Protein AF-A0A1W4X0L1-F1 (afdb_monomer_lite)

Sequence (593 aa):
MSNNKKQNICELITELTCLLKEYNRCLEVTPSEFIKSEIYEQEPNETKSYYYESFLQMMRFYSVYEGTVALYKSFHKLRQINKEHVTVLVYVIMNFFHKSSYTTIKIAFKMFSSEEVNRLLQFFTKEDNLIDIAQMACRKYENDFVLEQIMVPLTSCTSSFEWMLKERESERFEREQARVKPPTKPNPPKCATVVKRTPAPPGNTPTLSLSTFKRSHIPRSMYNKTSKIEEKLEACKTENRENARQLYLEAQKNSFKCARELTKFVSKTTAADSETQSVVPTSSVTFKHKSVPPFKPVFVKSNNTTLLREAALISKDQQKEIEKIENIVSGGFDINIAQAIEEEIRKDEEARQLQEIEKKHLKGLLTYEQSLLAKKKLLKTNKLKMEKFQEERLELLKEIERWREEEEKKIRELVEQAKSIEKGAKDAERKMIAEKRQNAALLDAENKSLLQQAYMERERELQERAQLIQELRSLQQVRILHVKEFDPTETPNLGLLCEMSIAELKERLSIMRMELKEELENKRKRISEEKHRQQQMIESVKLYIKDARFVKLKKKKKKRIVHLELTPELIALRTKLQEARKANRLGQSIVVG

Secondary structure (DSSP, 8-state):
-TTHHHHHHHHHHHHHHHHHHHHTT-TTS-HHHHHHHHHHSS---HHHHHHHHHHHHHHHTHHHHHHHHHHHHHHTT-S---HHHHHHHHHIIIIIGGGS-HHHHHHHTTSS-HHHHHHHHHHHT-HHHHHHHHHHHTTTS-HHHHIIIIIHHHHHHHHHHHHHHHHHHHHHHHHHHTTSPPP-PPPPP-TT----PPPPPP--S---------PPPPPGGGTS--HHHHHHHHHHHHHHHHHHHHHHHHHHHHS-HHHHHHHHHHTTS--S----------------PPPPP----------HHHHHHHHHHHHHHHHHHHHHHHHHHTT---HHHHHHHHHHHHHHHHHHHHHHHHHHHHHHHHHHHHHHHHHHHHHHHHHHHHHHHHHHHHHHHHHHHHHHHHHHHHHHHHHHHHHHHHHHHHHHHHHHHHHHHHHHHHHHHHHHHHHHHHHTTTTTGGG----------------------------------------TTSSHHHHHHHHHHHHHHHHHHHHHHHHHHHHHHHHHHHHHHHHHHHHHHHHHHHT----GGG-HHHHHHHHHHHHHHHHHHHHHHTTT-

Organism: Agrilus planipennis (NCBI:txid224129)

Foldseek 3Di:
DPVVVLVLLLVLLVLQLVLLVVVVVVVPDDLVVSVVVVPVVDDDDPSVVVSSVLNVVLVVCVQLLLQLLVVLCVVVVDPDDPSSSSSSVVSCLQPVPLPHDPVSVVSNVVVDDPVSLLSVLVLLLDPVSLVSSLVSVVVPDPNVCCCPRGNVSSVVCNVVSVVVNVVSVVVVVVVVVVPPDPPPDDDDDPPPDPPPDDDDPPPPDPDDDPDDPDPPPPPCVVVPDDVVNVVVVVVVVVVVVVVVVVVVVVCVVVPDVVVVVVVVVVVVPPPDDDDDDDDDDDDPPDPPDDDDPPDDDDDDDDDLVNLVVLLVVLVVVVVVVVVVVVCVVVPNDDPVVVVVVVVVVVVLVVLVVVLVVLLVVLVVLLVVLVVLLVVLVVVVVVVVVVVVVVVVVVVVVVVVVVVVVVVVVVVVVVVVVVVVVVVVVVVVVVVVVVVVVVVVVVVVVVCVVVVVVCVVPCVPPVDDDDDDDDDDYDYDYYDYDDEEYDDEDEDDYDEYYDEDDDDDPVPPVVVVVCVVVVVVVVVVVVVVVVVVVVVVVSVVSVVSSVVSVVVVVVVVVVPPPPPSCDDVSSVVSVVSSVVSVVSVVVSVVVVVD

InterPro domains:
  IPR039341 Cilia- and flagella-associated protein 99 [PTHR34649] (11-559)
  IPR060436 CFAP99, V-shaped coiled-coil domain [PF27956] (305-436)

pLDDT: mean 76.55, std 18.03, range [10.61, 97.44]

Radius of gyration: 56.39 Å; chains: 1; bounding box: 138×102×174 Å

Structure (mmCIF, N/CA/C/O backbone):
data_AF-A0A1W4X0L1-F1
#
_entry.id   AF-A0A1W4X0L1-F1
#
loop_
_atom_site.group_PDB
_atom_site.id
_atom_site.type_symbol
_atom_site.label_atom_id
_atom_site.label_alt_id
_atom_site.label_comp_id
_atom_site.label_asym_id
_atom_site.label_entity_id
_atom_site.label_seq_id
_atom_site.pdbx_PDB_ins_code
_atom_site.Cartn_x
_atom_site.Cartn_y
_atom_site.Cartn_z
_atom_site.occupancy
_atom_site.B_iso_or_equiv
_atom_site.auth_seq_id
_atom_site.auth_comp_id
_atom_site.auth_asym_id
_atom_site.auth_atom_id
_atom_site.pdbx_PDB_model_num
ATOM 1 N N . MET A 1 1 ? 25.137 -41.366 17.245 1.00 31.33 1 MET A N 1
ATOM 2 C CA . MET A 1 1 ? 25.344 -40.955 15.832 1.00 31.33 1 MET A CA 1
ATOM 3 C C . MET A 1 1 ? 24.172 -40.206 15.164 1.00 31.33 1 MET A C 1
ATOM 5 O O . MET A 1 1 ? 24.350 -39.749 14.046 1.00 31.33 1 MET A O 1
ATOM 9 N N . SER A 1 2 ? 22.998 -39.998 15.788 1.00 36.72 2 SER A N 1
ATOM 10 C CA . SER A 1 2 ? 21.865 -39.314 15.110 1.00 36.72 2 SER A CA 1
ATOM 11 C C . SER A 1 2 ? 22.052 -37.798 14.878 1.00 36.72 2 SER A C 1
ATOM 13 O O . SER A 1 2 ? 21.391 -37.242 14.006 1.00 36.72 2 SER A O 1
ATOM 15 N N . ASN A 1 3 ? 22.913 -37.108 15.639 1.00 36.41 3 ASN A N 1
ATOM 16 C CA . ASN A 1 3 ? 22.943 -35.638 15.632 1.00 36.41 3 ASN A CA 1
ATOM 17 C C . ASN A 1 3 ? 23.800 -35.011 14.522 1.00 36.41 3 ASN A C 1
ATOM 19 O O . ASN A 1 3 ? 23.341 -34.036 13.939 1.00 36.41 3 ASN A O 1
ATOM 23 N N . ASN A 1 4 ? 24.955 -35.579 14.153 1.00 42.59 4 ASN A N 1
ATOM 24 C CA . ASN A 1 4 ? 25.821 -34.991 13.118 1.00 42.59 4 ASN A CA 1
ATOM 25 C C . ASN A 1 4 ? 25.057 -34.800 11.790 1.00 42.59 4 ASN A C 1
ATOM 27 O O . ASN A 1 4 ? 25.001 -33.696 11.264 1.00 42.59 4 ASN A O 1
ATOM 31 N N . LYS A 1 5 ? 24.301 -35.814 11.331 1.00 48.72 5 LYS A N 1
ATOM 32 C CA . LYS A 1 5 ? 23.449 -35.710 10.124 1.00 48.72 5 LYS A CA 1
ATOM 33 C C . LYS A 1 5 ? 22.327 -34.649 10.196 1.00 48.72 5 LYS A C 1
ATOM 35 O O . LYS A 1 5 ? 21.687 -34.402 9.179 1.00 48.72 5 LYS A O 1
ATOM 40 N N . LYS A 1 6 ? 22.051 -34.040 11.357 1.00 49.62 6 LYS A N 1
ATOM 41 C CA . LYS A 1 6 ? 21.053 -32.959 11.512 1.00 49.62 6 LYS A CA 1
ATOM 42 C C . LYS A 1 6 ? 21.661 -31.563 11.372 1.00 49.62 6 LYS A C 1
ATOM 44 O O . LYS A 1 6 ? 20.934 -30.649 11.003 1.00 49.62 6 LYS A O 1
ATOM 49 N N . GLN A 1 7 ? 22.954 -31.403 11.658 1.00 52.09 7 GLN A N 1
ATOM 50 C CA . GLN A 1 7 ? 23.669 -30.131 11.501 1.00 52.09 7 GLN A CA 1
ATOM 51 C C . GLN A 1 7 ? 24.047 -29.914 10.029 1.00 52.09 7 GLN A C 1
ATOM 53 O O . GLN A 1 7 ? 23.614 -28.925 9.435 1.00 52.09 7 GLN A O 1
ATOM 58 N N . ASN A 1 8 ? 24.656 -30.932 9.402 1.00 69.88 8 ASN A N 1
ATOM 59 C CA . ASN A 1 8 ? 25.088 -30.918 7.999 1.00 69.88 8 ASN A CA 1
ATOM 60 C C . ASN A 1 8 ? 24.027 -30.445 6.986 1.00 69.88 8 ASN A C 1
ATOM 62 O O . ASN A 1 8 ? 24.401 -29.963 5.928 1.00 69.88 8 ASN A O 1
ATOM 66 N N . ILE A 1 9 ? 22.720 -30.609 7.240 1.00 76.31 9 ILE A N 1
ATOM 67 C CA . ILE A 1 9 ? 21.671 -30.246 6.263 1.00 76.31 9 ILE A CA 1
ATOM 68 C C . ILE A 1 9 ? 21.237 -28.778 6.368 1.00 76.31 9 ILE A C 1
ATOM 70 O O . ILE A 1 9 ? 20.905 -28.182 5.347 1.00 76.31 9 ILE A O 1
ATOM 74 N N . CYS A 1 10 ? 21.291 -28.158 7.551 1.00 78.94 10 CYS A N 1
ATOM 75 C CA . CYS A 1 10 ? 21.150 -26.700 7.637 1.00 78.94 10 CYS A CA 1
ATOM 76 C C . CYS A 1 10 ? 22.361 -26.015 6.993 1.00 78.94 10 CYS A C 1
ATOM 78 O O . CYS A 1 10 ? 22.187 -25.091 6.204 1.00 78.94 10 CYS A O 1
ATOM 80 N N . GLU A 1 11 ? 23.559 -26.529 7.285 1.00 81.62 11 GLU A N 1
ATOM 81 C CA . GLU A 1 11 ? 24.833 -26.048 6.743 1.00 81.62 11 GLU A CA 1
ATOM 82 C C . GLU A 1 11 ? 24.883 -26.209 5.212 1.00 81.62 11 GLU A C 1
ATOM 84 O O . GLU A 1 11 ? 25.084 -25.223 4.509 1.00 81.62 11 GLU A O 1
ATOM 89 N N . LEU A 1 12 ? 24.547 -27.392 4.678 1.00 82.38 12 LEU A N 1
ATOM 90 C CA . LEU A 1 12 ? 24.375 -27.636 3.237 1.00 82.38 12 LEU A CA 1
ATOM 91 C C . LEU A 1 12 ? 23.437 -26.615 2.578 1.00 82.38 12 LEU A C 1
ATOM 93 O O . LEU A 1 12 ? 23.749 -26.096 1.511 1.00 82.38 12 LEU A O 1
ATOM 97 N N . ILE A 1 13 ? 22.284 -26.319 3.188 1.00 84.06 13 ILE A N 1
ATOM 98 C CA . ILE A 1 13 ? 21.316 -25.365 2.624 1.00 84.06 13 ILE A CA 1
ATOM 99 C C . ILE A 1 13 ? 21.891 -23.945 2.602 1.00 84.06 13 ILE A C 1
ATOM 101 O O . ILE A 1 13 ? 21.686 -23.234 1.616 1.00 84.06 13 ILE A O 1
ATOM 105 N N . THR A 1 14 ? 22.618 -23.523 3.641 1.00 86.06 14 THR A N 1
ATOM 106 C CA . THR A 1 14 ? 23.290 -22.217 3.637 1.00 86.06 14 THR A CA 1
ATOM 107 C C . THR A 1 14 ? 24.411 -22.153 2.604 1.00 86.06 14 THR A C 1
ATOM 109 O O . THR A 1 14 ? 24.403 -21.225 1.799 1.00 86.06 14 THR A O 1
ATOM 112 N N . GLU A 1 15 ? 25.293 -23.154 2.542 1.00 85.62 15 GLU A N 1
ATOM 113 C CA . GLU A 1 15 ? 26.440 -23.166 1.624 1.00 85.62 15 GLU A CA 1
ATOM 114 C C . GLU A 1 15 ? 26.000 -23.265 0.156 1.00 85.62 15 GLU A C 1
ATOM 116 O O . GLU A 1 15 ? 26.421 -22.451 -0.663 1.00 85.62 15 GLU A O 1
ATOM 121 N N . LEU A 1 16 ? 25.053 -24.151 -0.189 1.00 85.81 16 LEU A N 1
ATOM 122 C CA . LEU A 1 16 ? 24.468 -24.194 -1.541 1.00 85.81 16 LEU A CA 1
ATOM 123 C C . LEU A 1 16 ? 23.812 -22.862 -1.935 1.00 85.81 16 LEU A C 1
ATOM 125 O O . LEU A 1 16 ? 23.817 -22.495 -3.110 1.00 85.81 16 LEU A O 1
ATOM 129 N N . THR A 1 17 ? 23.253 -22.125 -0.970 1.00 87.38 17 THR A N 1
ATOM 130 C CA . THR A 1 17 ? 22.642 -20.812 -1.221 1.00 87.38 17 THR A CA 1
ATOM 131 C C . THR A 1 17 ? 23.680 -19.688 -1.347 1.00 87.38 17 THR A C 1
ATOM 133 O O . THR A 1 17 ? 23.378 -18.679 -1.987 1.00 87.38 17 THR A O 1
ATOM 136 N N . CYS A 1 18 ? 24.880 -19.832 -0.773 1.00 87.38 18 CYS A N 1
ATOM 137 C CA . CYS A 1 18 ? 26.021 -18.943 -1.022 1.00 87.38 18 CYS A CA 1
ATOM 138 C C . CYS A 1 18 ? 26.624 -19.234 -2.399 1.00 87.38 18 CYS A C 1
ATOM 140 O O . CYS A 1 18 ? 26.527 -18.380 -3.280 1.00 87.38 18 CYS A O 1
ATOM 142 N N . LEU A 1 19 ? 27.048 -20.480 -2.644 1.00 86.44 19 LEU A N 1
ATOM 143 C CA . LEU A 1 19 ? 27.646 -20.920 -3.909 1.00 86.44 19 LEU A CA 1
ATOM 144 C C . LEU A 1 19 ? 26.769 -20.586 -5.124 1.00 86.44 19 LEU A C 1
ATOM 146 O O . LEU A 1 19 ? 27.281 -20.178 -6.161 1.00 86.44 19 LEU A O 1
ATOM 150 N N . LEU A 1 20 ? 25.437 -20.689 -5.009 1.00 87.19 20 LEU A N 1
ATOM 151 C CA . LEU A 1 20 ? 24.528 -20.308 -6.097 1.00 87.19 20 LEU A CA 1
ATOM 152 C C . LEU A 1 20 ? 24.470 -18.786 -6.333 1.00 87.19 20 LEU A C 1
ATOM 154 O O . LEU A 1 20 ? 24.275 -18.349 -7.465 1.00 87.19 20 LEU A O 1
ATOM 158 N N . LYS A 1 21 ? 24.653 -17.962 -5.293 1.00 87.75 21 LYS A N 1
ATOM 159 C CA . LYS A 1 21 ? 24.750 -16.495 -5.408 1.00 87.75 21 LYS A CA 1
ATOM 160 C C . LYS A 1 21 ? 26.112 -16.046 -5.930 1.00 87.75 21 LYS A C 1
ATOM 162 O O . LYS A 1 21 ? 26.156 -15.047 -6.642 1.00 87.75 21 LYS A O 1
ATOM 167 N N . GLU A 1 22 ? 27.193 -16.744 -5.586 1.00 86.06 22 GLU A N 1
ATOM 168 C CA . GLU A 1 22 ? 28.513 -16.523 -6.181 1.00 86.06 22 GLU A CA 1
ATOM 169 C C . GLU A 1 22 ? 28.520 -16.933 -7.662 1.00 86.06 22 GLU A C 1
ATOM 171 O O . GLU A 1 22 ? 28.804 -16.094 -8.516 1.00 86.06 22 GLU A O 1
ATOM 176 N N . TYR A 1 23 ? 28.076 -18.149 -7.994 1.00 85.19 23 TYR A N 1
ATOM 177 C CA . TYR A 1 23 ? 27.964 -18.619 -9.379 1.00 85.19 23 TYR A CA 1
ATOM 178 C C . TYR A 1 23 ? 27.109 -17.684 -10.252 1.00 85.19 23 TYR A C 1
ATOM 180 O O . TYR A 1 23 ? 27.522 -17.306 -11.344 1.00 85.19 23 TYR A O 1
ATOM 188 N N . ASN A 1 24 ? 25.960 -17.211 -9.750 1.00 83.56 24 ASN A N 1
ATOM 189 C CA . ASN A 1 24 ? 25.099 -16.269 -10.480 1.00 83.56 24 ASN A CA 1
ATOM 190 C C . ASN A 1 24 ? 25.714 -14.863 -10.684 1.00 83.56 24 ASN A C 1
ATOM 192 O O . ASN A 1 24 ? 25.131 -14.056 -11.410 1.00 83.56 24 ASN A O 1
ATOM 196 N N . ARG A 1 25 ? 26.860 -14.543 -10.062 1.00 84.31 25 ARG A N 1
ATOM 197 C CA . ARG A 1 25 ? 27.673 -13.350 -10.382 1.00 84.31 25 ARG A CA 1
ATOM 198 C C . ARG A 1 25 ? 28.720 -13.653 -11.460 1.00 84.31 25 ARG A C 1
ATOM 200 O O . ARG A 1 25 ? 29.020 -12.778 -12.268 1.00 84.31 25 ARG A O 1
ATOM 207 N N . CYS A 1 26 ? 29.242 -14.877 -11.496 1.00 76.50 26 CYS A N 1
ATOM 208 C CA . CYS A 1 26 ? 30.264 -15.350 -12.433 1.00 76.50 26 CYS A CA 1
ATOM 209 C C . CYS A 1 26 ? 29.643 -15.847 -13.754 1.00 76.50 26 CYS A C 1
ATOM 211 O O . CYS A 1 26 ? 29.735 -17.022 -14.100 1.00 76.50 26 CYS A O 1
ATOM 213 N N . LEU A 1 27 ? 29.010 -14.935 -14.501 1.00 62.03 27 LEU A N 1
ATOM 214 C CA . LEU A 1 27 ? 28.151 -15.222 -15.667 1.00 62.03 27 LEU A CA 1
ATOM 215 C C . LEU A 1 27 ? 28.814 -15.938 -16.868 1.00 62.03 27 LEU A C 1
ATOM 217 O O . LEU A 1 27 ? 28.104 -16.298 -17.805 1.00 62.03 27 LEU A O 1
ATOM 221 N N . GLU A 1 28 ? 30.134 -16.140 -16.864 1.00 68.31 28 GLU A N 1
ATOM 222 C CA . GLU A 1 28 ? 30.917 -16.626 -18.017 1.00 68.31 28 GLU A CA 1
ATOM 223 C C . GLU A 1 28 ? 31.644 -17.967 -17.770 1.00 68.31 28 GLU A C 1
ATOM 225 O O . GLU A 1 28 ? 32.383 -18.433 -18.633 1.00 68.31 28 GLU A O 1
ATOM 230 N N . VAL A 1 29 ? 31.442 -18.609 -16.611 1.00 78.69 29 VAL A N 1
ATOM 231 C CA . VAL A 1 29 ? 32.210 -19.793 -16.168 1.00 78.69 29 VAL A CA 1
ATOM 232 C C . VAL A 1 29 ? 31.306 -21.029 -16.065 1.00 78.69 29 VAL A C 1
ATOM 234 O O . VAL A 1 29 ? 30.193 -20.929 -15.549 1.00 78.69 29 VAL A O 1
ATOM 237 N N . THR A 1 30 ? 31.746 -22.219 -16.505 1.00 80.50 30 THR A N 1
ATOM 238 C CA . THR A 1 30 ? 30.927 -23.437 -16.314 1.00 80.50 30 THR A CA 1
ATOM 239 C C . THR A 1 30 ? 30.892 -23.871 -14.838 1.00 80.50 30 THR A C 1
ATOM 241 O O . THR A 1 30 ? 31.859 -23.638 -14.109 1.00 80.50 30 THR A O 1
ATOM 244 N N . PRO A 1 31 ? 29.848 -24.582 -14.358 1.00 79.50 31 PRO A N 1
ATOM 245 C CA . PRO A 1 31 ? 29.783 -25.038 -12.961 1.00 79.50 31 PRO A CA 1
ATOM 246 C C . PRO A 1 31 ? 30.985 -25.895 -12.529 1.00 79.50 31 PRO A C 1
ATOM 248 O O . PRO A 1 31 ? 31.403 -25.861 -11.374 1.00 79.50 31 PRO A O 1
ATOM 251 N N . SER A 1 32 ? 31.558 -26.645 -13.475 1.00 76.31 32 SER A N 1
ATOM 252 C CA . SER A 1 32 ? 32.757 -27.472 -13.307 1.00 76.31 32 SER A CA 1
ATOM 253 C C . SER A 1 32 ? 34.073 -26.694 -13.271 1.00 76.31 32 SER A C 1
ATOM 255 O O . SER A 1 32 ? 35.068 -27.229 -12.790 1.00 76.31 32 SER A O 1
ATOM 257 N N . GLU A 1 33 ? 34.113 -25.472 -13.799 1.00 79.62 33 GLU A N 1
ATOM 258 C CA . GLU A 1 33 ? 35.276 -24.579 -13.724 1.00 79.62 33 GLU A CA 1
ATOM 259 C C . GLU A 1 33 ? 35.180 -23.677 -12.494 1.00 79.62 33 GLU A C 1
ATOM 261 O O . GLU A 1 33 ? 36.164 -23.544 -11.776 1.00 79.62 33 GLU A O 1
ATOM 266 N N . PHE A 1 34 ? 33.980 -23.180 -12.178 1.00 82.31 34 PHE A N 1
ATOM 267 C CA . PHE A 1 34 ? 33.695 -22.398 -10.973 1.00 82.31 34 PHE A CA 1
ATOM 268 C C . PHE A 1 34 ? 34.094 -23.151 -9.693 1.00 82.31 34 PHE A C 1
ATOM 270 O O . PHE A 1 34 ? 34.817 -22.617 -8.855 1.00 82.31 34 PHE A O 1
ATOM 277 N N . ILE A 1 35 ? 33.719 -24.431 -9.578 1.00 78.94 35 ILE A N 1
ATOM 278 C CA . ILE A 1 35 ? 34.155 -25.272 -8.451 1.00 78.94 35 ILE A CA 1
ATOM 279 C C . ILE A 1 35 ? 35.664 -25.548 -8.477 1.00 78.94 35 ILE A C 1
ATOM 281 O O . ILE A 1 35 ? 36.263 -25.684 -7.416 1.00 78.94 35 ILE A O 1
ATOM 285 N N . LYS A 1 36 ? 36.314 -25.601 -9.649 1.00 76.81 36 LYS A N 1
ATOM 286 C CA . LYS A 1 36 ? 37.777 -25.747 -9.701 1.00 76.81 36 LYS A CA 1
ATOM 287 C C . LYS A 1 36 ? 38.472 -24.500 -9.162 1.00 76.81 36 LYS A C 1
ATOM 289 O O . LYS A 1 36 ? 39.370 -24.664 -8.348 1.00 76.81 36 LYS A O 1
ATOM 294 N N . SER A 1 37 ? 38.054 -23.289 -9.543 1.00 74.12 37 SER A N 1
ATOM 295 C CA . SER A 1 37 ? 38.589 -22.056 -8.941 1.00 74.12 37 SER A CA 1
ATOM 296 C C . SER A 1 37 ? 38.371 -22.026 -7.424 1.00 74.12 37 SER A C 1
ATOM 298 O O . SER A 1 37 ? 39.329 -21.823 -6.686 1.00 74.12 37 SER A O 1
ATOM 300 N N . GLU A 1 38 ? 37.168 -22.358 -6.948 1.00 72.81 38 GLU A N 1
ATOM 301 C CA . GLU A 1 38 ? 36.847 -22.354 -5.512 1.00 72.81 38 GLU A CA 1
ATOM 302 C C . GLU A 1 38 ? 37.648 -23.402 -4.707 1.00 72.81 38 GLU A C 1
ATOM 304 O O . GLU A 1 38 ? 37.968 -23.192 -3.538 1.00 72.81 38 GLU A O 1
ATOM 309 N N . ILE A 1 39 ? 38.009 -24.531 -5.332 1.00 66.06 39 ILE A N 1
ATOM 310 C CA . ILE A 1 39 ? 38.896 -25.556 -4.754 1.00 66.06 39 ILE A CA 1
ATOM 311 C C . ILE A 1 39 ? 40.378 -25.149 -4.835 1.00 66.06 39 ILE A C 1
ATOM 313 O O . ILE A 1 39 ? 41.150 -25.531 -3.962 1.00 66.06 39 ILE A O 1
ATOM 317 N N . TYR A 1 40 ? 40.801 -24.382 -5.844 1.00 59.56 40 TYR A N 1
ATOM 318 C CA . TYR A 1 40 ? 42.184 -23.893 -5.935 1.00 59.56 40 TYR A CA 1
ATOM 319 C C . TYR A 1 40 ? 42.478 -22.722 -4.984 1.00 59.56 40 TYR A C 1
ATOM 321 O O . TYR A 1 40 ? 43.629 -22.553 -4.588 1.00 59.56 40 TYR A O 1
ATOM 329 N N . GLU A 1 41 ? 41.469 -21.941 -4.587 1.00 63.47 41 GLU A N 1
ATOM 330 C CA . GLU A 1 41 ? 41.627 -20.828 -3.636 1.00 63.47 41 GLU A CA 1
ATOM 331 C C . GLU A 1 41 ? 41.514 -21.242 -2.152 1.00 63.47 41 GLU A C 1
ATOM 333 O O . GLU A 1 41 ? 41.821 -20.437 -1.271 1.00 63.47 41 GLU A O 1
ATOM 338 N N . GLN A 1 42 ? 41.099 -22.479 -1.839 1.00 60.38 42 GLN A N 1
ATOM 339 C CA . GLN A 1 42 ? 40.805 -22.909 -0.464 1.00 60.38 42 GLN A CA 1
ATOM 340 C C . GLN A 1 42 ? 41.390 -24.289 -0.118 1.00 60.38 42 GLN A C 1
ATOM 342 O O . GLN A 1 42 ? 41.296 -25.231 -0.898 1.00 60.38 42 GLN A O 1
ATOM 347 N N . GLU A 1 43 ? 41.935 -24.451 1.096 1.00 56.12 43 GLU A N 1
ATOM 348 C CA . GLU A 1 43 ? 42.503 -25.736 1.539 1.00 56.12 43 GLU A CA 1
ATOM 349 C C . GLU A 1 43 ? 41.468 -26.887 1.526 1.00 56.12 43 GLU A C 1
ATOM 351 O O . GLU A 1 43 ? 40.309 -26.692 1.929 1.00 56.12 43 GLU A O 1
ATOM 356 N N . PRO A 1 44 ? 41.865 -28.109 1.112 1.00 57.19 44 PRO A N 1
ATOM 357 C CA . PRO A 1 44 ? 40.948 -29.227 0.904 1.00 57.19 44 PRO A CA 1
ATOM 358 C C . PRO A 1 44 ? 40.362 -29.741 2.225 1.00 57.19 44 PRO A C 1
ATOM 360 O O . PRO A 1 44 ? 40.995 -30.474 2.980 1.00 57.19 44 PRO A O 1
ATOM 363 N N . ASN A 1 45 ? 39.104 -29.381 2.479 1.00 66.06 45 ASN A N 1
ATOM 364 C CA . ASN A 1 45 ? 38.319 -29.855 3.614 1.00 66.06 45 ASN A CA 1
ATOM 365 C C . ASN A 1 45 ? 37.288 -30.889 3.132 1.00 66.06 45 ASN A C 1
ATOM 367 O O . ASN A 1 45 ? 36.440 -30.566 2.297 1.00 66.06 45 ASN A O 1
ATOM 371 N N . GLU A 1 46 ? 37.306 -32.105 3.690 1.00 64.75 46 GLU A N 1
ATOM 372 C CA . GLU A 1 46 ? 36.398 -33.208 3.306 1.00 64.75 46 GLU A CA 1
ATOM 373 C C . GLU A 1 46 ? 34.913 -32.798 3.342 1.00 64.75 46 GLU A C 1
ATOM 375 O O . GLU A 1 46 ? 34.127 -33.155 2.463 1.00 64.75 46 GLU A O 1
ATOM 380 N N . THR A 1 47 ? 34.535 -31.977 4.326 1.00 65.44 47 THR A N 1
ATOM 381 C CA . THR A 1 47 ? 33.177 -31.437 4.488 1.00 65.44 47 THR A CA 1
ATOM 382 C C . THR A 1 47 ? 32.750 -30.516 3.345 1.00 65.44 47 THR A C 1
ATOM 384 O O . THR A 1 47 ? 31.587 -30.557 2.948 1.00 65.44 47 THR A O 1
ATOM 387 N N . LYS A 1 48 ? 33.672 -29.728 2.771 1.00 71.69 48 LYS A N 1
ATOM 388 C CA . LYS A 1 48 ? 33.389 -28.860 1.616 1.00 71.69 48 LYS A CA 1
ATOM 389 C C . LYS A 1 48 ? 33.240 -29.660 0.324 1.00 71.69 48 LYS A C 1
ATOM 391 O O . LYS A 1 48 ? 32.382 -29.323 -0.486 1.00 71.69 48 LYS A O 1
ATOM 396 N N . SER A 1 49 ? 33.986 -30.759 0.162 1.00 73.69 49 SER A N 1
ATOM 397 C CA . SER A 1 49 ? 33.853 -31.648 -1.006 1.00 73.69 49 SER A CA 1
ATOM 398 C C . SER A 1 49 ? 32.414 -32.150 -1.179 1.00 73.69 49 SER A C 1
ATOM 400 O O . SER A 1 49 ? 31.859 -32.077 -2.272 1.00 73.69 49 SER A O 1
ATOM 402 N N . TYR A 1 50 ? 31.759 -32.548 -0.082 1.00 80.31 50 TYR A N 1
ATOM 403 C CA . TYR A 1 50 ? 30.348 -32.953 -0.089 1.00 80.31 50 TYR A CA 1
ATOM 404 C C . TYR A 1 50 ? 29.389 -31.828 -0.532 1.00 80.31 50 TYR A C 1
ATOM 406 O O . TYR A 1 50 ? 28.387 -32.086 -1.209 1.00 80.31 50 TYR A O 1
ATOM 414 N N . TYR A 1 51 ? 29.686 -30.571 -0.188 1.00 82.19 51 TYR A N 1
ATOM 415 C CA . TYR A 1 51 ? 28.899 -29.413 -0.622 1.00 82.19 51 TYR A CA 1
ATOM 416 C C . TYR A 1 51 ? 29.111 -29.106 -2.112 1.00 82.19 51 TYR A C 1
ATOM 418 O O . TYR A 1 51 ? 28.132 -28.852 -2.815 1.00 82.19 51 TYR A O 1
ATOM 426 N N . TYR A 1 52 ? 30.339 -29.230 -2.627 1.00 82.19 52 TYR A N 1
ATOM 427 C CA . TYR A 1 52 ? 30.633 -29.082 -4.057 1.00 82.19 52 TYR A CA 1
ATOM 428 C C . TYR A 1 52 ? 30.008 -30.202 -4.911 1.00 82.19 52 TYR A C 1
ATOM 430 O O . TYR A 1 52 ? 29.412 -29.915 -5.948 1.00 82.19 52 TYR A O 1
ATOM 438 N N . GLU A 1 53 ? 30.041 -31.461 -4.463 1.00 81.06 53 GLU A N 1
ATOM 439 C CA . GLU A 1 53 ? 29.327 -32.569 -5.122 1.00 81.06 53 GLU A CA 1
ATOM 440 C C . GLU A 1 53 ? 27.809 -32.339 -5.146 1.00 81.06 53 GLU A C 1
ATOM 442 O O . GLU A 1 53 ? 27.160 -32.490 -6.186 1.00 81.06 53 GLU A O 1
ATOM 447 N N . SER A 1 54 ? 27.241 -31.904 -4.016 1.00 83.44 54 SER A N 1
ATOM 448 C CA . SER A 1 54 ? 25.818 -31.557 -3.915 1.00 83.44 54 SER A CA 1
ATOM 449 C C . SER A 1 54 ? 25.449 -30.395 -4.846 1.00 83.44 54 SER A C 1
ATOM 451 O O . SER A 1 54 ? 24.392 -30.428 -5.482 1.00 83.44 54 SER A O 1
ATOM 453 N N . PHE A 1 55 ? 26.335 -29.402 -4.993 1.00 86.00 55 PHE A N 1
ATOM 454 C CA . PHE A 1 55 ? 26.174 -28.294 -5.932 1.00 86.00 55 PHE A CA 1
ATOM 455 C C . PHE A 1 55 ? 26.236 -28.767 -7.388 1.00 86.00 55 PHE A C 1
ATOM 457 O O . PHE A 1 55 ? 25.359 -28.409 -8.167 1.00 86.00 55 PHE A O 1
ATOM 464 N N . LEU A 1 56 ? 27.188 -29.627 -7.768 1.00 85.38 56 LEU A N 1
ATOM 465 C CA . LEU A 1 56 ? 27.232 -30.214 -9.116 1.00 85.38 56 LEU A CA 1
ATOM 466 C C . LEU A 1 56 ? 25.960 -31.019 -9.426 1.00 85.38 56 LEU A C 1
ATOM 468 O O . LEU A 1 56 ? 25.412 -30.905 -10.525 1.00 85.38 56 LEU A O 1
ATOM 472 N N . GLN A 1 57 ? 25.432 -31.771 -8.454 1.00 83.50 57 GLN A N 1
ATOM 473 C CA . GLN A 1 57 ? 24.154 -32.472 -8.603 1.00 83.50 57 GLN A CA 1
ATOM 474 C C . GLN A 1 57 ? 22.966 -31.505 -8.746 1.00 83.50 57 GLN A C 1
ATOM 476 O O . GLN A 1 57 ? 22.060 -31.776 -9.534 1.00 83.50 57 GLN A O 1
ATOM 481 N N . MET A 1 58 ? 22.969 -30.373 -8.035 1.00 86.06 58 MET A N 1
ATOM 482 C CA . MET A 1 58 ? 21.977 -29.309 -8.225 1.00 86.06 58 MET A CA 1
ATOM 483 C C . MET A 1 58 ? 22.092 -28.688 -9.625 1.00 86.06 58 MET A C 1
ATOM 485 O O . MET A 1 58 ? 21.088 -28.537 -10.321 1.00 86.06 58 MET A O 1
ATOM 489 N N . MET A 1 59 ? 23.312 -28.384 -10.072 1.00 86.25 59 MET A N 1
ATOM 490 C CA . MET A 1 59 ? 23.558 -27.731 -11.356 1.00 86.25 59 MET A CA 1
ATOM 491 C C . MET A 1 59 ? 23.234 -28.628 -12.556 1.00 86.25 59 MET A C 1
ATOM 493 O O . MET A 1 59 ? 22.703 -28.128 -13.549 1.00 86.25 59 MET A O 1
ATOM 497 N N . ARG A 1 60 ? 23.413 -29.955 -12.442 1.00 85.44 60 ARG A N 1
ATOM 498 C CA . ARG A 1 60 ? 22.977 -30.941 -13.454 1.00 85.44 60 ARG A CA 1
ATOM 499 C C . ARG A 1 60 ? 21.494 -30.806 -13.830 1.00 85.44 60 ARG A C 1
ATOM 501 O O . ARG A 1 60 ? 21.137 -31.090 -14.974 1.00 85.44 60 ARG A O 1
ATOM 508 N N . PHE A 1 61 ? 20.647 -30.364 -12.898 1.00 84.12 61 PHE A N 1
ATOM 509 C CA . PHE A 1 61 ? 19.200 -30.203 -13.083 1.00 84.12 61 PHE A CA 1
ATOM 510 C C . PHE A 1 61 ? 18.719 -28.749 -12.949 1.00 84.12 61 PHE A C 1
ATOM 512 O O . PHE A 1 61 ? 17.514 -28.504 -12.888 1.00 84.12 61 PHE A O 1
ATOM 519 N N . TYR A 1 62 ? 19.633 -27.768 -12.960 1.00 87.62 62 TYR A N 1
ATOM 520 C CA . TYR A 1 62 ? 19.309 -26.352 -12.743 1.00 87.62 62 TYR A CA 1
ATOM 521 C C . TYR A 1 62 ? 18.222 -25.824 -13.687 1.00 87.62 62 TYR A C 1
ATOM 523 O O . TYR A 1 62 ? 17.341 -25.084 -13.258 1.00 87.62 62 TYR A O 1
ATOM 531 N N . SER A 1 63 ? 18.234 -26.258 -14.954 1.00 85.62 63 SER A N 1
ATOM 532 C CA . SER A 1 63 ? 17.215 -25.868 -15.940 1.00 85.62 63 SER A CA 1
ATOM 533 C C . SER A 1 63 ? 15.799 -26.323 -15.557 1.00 85.62 63 SER A C 1
ATOM 535 O O . SER A 1 63 ? 14.842 -25.579 -15.773 1.00 85.62 63 SER A O 1
ATOM 537 N N . VAL A 1 64 ? 15.670 -27.496 -14.923 1.00 88.50 64 VAL A N 1
ATOM 538 C CA . VAL A 1 64 ? 14.400 -27.985 -14.371 1.00 88.50 64 VAL A CA 1
ATOM 539 C C . VAL A 1 64 ? 14.014 -27.134 -13.169 1.00 88.50 64 VAL A C 1
ATOM 541 O O . VAL A 1 64 ? 12.896 -26.630 -13.112 1.00 88.50 64 VAL A O 1
ATOM 544 N N . TYR A 1 65 ? 14.937 -26.906 -12.229 1.00 89.69 65 TYR A N 1
ATOM 545 C CA . TYR A 1 65 ? 14.635 -26.132 -11.025 1.00 89.69 65 TYR A CA 1
ATOM 546 C C . TYR A 1 65 ? 14.226 -24.687 -11.346 1.00 89.69 65 TYR A C 1
ATOM 548 O O . TYR A 1 65 ? 13.175 -24.260 -10.871 1.00 89.69 65 TYR A O 1
ATOM 556 N N . GLU A 1 66 ? 14.937 -23.961 -12.218 1.00 89.25 66 GLU A N 1
ATOM 557 C CA . GLU A 1 66 ? 14.507 -22.621 -12.654 1.00 89.25 66 GLU A CA 1
ATOM 558 C C . GLU A 1 66 ? 13.133 -22.658 -13.351 1.00 89.25 66 GLU A C 1
ATOM 560 O O . GLU A 1 66 ? 12.281 -21.808 -13.073 1.00 89.25 66 GLU A O 1
ATOM 565 N N . GLY A 1 67 ? 12.870 -23.677 -14.178 1.00 88.12 67 GLY A N 1
ATOM 566 C CA . GLY A 1 67 ? 11.555 -23.910 -14.779 1.00 88.12 67 GLY A CA 1
ATOM 567 C C . GLY A 1 67 ? 10.446 -24.097 -13.736 1.00 88.12 67 GLY A C 1
ATOM 568 O O . GLY A 1 67 ? 9.413 -23.430 -13.806 1.00 88.12 67 GLY A O 1
ATOM 569 N N . THR A 1 68 ? 10.668 -24.929 -12.712 1.00 89.38 68 THR A N 1
ATOM 570 C CA . THR A 1 68 ? 9.700 -25.112 -11.615 1.00 89.38 68 THR A CA 1
ATOM 571 C C . THR A 1 68 ? 9.498 -23.836 -10.792 1.00 89.38 68 THR A C 1
ATOM 573 O O . THR A 1 68 ? 8.373 -23.546 -10.398 1.00 89.38 68 THR A O 1
ATOM 576 N N . VAL A 1 69 ? 10.541 -23.021 -10.582 1.00 91.50 69 VAL A N 1
ATOM 577 C CA . VAL A 1 69 ? 10.443 -21.731 -9.875 1.00 91.50 69 VAL A CA 1
ATOM 578 C C . VAL A 1 69 ? 9.635 -20.720 -10.698 1.00 91.50 69 VAL A C 1
ATOM 580 O O . VAL A 1 69 ? 8.865 -19.939 -10.131 1.00 91.50 69 VAL A O 1
ATOM 583 N N . ALA A 1 70 ? 9.739 -20.754 -12.031 1.00 90.00 70 ALA A N 1
ATOM 584 C CA . ALA A 1 70 ? 8.901 -19.957 -12.925 1.00 90.00 70 ALA A CA 1
ATOM 585 C C . ALA A 1 70 ? 7.421 -20.396 -12.892 1.00 90.00 70 ALA A C 1
ATOM 587 O O . ALA A 1 70 ? 6.544 -19.532 -12.798 1.00 90.00 70 ALA A O 1
ATOM 588 N N . LEU A 1 71 ? 7.144 -21.707 -12.890 1.00 90.06 71 LEU A N 1
ATOM 589 C CA . LEU A 1 71 ? 5.791 -22.270 -12.734 1.00 90.06 71 LEU A CA 1
ATOM 590 C C . LEU A 1 71 ? 5.190 -21.944 -11.353 1.00 90.06 71 LEU A C 1
ATOM 592 O O . LEU A 1 71 ? 4.082 -21.424 -11.257 1.00 90.06 71 LEU A O 1
ATOM 596 N N . TYR A 1 72 ? 5.948 -22.137 -10.272 1.00 91.12 72 TYR A N 1
ATOM 597 C CA . TYR A 1 72 ? 5.554 -21.754 -8.912 1.00 91.12 72 TYR A CA 1
ATOM 598 C C . TYR A 1 72 ? 5.216 -20.254 -8.813 1.00 91.12 72 TYR A C 1
ATOM 600 O O . TYR A 1 72 ? 4.214 -19.867 -8.198 1.00 91.12 72 TYR A O 1
ATOM 608 N N . LYS A 1 73 ? 6.011 -19.394 -9.470 1.00 90.38 73 LYS A N 1
ATOM 609 C CA . LYS A 1 73 ? 5.772 -17.945 -9.529 1.00 90.38 73 LYS A CA 1
ATOM 610 C C . LYS A 1 73 ? 4.487 -17.587 -10.278 1.00 90.38 73 LYS A C 1
ATOM 612 O O . LYS A 1 73 ? 3.780 -16.682 -9.826 1.00 90.38 73 LYS A O 1
ATOM 617 N N . SER A 1 74 ? 4.194 -18.239 -11.406 1.00 88.25 74 SER A N 1
ATOM 618 C CA . SER A 1 74 ? 2.979 -17.969 -12.187 1.00 88.25 74 SER A CA 1
ATOM 619 C C . SER A 1 74 ? 1.727 -18.465 -11.455 1.00 88.25 74 SER A C 1
ATOM 621 O O . SER A 1 74 ? 0.766 -17.705 -11.326 1.00 88.25 74 SER A O 1
ATOM 623 N N . PHE A 1 75 ? 1.784 -19.670 -10.879 1.00 88.81 75 PHE A N 1
ATOM 624 C CA . PHE A 1 75 ? 0.715 -20.298 -10.102 1.00 88.81 75 PHE A CA 1
ATOM 625 C C . PHE A 1 75 ? 0.282 -19.437 -8.900 1.00 88.81 75 PHE A C 1
ATOM 627 O O . PHE A 1 75 ? -0.890 -19.076 -8.784 1.00 88.81 75 PHE A O 1
ATOM 634 N N . HIS A 1 76 ? 1.229 -19.015 -8.048 1.00 87.00 76 HIS A N 1
ATOM 635 C CA . HIS A 1 76 ? 0.947 -18.153 -6.882 1.00 87.00 76 HIS A CA 1
ATOM 636 C C . HIS A 1 76 ? 0.905 -16.646 -7.201 1.00 87.00 76 HIS A C 1
ATOM 638 O O . HIS A 1 76 ? 0.695 -15.830 -6.302 1.00 87.00 76 HIS A O 1
ATOM 644 N N . LYS A 1 77 ? 1.098 -16.249 -8.469 1.00 88.00 77 LYS A N 1
ATOM 645 C CA . LYS A 1 77 ? 1.061 -14.851 -8.961 1.00 88.00 77 LYS A CA 1
ATOM 646 C C . LYS A 1 77 ? 1.971 -13.890 -8.170 1.00 88.00 77 LYS A C 1
ATOM 648 O O . LYS A 1 77 ? 1.642 -12.720 -7.950 1.00 88.00 77 LYS A O 1
ATOM 653 N N . LEU A 1 78 ? 3.133 -14.383 -7.735 1.00 85.06 78 LEU A N 1
ATOM 654 C CA . LEU A 1 78 ? 4.041 -13.677 -6.825 1.00 85.06 78 LEU A CA 1
ATOM 655 C C . LEU A 1 78 ? 4.836 -12.578 -7.550 1.00 85.06 78 LEU A C 1
ATOM 657 O O . LEU A 1 78 ? 5.507 -12.822 -8.554 1.00 85.06 78 LEU A O 1
ATOM 661 N N . ARG A 1 79 ? 4.799 -11.349 -7.015 1.00 78.56 79 ARG A N 1
ATOM 662 C CA . ARG A 1 79 ? 5.471 -10.178 -7.618 1.00 78.56 79 ARG A CA 1
ATOM 663 C C . ARG A 1 79 ? 6.997 -10.260 -7.527 1.00 78.56 79 ARG A C 1
ATOM 665 O O . ARG A 1 79 ? 7.686 -10.004 -8.513 1.00 78.56 79 ARG A O 1
ATOM 672 N N . GLN A 1 80 ? 7.509 -10.629 -6.357 1.00 79.19 80 GLN A N 1
ATOM 673 C CA . GLN A 1 80 ? 8.931 -10.784 -6.049 1.00 79.19 80 GLN A CA 1
ATOM 674 C C . GLN A 1 80 ? 9.138 -12.119 -5.326 1.00 79.19 80 GLN A C 1
ATOM 676 O O . GLN A 1 80 ? 8.277 -12.540 -4.556 1.00 79.19 80 GLN A O 1
ATOM 681 N N . ILE A 1 81 ? 10.257 -12.778 -5.621 1.00 81.56 81 ILE A N 1
ATOM 682 C CA . ILE A 1 81 ? 10.726 -14.030 -5.016 1.00 81.56 81 ILE A CA 1
ATOM 683 C C . ILE A 1 81 ? 12.257 -13.956 -5.014 1.00 81.56 81 ILE A C 1
ATOM 685 O O . ILE A 1 81 ? 12.830 -13.543 -6.024 1.00 81.56 81 ILE A O 1
ATOM 689 N N . ASN A 1 82 ? 12.910 -14.387 -3.934 1.00 85.81 82 ASN A N 1
ATOM 690 C CA . ASN A 1 82 ? 14.351 -14.649 -3.934 1.00 85.81 82 ASN A CA 1
ATOM 691 C C . ASN A 1 82 ? 14.600 -15.940 -4.730 1.00 85.81 82 ASN A C 1
ATOM 693 O O . ASN A 1 82 ? 14.390 -17.030 -4.190 1.00 85.81 82 ASN A O 1
ATOM 697 N N . LYS A 1 83 ? 14.967 -15.824 -6.016 1.00 84.88 83 LYS A N 1
ATOM 698 C CA . LYS A 1 83 ? 15.103 -16.971 -6.936 1.00 84.88 83 LYS A CA 1
ATOM 699 C C . LYS A 1 83 ? 15.957 -18.078 -6.319 1.00 84.88 83 LYS A C 1
ATOM 701 O O . LYS A 1 83 ? 15.537 -19.224 -6.281 1.00 84.88 83 LYS A O 1
ATOM 706 N N . GLU A 1 84 ? 17.117 -17.707 -5.793 1.00 85.56 84 GLU A N 1
ATOM 707 C CA . GLU A 1 84 ? 18.185 -18.596 -5.335 1.00 85.56 84 GLU A CA 1
ATOM 708 C C . GLU A 1 84 ? 17.710 -19.452 -4.155 1.00 85.56 84 GLU A C 1
ATOM 710 O O . GLU A 1 84 ? 17.834 -20.674 -4.173 1.00 85.56 84 GLU A O 1
ATOM 715 N N . HIS A 1 85 ? 17.074 -18.815 -3.164 1.00 84.94 85 HIS A N 1
ATOM 716 C CA . HIS A 1 85 ? 16.509 -19.504 -2.002 1.00 84.94 85 HIS A CA 1
ATOM 717 C C . HIS A 1 85 ? 15.390 -20.480 -2.394 1.00 84.94 85 HIS A C 1
ATOM 719 O O . HIS A 1 85 ? 15.301 -21.561 -1.814 1.00 84.94 85 HIS A O 1
ATOM 725 N N . VAL A 1 86 ? 14.543 -20.134 -3.372 1.00 87.50 86 VAL A N 1
ATOM 726 C CA . VAL A 1 86 ? 13.464 -21.033 -3.811 1.00 87.50 86 VAL A CA 1
ATOM 727 C C . VAL A 1 86 ? 13.991 -22.149 -4.720 1.00 87.50 86 VAL A C 1
ATOM 729 O O . VAL A 1 86 ? 13.526 -23.276 -4.588 1.00 87.50 86 VAL A O 1
ATOM 732 N N . THR A 1 87 ? 15.015 -21.907 -5.543 1.00 89.31 87 THR A N 1
ATOM 733 C CA . THR A 1 87 ? 15.731 -22.961 -6.287 1.00 89.31 87 THR A CA 1
ATOM 734 C C . THR A 1 87 ? 16.341 -23.996 -5.335 1.00 89.31 87 THR A C 1
ATOM 736 O O . THR A 1 87 ? 16.140 -25.193 -5.534 1.00 89.31 87 THR A O 1
ATOM 739 N N . VAL A 1 88 ? 17.009 -23.563 -4.257 1.00 88.62 88 VAL A N 1
ATOM 740 C CA . VAL A 1 88 ? 17.557 -24.482 -3.240 1.00 88.62 88 VAL A CA 1
ATOM 741 C C . VAL A 1 88 ? 16.439 -25.212 -2.479 1.00 88.62 88 VAL A C 1
ATOM 743 O O . VAL A 1 88 ? 16.547 -26.414 -2.245 1.00 88.62 88 VAL A O 1
ATOM 746 N N . LEU A 1 89 ? 15.325 -24.542 -2.152 1.00 87.06 89 LEU A N 1
ATOM 747 C CA . LEU A 1 89 ? 14.154 -25.183 -1.532 1.00 87.06 89 LEU A CA 1
ATOM 748 C C . LEU A 1 89 ? 13.525 -26.261 -2.436 1.00 87.06 89 LEU A C 1
ATOM 750 O O . LEU A 1 89 ? 13.195 -27.345 -1.953 1.00 87.06 89 LEU A O 1
ATOM 754 N N . VAL A 1 90 ? 13.404 -26.000 -3.741 1.00 88.81 90 VAL A N 1
ATOM 755 C CA . VAL A 1 90 ? 12.964 -26.988 -4.741 1.00 88.81 90 VAL A CA 1
ATOM 756 C C . VAL A 1 90 ? 13.943 -28.160 -4.814 1.00 88.81 90 VAL A C 1
ATOM 758 O O . VAL A 1 90 ? 13.508 -29.306 -4.759 1.00 88.81 90 VAL A O 1
ATOM 761 N N . TYR A 1 91 ? 15.252 -27.903 -4.888 1.00 87.94 91 TYR A N 1
ATOM 762 C CA . TYR A 1 91 ? 16.281 -28.948 -4.913 1.00 87.94 91 TYR A CA 1
ATOM 763 C C . TYR A 1 91 ? 16.206 -29.861 -3.674 1.00 87.94 91 TYR A C 1
ATOM 765 O O . TYR A 1 91 ? 16.247 -31.087 -3.806 1.00 87.94 91 TYR A O 1
ATOM 773 N N . VAL A 1 92 ? 16.009 -29.289 -2.479 1.00 84.75 92 VAL A N 1
ATOM 774 C CA . VAL A 1 92 ? 15.765 -30.047 -1.238 1.00 84.75 92 VAL A CA 1
ATOM 775 C C . VAL A 1 92 ? 14.487 -30.886 -1.343 1.00 84.75 92 VAL A C 1
ATOM 777 O O . VAL A 1 92 ? 14.483 -32.055 -0.957 1.00 84.75 92 VAL A O 1
ATOM 780 N N . ILE A 1 93 ? 13.406 -30.336 -1.895 1.00 83.00 93 ILE A N 1
ATOM 781 C CA . ILE A 1 93 ? 12.127 -31.050 -2.015 1.00 83.00 93 ILE A CA 1
ATOM 782 C C . ILE A 1 93 ? 12.173 -32.174 -3.054 1.00 83.00 93 ILE A C 1
ATOM 784 O O . ILE A 1 93 ? 11.633 -33.245 -2.799 1.00 83.00 93 ILE A O 1
ATOM 788 N N . MET A 1 94 ? 12.869 -31.990 -4.175 1.00 83.38 94 MET A N 1
ATOM 789 C CA . MET A 1 94 ? 12.975 -33.012 -5.220 1.00 83.38 94 MET A CA 1
ATOM 790 C C . MET A 1 94 ? 13.985 -34.117 -4.867 1.00 83.38 94 MET A C 1
ATOM 792 O O . MET A 1 94 ? 13.694 -35.290 -5.079 1.00 83.38 94 MET A O 1
ATOM 796 N N . ASN A 1 95 ? 15.148 -33.781 -4.289 1.00 79.31 95 ASN A N 1
ATOM 797 C CA . ASN A 1 95 ? 16.215 -34.765 -4.046 1.00 79.31 95 ASN A CA 1
ATOM 798 C C . ASN A 1 95 ? 16.270 -35.322 -2.618 1.00 79.31 95 ASN A C 1
ATOM 800 O O . ASN A 1 95 ? 16.644 -36.484 -2.440 1.00 79.31 95 ASN A O 1
ATOM 804 N N . PHE A 1 96 ? 15.955 -34.519 -1.593 1.00 75.94 96 PHE A N 1
ATOM 805 C CA . PHE A 1 96 ? 16.156 -34.926 -0.198 1.00 75.94 96 PHE A CA 1
ATOM 806 C C . PHE A 1 96 ? 14.920 -35.554 0.444 1.00 75.94 96 PHE A C 1
ATOM 808 O O . PHE A 1 96 ? 15.106 -36.354 1.357 1.00 75.94 96 PHE A O 1
ATOM 815 N N . PHE A 1 97 ? 13.694 -35.284 -0.021 1.00 73.38 97 PHE A N 1
ATOM 816 C CA . PHE A 1 97 ? 12.483 -35.860 0.590 1.00 73.38 97 PHE A CA 1
ATOM 817 C C . PHE A 1 97 ? 12.462 -37.388 0.557 1.00 73.38 97 PHE A C 1
ATOM 819 O O . PHE A 1 97 ? 12.378 -38.018 1.606 1.00 73.38 97 PHE A O 1
ATOM 826 N N . HIS A 1 98 ? 12.653 -37.984 -0.621 1.00 71.31 98 HIS A N 1
ATOM 827 C CA . HIS A 1 98 ? 12.709 -39.441 -0.790 1.00 71.31 98 HIS A CA 1
ATOM 828 C C . HIS A 1 98 ? 13.890 -40.096 -0.030 1.00 71.31 98 HIS A C 1
ATOM 830 O O . HIS A 1 98 ? 13.916 -41.307 0.178 1.00 71.31 98 HIS A O 1
ATOM 836 N N . LYS A 1 99 ? 14.904 -39.317 0.375 1.00 72.94 99 LYS A N 1
ATOM 837 C CA . LYS A 1 99 ? 16.166 -39.820 0.953 1.00 72.94 99 LYS A CA 1
ATOM 838 C C . LYS A 1 99 ? 16.353 -39.499 2.443 1.00 72.94 99 LYS A C 1
ATOM 840 O O . LYS A 1 99 ? 17.329 -39.958 3.035 1.00 72.94 99 LYS A O 1
ATOM 845 N N . SER A 1 100 ? 15.463 -38.716 3.058 1.00 74.25 100 SER A N 1
ATOM 846 C CA . SER A 1 100 ? 15.660 -38.145 4.402 1.00 74.25 100 SER A CA 1
ATOM 847 C C . SER A 1 100 ? 14.526 -38.481 5.364 1.00 74.25 100 SER A C 1
ATOM 849 O O . SER A 1 100 ? 13.375 -38.627 4.972 1.00 74.25 100 SER A O 1
ATOM 851 N N . SER A 1 101 ? 14.830 -38.527 6.666 1.00 76.06 101 SER A N 1
ATOM 852 C CA . SER A 1 101 ? 13.783 -38.682 7.682 1.00 76.06 101 SER A CA 1
ATOM 853 C C . SER A 1 101 ? 12.883 -37.444 7.748 1.00 76.06 101 SER A C 1
ATOM 855 O O . SER A 1 101 ? 13.364 -36.314 7.607 1.00 76.06 101 SER A O 1
ATOM 857 N N . TYR A 1 102 ? 11.606 -37.636 8.093 1.00 76.56 102 TYR A N 1
ATOM 858 C CA . TYR A 1 102 ? 10.677 -36.524 8.318 1.00 76.56 102 TYR A CA 1
ATOM 859 C C . TYR A 1 102 ? 11.219 -35.491 9.324 1.00 76.56 102 TYR A C 1
ATOM 861 O O . TYR A 1 102 ? 11.112 -34.285 9.107 1.00 76.56 102 TYR A O 1
ATOM 869 N N . THR A 1 103 ? 11.896 -35.938 10.389 1.00 77.81 103 THR A N 1
ATOM 870 C CA . THR A 1 103 ? 12.484 -35.025 11.388 1.00 77.81 103 THR A CA 1
ATOM 871 C C . THR A 1 103 ? 13.551 -34.101 10.792 1.00 77.81 103 THR A C 1
ATOM 873 O O . THR A 1 103 ? 13.633 -32.935 11.171 1.00 77.81 103 THR A O 1
ATOM 876 N N . THR A 1 104 ? 14.320 -34.592 9.818 1.00 76.56 104 THR A N 1
ATOM 877 C CA . THR A 1 104 ? 15.340 -33.836 9.077 1.00 76.56 104 THR A CA 1
ATOM 878 C C . THR A 1 104 ? 14.689 -32.775 8.190 1.00 76.56 104 THR A C 1
ATOM 880 O O . THR A 1 104 ? 15.084 -31.611 8.207 1.00 76.56 104 THR A O 1
ATOM 883 N N . ILE A 1 105 ? 13.628 -33.158 7.479 1.00 79.38 105 ILE A N 1
ATOM 884 C CA . ILE A 1 105 ? 12.832 -32.275 6.617 1.00 79.38 105 ILE A CA 1
ATOM 885 C C . ILE A 1 105 ? 12.168 -31.161 7.446 1.00 79.38 105 ILE A C 1
ATOM 887 O O . ILE A 1 105 ? 12.265 -29.981 7.104 1.00 79.38 105 ILE A O 1
ATOM 891 N N . LYS A 1 106 ? 11.566 -31.503 8.596 1.00 81.00 106 LYS A N 1
ATOM 892 C CA . LYS A 1 106 ? 10.952 -30.535 9.524 1.00 81.00 106 LYS A CA 1
ATOM 893 C C . LYS A 1 106 ? 11.978 -29.592 10.179 1.00 81.00 106 LYS A C 1
ATOM 895 O O . LYS A 1 106 ? 11.592 -28.535 10.677 1.00 81.00 106 LYS A O 1
ATOM 900 N N . ILE A 1 107 ? 13.271 -29.935 10.174 1.00 81.31 107 ILE A N 1
ATOM 901 C CA . ILE A 1 107 ? 14.371 -29.032 10.556 1.00 81.31 107 ILE A CA 1
ATOM 902 C C . ILE A 1 107 ? 14.734 -28.100 9.391 1.00 81.31 107 ILE A C 1
ATOM 904 O O . ILE A 1 107 ? 14.721 -26.887 9.587 1.00 81.31 107 ILE A O 1
ATOM 908 N N . ALA A 1 108 ? 14.964 -28.627 8.182 1.00 79.19 108 ALA A N 1
ATOM 909 C CA . ALA A 1 108 ? 15.262 -27.821 6.990 1.00 79.19 108 ALA A CA 1
ATOM 910 C C . ALA A 1 108 ? 14.184 -26.746 6.733 1.00 79.19 108 ALA A C 1
ATOM 912 O O . ALA A 1 108 ? 14.488 -25.576 6.507 1.00 79.19 108 ALA A O 1
ATOM 913 N N . PHE A 1 109 ? 12.908 -27.105 6.892 1.00 83.00 109 PHE A N 1
ATOM 914 C CA . PHE A 1 109 ? 11.759 -26.200 6.763 1.00 83.00 109 PHE A CA 1
ATOM 915 C C . PHE A 1 109 ? 11.617 -25.134 7.869 1.00 83.00 109 PHE A C 1
ATOM 917 O O . PHE A 1 109 ? 10.638 -24.386 7.856 1.00 83.00 109 PHE A O 1
ATOM 924 N N . LYS A 1 110 ? 12.567 -25.029 8.810 1.00 82.88 110 LYS A N 1
ATOM 925 C CA . LYS A 1 110 ? 12.696 -23.877 9.726 1.00 82.88 110 LYS A CA 1
ATOM 926 C C . LYS A 1 110 ? 13.619 -22.779 9.188 1.00 82.88 110 LYS A C 1
ATOM 928 O O . LYS A 1 110 ? 13.605 -21.684 9.739 1.00 82.88 110 LYS A O 1
ATOM 933 N N . MET A 1 111 ? 14.408 -23.056 8.146 1.00 79.75 111 MET A N 1
ATOM 934 C CA . MET A 1 111 ? 15.302 -22.076 7.503 1.00 79.75 111 MET A CA 1
ATOM 935 C C . MET A 1 111 ? 14.579 -21.193 6.468 1.00 79.75 111 MET A C 1
ATOM 937 O O . MET A 1 111 ? 15.093 -20.148 6.083 1.00 79.75 111 MET A O 1
ATOM 941 N N . PHE A 1 112 ? 13.382 -21.597 6.034 1.00 82.19 112 PHE A N 1
ATOM 942 C CA . PHE A 1 112 ? 12.560 -20.913 5.028 1.00 82.19 112 PHE A CA 1
ATOM 943 C C . PHE A 1 112 ? 11.293 -20.316 5.659 1.00 82.19 112 PHE A C 1
ATOM 945 O O . PHE A 1 112 ? 10.874 -20.742 6.739 1.00 82.19 112 PHE A O 1
ATOM 952 N N . SER A 1 113 ? 10.638 -19.357 4.990 1.00 84.94 113 SER A N 1
ATOM 953 C CA . SER A 1 113 ? 9.376 -18.812 5.505 1.00 84.94 113 SER A CA 1
ATOM 954 C C . SER A 1 113 ? 8.295 -19.890 5.550 1.00 84.94 113 SER A C 1
ATOM 956 O O . SER A 1 113 ? 8.083 -20.626 4.583 1.00 84.94 113 SER A O 1
ATOM 958 N N . SER A 1 114 ? 7.530 -19.943 6.646 1.00 82.69 114 SER A N 1
ATOM 959 C CA . SER A 1 114 ? 6.416 -20.889 6.757 1.00 82.69 114 SER A CA 1
ATOM 960 C C . SER A 1 114 ? 5.331 -20.657 5.702 1.00 82.69 114 SER A C 1
ATOM 962 O O . SER A 1 114 ? 4.596 -21.592 5.397 1.00 82.69 114 SER A O 1
ATOM 964 N N . GLU A 1 115 ? 5.217 -19.452 5.135 1.00 83.88 115 GLU A N 1
ATOM 965 C CA . GLU A 1 115 ? 4.306 -19.216 4.012 1.00 83.88 115 GLU A CA 1
ATOM 966 C C . GLU A 1 115 ? 4.844 -19.785 2.696 1.00 83.88 115 GLU A C 1
ATOM 968 O O . GLU A 1 115 ? 4.076 -20.331 1.912 1.00 83.88 115 GLU A O 1
ATOM 973 N N . GLU A 1 116 ? 6.150 -19.659 2.446 1.00 83.62 116 GLU A N 1
ATOM 974 C CA . GLU A 1 116 ? 6.800 -20.162 1.229 1.00 83.62 116 GLU A CA 1
ATOM 975 C C . GLU A 1 116 ? 6.760 -21.688 1.201 1.00 83.62 116 GLU A C 1
ATOM 977 O O . GLU A 1 116 ? 6.309 -22.267 0.219 1.00 83.62 116 GLU A O 1
ATOM 982 N N . VAL A 1 117 ? 7.118 -22.333 2.317 1.00 86.69 117 VAL A N 1
ATOM 983 C CA . VAL A 1 117 ? 7.025 -23.791 2.476 1.00 86.69 117 VAL A CA 1
ATOM 984 C C . VAL A 1 117 ? 5.593 -24.283 2.251 1.00 86.69 117 VAL A C 1
ATOM 986 O O . VAL A 1 117 ? 5.391 -25.214 1.478 1.00 86.69 117 VAL A O 1
ATOM 989 N N . ASN A 1 118 ? 4.583 -23.655 2.867 1.00 87.81 118 ASN A N 1
ATOM 990 C CA . ASN A 1 118 ? 3.192 -24.091 2.700 1.00 87.81 118 ASN A CA 1
ATOM 991 C C . ASN A 1 118 ? 2.696 -23.886 1.254 1.00 87.81 118 ASN A C 1
ATOM 993 O O . ASN A 1 118 ? 2.105 -24.800 0.683 1.00 87.81 118 ASN A O 1
ATOM 997 N N . ARG A 1 119 ? 2.974 -22.730 0.628 1.00 89.50 119 ARG A N 1
ATOM 998 C CA . ARG A 1 119 ? 2.627 -22.464 -0.784 1.00 89.50 119 ARG A CA 1
ATOM 999 C C . ARG A 1 119 ? 3.288 -23.457 -1.739 1.00 89.50 119 ARG A C 1
ATOM 1001 O O . ARG A 1 119 ? 2.680 -23.854 -2.730 1.00 89.50 119 ARG A O 1
ATOM 1008 N N . LEU A 1 120 ? 4.535 -23.827 -1.472 1.00 88.44 120 LEU A N 1
ATOM 1009 C CA . LEU A 1 120 ? 5.338 -24.650 -2.369 1.00 88.44 120 LEU A CA 1
ATOM 1010 C C . LEU A 1 120 ? 5.046 -26.151 -2.193 1.00 88.44 120 LEU A C 1
ATOM 1012 O O . LEU A 1 120 ? 4.974 -26.864 -3.188 1.00 88.44 120 LEU A O 1
ATOM 1016 N N . LEU A 1 121 ? 4.714 -26.611 -0.979 1.00 88.44 121 LEU A N 1
ATOM 1017 C CA . LEU A 1 121 ? 4.064 -27.915 -0.776 1.00 88.44 121 LEU A CA 1
ATOM 1018 C C . LEU A 1 121 ? 2.718 -27.987 -1.519 1.00 88.44 121 LEU A C 1
ATOM 1020 O O . LEU A 1 121 ? 2.492 -28.926 -2.274 1.00 88.44 121 LEU A O 1
ATOM 1024 N N . GLN A 1 122 ? 1.863 -26.963 -1.386 1.00 90.19 122 GLN A N 1
ATOM 1025 C CA . GLN A 1 122 ? 0.564 -26.879 -2.080 1.00 90.19 122 GLN A CA 1
ATOM 1026 C C . GLN A 1 122 ? 0.697 -26.841 -3.618 1.00 90.19 122 GLN A C 1
ATOM 1028 O O . GLN A 1 122 ? -0.234 -27.192 -4.343 1.00 90.19 122 GLN A O 1
ATOM 1033 N N . PHE A 1 123 ? 1.848 -26.399 -4.130 1.00 91.38 123 PHE A N 1
ATOM 1034 C CA . PHE A 1 123 ? 2.174 -26.459 -5.552 1.00 91.38 123 PHE A CA 1
ATOM 1035 C C . PHE A 1 123 ? 2.495 -27.901 -5.988 1.00 91.38 123 PHE A C 1
ATOM 1037 O O . PHE A 1 123 ? 1.953 -28.346 -6.996 1.00 91.38 123 PHE A O 1
ATOM 1044 N N . PHE A 1 124 ? 3.279 -28.655 -5.207 1.00 88.38 124 PHE A N 1
ATOM 1045 C CA . PHE A 1 124 ? 3.620 -30.055 -5.507 1.00 88.38 124 PHE A CA 1
ATOM 1046 C C . PHE A 1 124 ? 2.499 -31.077 -5.236 1.00 88.38 124 PHE A C 1
ATOM 1048 O O . PHE A 1 124 ? 2.548 -32.170 -5.791 1.00 88.38 124 PHE A O 1
ATOM 1055 N N . THR A 1 125 ? 1.468 -30.753 -4.446 1.00 88.94 125 THR A N 1
ATOM 1056 C CA . THR A 1 125 ? 0.287 -31.628 -4.260 1.00 88.94 125 THR A CA 1
ATOM 1057 C C . THR A 1 125 ? -0.721 -31.584 -5.414 1.00 88.94 125 THR A C 1
ATOM 1059 O O . THR A 1 125 ? -1.779 -32.194 -5.308 1.00 88.94 125 THR A O 1
ATOM 1062 N N . LYS A 1 126 ? -0.461 -30.838 -6.496 1.00 88.88 126 LYS A N 1
ATOM 1063 C CA . LYS A 1 126 ? -1.365 -30.762 -7.653 1.00 88.88 126 LYS A CA 1
ATOM 1064 C C . LYS A 1 126 ? -0.811 -31.495 -8.864 1.00 88.88 126 LYS A C 1
ATOM 1066 O O . LYS A 1 126 ? 0.257 -31.146 -9.362 1.00 88.88 126 LYS A O 1
ATOM 1071 N N . GLU A 1 127 ? -1.607 -32.418 -9.387 1.00 86.12 127 GLU A N 1
ATOM 1072 C CA . GLU A 1 127 ? -1.291 -33.221 -10.572 1.00 86.12 127 GLU A CA 1
ATOM 1073 C C . GLU A 1 127 ? -1.003 -32.349 -11.806 1.00 86.12 127 GLU A C 1
ATOM 1075 O O . GLU A 1 127 ? 0.013 -32.567 -12.461 1.00 86.12 127 GLU A O 1
ATOM 1080 N N . ASP A 1 128 ? -1.793 -31.291 -12.049 1.00 87.56 128 ASP A N 1
ATOM 1081 C CA . ASP A 1 128 ? -1.566 -30.321 -13.141 1.00 87.56 128 ASP A CA 1
ATOM 1082 C C . ASP A 1 128 ? -0.125 -29.772 -13.141 1.00 87.56 128 ASP A C 1
ATOM 1084 O O . ASP A 1 128 ? 0.568 -29.773 -14.158 1.00 87.56 128 ASP A O 1
ATOM 1088 N N . ASN A 1 129 ? 0.352 -29.342 -11.966 1.00 88.88 129 ASN A N 1
ATOM 1089 C CA . ASN A 1 129 ? 1.681 -28.757 -11.804 1.00 88.88 129 ASN A CA 1
ATOM 1090 C C . ASN A 1 129 ? 2.779 -29.813 -12.006 1.00 88.88 129 ASN A C 1
ATOM 1092 O O . ASN A 1 129 ? 3.840 -29.498 -12.538 1.00 88.88 129 ASN A O 1
ATOM 1096 N N . LEU A 1 130 ? 2.539 -31.065 -11.598 1.00 88.00 130 LEU A N 1
ATOM 1097 C CA . LEU A 1 130 ? 3.467 -32.174 -11.833 1.00 88.00 130 LEU A CA 1
ATOM 1098 C C . LEU A 1 130 ? 3.564 -32.507 -13.332 1.00 88.00 130 LEU A C 1
ATOM 1100 O O . LEU A 1 130 ? 4.663 -32.754 -13.827 1.00 88.00 130 LEU A O 1
ATOM 1104 N N . ILE A 1 131 ? 2.451 -32.440 -14.069 1.00 88.44 131 ILE A N 1
ATOM 1105 C CA . ILE A 1 131 ? 2.422 -32.607 -15.529 1.00 88.44 131 ILE A CA 1
ATOM 1106 C C . ILE A 1 131 ? 3.190 -31.471 -16.225 1.00 88.44 131 ILE A C 1
ATOM 1108 O O . ILE A 1 131 ? 4.011 -31.748 -17.101 1.00 88.44 131 ILE A O 1
ATOM 1112 N N . ASP A 1 132 ? 2.997 -30.214 -15.815 1.00 89.44 132 ASP A N 1
ATOM 1113 C CA . ASP A 1 132 ? 3.755 -29.070 -16.351 1.00 89.44 132 ASP A CA 1
ATOM 1114 C C . ASP A 1 132 ? 5.270 -29.210 -16.101 1.00 89.44 132 ASP A C 1
ATOM 1116 O O . ASP A 1 132 ? 6.083 -28.919 -16.985 1.00 89.44 132 ASP A O 1
ATOM 1120 N N . ILE A 1 133 ? 5.667 -29.703 -14.921 1.00 88.94 133 ILE A N 1
ATOM 1121 C CA . ILE A 1 133 ? 7.070 -29.994 -14.588 1.00 88.94 133 ILE A CA 1
ATOM 1122 C C . ILE A 1 133 ? 7.619 -31.117 -15.478 1.00 88.94 133 ILE A C 1
ATOM 1124 O O . ILE A 1 133 ? 8.714 -30.965 -16.023 1.00 88.94 133 ILE A O 1
ATOM 1128 N N . ALA A 1 134 ? 6.861 -32.201 -15.679 1.00 87.94 134 ALA A N 1
ATOM 1129 C CA . ALA A 1 134 ? 7.241 -33.303 -16.563 1.00 87.94 134 ALA A CA 1
ATOM 1130 C C . ALA A 1 134 ? 7.462 -32.814 -18.003 1.00 87.94 134 ALA A C 1
ATOM 1132 O O . ALA A 1 134 ? 8.541 -32.998 -18.563 1.00 87.94 134 ALA A O 1
ATOM 1133 N N . GLN A 1 135 ? 6.485 -32.103 -18.579 1.00 89.00 135 GLN A N 1
ATOM 1134 C CA . GLN A 1 135 ? 6.578 -31.540 -19.932 1.00 89.00 135 GLN A CA 1
ATOM 1135 C C . GLN A 1 135 ? 7.757 -30.574 -20.100 1.00 89.00 135 GLN A C 1
ATOM 1137 O O . GLN A 1 135 ? 8.313 -30.458 -21.191 1.00 89.00 135 GLN A O 1
ATOM 1142 N N . MET A 1 136 ? 8.118 -29.843 -19.046 1.00 86.75 136 MET A N 1
ATOM 1143 C CA . MET A 1 136 ? 9.240 -28.908 -19.048 1.00 86.75 136 MET A CA 1
ATOM 1144 C C . MET A 1 136 ? 10.591 -29.637 -18.930 1.00 86.75 136 MET A C 1
ATOM 1146 O O . MET A 1 136 ? 11.529 -29.274 -19.642 1.00 86.75 136 MET A O 1
ATOM 1150 N N . ALA A 1 137 ? 10.674 -30.716 -18.144 1.00 87.31 137 ALA A N 1
ATOM 1151 C CA . ALA A 1 137 ? 11.857 -31.574 -18.048 1.00 87.31 137 ALA A CA 1
ATOM 1152 C C . ALA A 1 137 ? 12.102 -32.399 -19.331 1.00 87.31 137 ALA A C 1
ATOM 1154 O O . ALA A 1 137 ? 13.230 -32.433 -19.826 1.00 87.31 137 ALA A O 1
ATOM 1155 N N . CYS A 1 138 ? 11.056 -32.966 -19.945 1.00 87.38 138 CYS A N 1
ATOM 1156 C CA . CYS A 1 138 ? 11.124 -33.706 -21.218 1.00 87.38 138 CYS A CA 1
ATOM 1157 C C . CYS A 1 138 ? 11.608 -32.860 -22.416 1.00 87.38 138 CYS A C 1
ATOM 1159 O O . CYS A 1 138 ? 11.983 -33.400 -23.451 1.00 87.38 138 CYS A O 1
ATOM 1161 N N . ARG A 1 139 ? 11.649 -31.522 -22.301 1.00 88.25 139 ARG A N 1
ATOM 1162 C CA . ARG A 1 139 ? 12.277 -30.629 -23.303 1.00 88.25 139 ARG A CA 1
ATOM 1163 C C . ARG A 1 139 ? 13.805 -30.542 -23.172 1.00 88.25 139 ARG A C 1
ATOM 1165 O O . ARG A 1 139 ? 14.431 -29.796 -23.928 1.00 88.25 139 ARG A O 1
ATOM 1172 N N . LYS A 1 140 ? 14.395 -31.203 -22.171 1.00 84.81 140 LYS A N 1
ATOM 1173 C CA . LYS A 1 140 ? 15.819 -31.100 -21.800 1.00 84.81 140 LYS A CA 1
ATOM 1174 C C . LYS A 1 140 ? 16.490 -32.438 -21.485 1.00 84.81 140 LYS A C 1
ATOM 1176 O O . LYS A 1 140 ? 17.706 -32.521 -21.628 1.00 84.81 140 LYS A O 1
ATOM 1181 N N . TYR A 1 141 ? 15.728 -33.451 -21.083 1.00 87.56 141 TYR A N 1
ATOM 1182 C CA . TYR A 1 141 ? 16.211 -34.787 -20.729 1.00 87.56 141 TYR A CA 1
ATOM 1183 C C . TYR A 1 141 ? 15.279 -35.847 -21.335 1.00 87.56 141 TYR A C 1
ATOM 1185 O O . TYR A 1 141 ? 14.127 -35.553 -21.650 1.00 87.56 141 TYR A O 1
ATOM 1193 N N . GLU A 1 142 ? 15.780 -37.070 -21.501 1.00 90.00 142 GLU A N 1
ATOM 1194 C CA . GLU A 1 142 ? 15.036 -38.198 -22.075 1.00 90.00 142 GLU A CA 1
ATOM 1195 C C . GLU A 1 142 ? 13.817 -38.579 -21.218 1.00 90.00 142 GLU A C 1
ATOM 1197 O O . GLU A 1 142 ? 13.859 -38.485 -19.991 1.00 90.00 142 GLU A O 1
ATOM 1202 N N . ASN A 1 143 ? 12.731 -39.023 -21.859 1.00 87.12 143 ASN A N 1
ATOM 1203 C CA . ASN A 1 143 ? 11.452 -39.273 -21.183 1.00 87.12 143 ASN A CA 1
ATOM 1204 C C . ASN A 1 143 ? 11.576 -40.294 -20.045 1.00 87.12 143 ASN A C 1
ATOM 1206 O O . ASN A 1 143 ? 11.128 -40.019 -18.935 1.00 87.12 143 ASN A O 1
ATOM 1210 N N . ASP A 1 144 ? 12.228 -41.428 -20.297 1.00 87.94 144 ASP A N 1
ATOM 1211 C CA . ASP A 1 144 ? 12.374 -42.511 -19.317 1.00 87.94 144 ASP A CA 1
ATOM 1212 C C . ASP A 1 144 ? 13.209 -42.047 -18.112 1.00 87.94 144 ASP A C 1
ATOM 1214 O O . ASP A 1 144 ? 12.831 -42.245 -16.958 1.00 87.94 144 ASP A O 1
ATOM 1218 N N . PHE A 1 145 ? 14.280 -41.291 -18.375 1.00 87.44 145 PHE A N 1
ATOM 1219 C CA . PHE A 1 145 ? 15.102 -40.657 -17.345 1.00 87.44 145 PHE A CA 1
ATOM 1220 C C . PHE A 1 145 ? 14.307 -39.644 -16.497 1.00 87.44 145 PHE A C 1
ATOM 1222 O O . PHE A 1 145 ? 14.459 -39.605 -15.274 1.00 87.44 145 PHE A O 1
ATOM 1229 N N . VAL A 1 146 ? 13.442 -38.827 -17.115 1.00 86.94 146 VAL A N 1
ATOM 1230 C CA . VAL A 1 146 ? 12.547 -37.899 -16.396 1.00 86.94 146 VAL A CA 1
ATOM 1231 C C . VAL A 1 146 ? 11.532 -38.669 -15.548 1.00 86.94 146 VAL A C 1
ATOM 1233 O O . VAL A 1 146 ? 11.283 -38.291 -14.400 1.00 86.94 146 VAL A O 1
ATOM 1236 N N . LEU A 1 147 ? 10.971 -39.761 -16.070 1.00 85.81 147 LEU A N 1
ATOM 1237 C CA . LEU A 1 147 ? 10.033 -40.602 -15.334 1.00 85.81 147 LEU A CA 1
ATOM 1238 C C . LEU A 1 147 ? 10.692 -41.207 -14.085 1.00 85.81 147 LEU A C 1
ATOM 1240 O O . LEU A 1 147 ? 10.181 -41.011 -12.982 1.00 85.81 147 LEU A O 1
ATOM 1244 N N . GLU A 1 148 ? 11.849 -41.855 -14.229 1.00 86.19 148 GLU A N 1
ATOM 1245 C CA . GLU A 1 148 ? 12.552 -42.508 -13.117 1.00 86.19 148 GLU A CA 1
ATOM 1246 C C . GLU A 1 148 ? 13.140 -41.531 -12.089 1.00 86.19 148 GLU A C 1
ATOM 1248 O O . GLU A 1 148 ? 12.987 -41.737 -10.885 1.00 86.19 148 GLU A O 1
ATOM 1253 N N . GLN A 1 149 ? 13.844 -40.484 -12.534 1.00 83.50 149 GLN A N 1
ATOM 1254 C CA . GLN A 1 149 ? 14.668 -39.652 -11.643 1.00 83.50 149 GLN A CA 1
ATOM 1255 C C . GLN A 1 149 ? 13.940 -38.417 -11.101 1.00 83.50 149 GLN A C 1
ATOM 1257 O O . GLN A 1 149 ? 14.369 -37.855 -10.093 1.00 83.50 149 GLN A O 1
ATOM 1262 N N . ILE A 1 150 ? 12.862 -37.973 -11.757 1.00 83.62 150 ILE A N 1
ATOM 1263 C CA . ILE A 1 150 ? 12.121 -36.757 -11.386 1.00 83.62 150 ILE A CA 1
ATOM 1264 C C . ILE A 1 150 ? 10.684 -37.096 -10.980 1.00 83.62 150 ILE A C 1
ATOM 1266 O O . ILE A 1 150 ? 10.252 -36.691 -9.899 1.00 83.62 150 ILE A O 1
ATOM 1270 N N . MET A 1 151 ? 9.947 -37.846 -11.804 1.00 87.19 151 MET A N 1
ATOM 1271 C CA . MET A 1 151 ? 8.510 -38.038 -11.583 1.00 87.19 151 MET A CA 1
ATOM 1272 C C . MET A 1 151 ? 8.195 -39.078 -10.513 1.00 87.19 151 MET A C 1
ATOM 1274 O O . MET A 1 151 ? 7.446 -38.758 -9.596 1.00 87.19 151 MET A O 1
ATOM 1278 N N . VAL A 1 152 ? 8.774 -40.282 -10.571 1.00 85.50 152 VAL A N 1
ATOM 1279 C CA . VAL A 1 152 ? 8.526 -41.347 -9.578 1.00 85.50 152 VAL A CA 1
ATOM 1280 C C . VAL A 1 152 ? 8.850 -40.905 -8.136 1.00 85.50 152 VAL A C 1
ATOM 1282 O O . VAL A 1 152 ? 8.028 -41.160 -7.249 1.00 85.50 152 VAL A O 1
ATOM 1285 N N . PRO A 1 153 ? 9.957 -40.183 -7.853 1.00 84.75 153 PRO A N 1
ATOM 1286 C CA . PRO A 1 153 ? 10.205 -39.635 -6.520 1.00 84.75 153 PRO A CA 1
ATOM 1287 C C . PRO A 1 153 ? 9.177 -38.577 -6.100 1.00 84.75 153 PRO A C 1
ATOM 1289 O O . PRO A 1 153 ? 8.732 -38.589 -4.950 1.00 84.75 153 PRO A O 1
ATOM 1292 N N . LEU A 1 154 ? 8.772 -37.683 -7.015 1.00 83.81 154 LEU A N 1
ATOM 1293 C CA . LEU A 1 154 ? 7.785 -36.636 -6.732 1.00 83.81 154 LEU A CA 1
ATOM 1294 C C . LEU A 1 154 ? 6.388 -37.210 -6.471 1.00 83.81 154 LEU A C 1
ATOM 1296 O O . LEU A 1 154 ? 5.780 -36.854 -5.461 1.00 83.81 154 LEU A O 1
ATOM 1300 N N . THR A 1 155 ? 5.889 -38.112 -7.324 1.00 85.00 155 THR A N 1
ATOM 1301 C CA . THR A 1 155 ? 4.563 -38.729 -7.159 1.00 85.00 155 THR A CA 1
ATOM 1302 C C . THR A 1 155 ? 4.496 -39.548 -5.872 1.00 85.00 155 THR A C 1
ATOM 1304 O O . THR A 1 155 ? 3.538 -39.396 -5.114 1.00 85.00 155 THR A O 1
ATOM 1307 N N . SER A 1 156 ? 5.552 -40.302 -5.545 1.00 85.25 156 SER A N 1
ATOM 1308 C CA . SER A 1 156 ? 5.671 -41.037 -4.274 1.00 85.25 156 SER A CA 1
ATOM 1309 C C . SER A 1 156 ? 5.616 -40.118 -3.044 1.00 85.25 156 SER A C 1
ATOM 1311 O O . SER A 1 156 ? 5.103 -40.513 -1.998 1.00 85.25 156 SER A O 1
ATOM 1313 N N . CYS A 1 157 ? 6.105 -38.876 -3.156 1.00 83.62 157 CYS A N 1
ATOM 1314 C CA . CYS A 1 157 ? 6.092 -37.903 -2.061 1.00 83.62 157 CYS A CA 1
ATOM 1315 C C . CYS A 1 157 ? 4.786 -37.091 -1.938 1.00 83.62 157 CYS A C 1
ATOM 1317 O O . CYS A 1 157 ? 4.602 -36.439 -0.909 1.00 83.62 157 CYS A O 1
ATOM 1319 N N . THR A 1 158 ? 3.860 -37.135 -2.907 1.00 85.56 158 THR A N 1
ATOM 1320 C CA . THR A 1 158 ? 2.603 -36.341 -2.887 1.00 85.56 158 THR A CA 1
ATOM 1321 C C . THR A 1 158 ? 1.785 -36.522 -1.604 1.00 85.56 158 THR A C 1
ATOM 1323 O O . THR A 1 158 ? 1.452 -35.544 -0.933 1.00 85.56 158 THR A O 1
ATOM 1326 N N . SER A 1 159 ? 1.539 -37.771 -1.207 1.00 84.38 159 SER A N 1
ATOM 1327 C CA . SER A 1 159 ? 0.835 -38.143 0.028 1.00 84.38 159 SER A CA 1
ATOM 1328 C C . SER A 1 159 ? 1.522 -37.608 1.292 1.00 84.38 159 SER A C 1
ATOM 1330 O O . SER A 1 159 ? 0.858 -37.199 2.247 1.00 84.38 159 SER A O 1
ATOM 1332 N N . SER A 1 160 ? 2.857 -37.540 1.280 1.00 84.88 160 SER A N 1
ATOM 1333 C CA . SER A 1 160 ? 3.657 -36.965 2.366 1.00 84.88 160 SER A CA 1
ATOM 1334 C C . SER A 1 160 ? 3.573 -35.437 2.390 1.00 84.88 160 SER A C 1
ATOM 1336 O O . SER A 1 160 ? 3.471 -34.858 3.472 1.00 84.88 160 SER A O 1
ATOM 1338 N N . PHE A 1 161 ? 3.550 -34.770 1.228 1.00 86.38 161 PHE A N 1
ATOM 1339 C CA . PHE A 1 161 ? 3.319 -33.323 1.144 1.00 86.38 161 PHE A CA 1
ATOM 1340 C C . PHE A 1 161 ? 1.928 -32.945 1.678 1.00 86.38 161 PHE A C 1
ATOM 1342 O O . PHE A 1 161 ? 1.814 -32.001 2.460 1.00 86.38 161 PHE A O 1
ATOM 1349 N N . GLU A 1 162 ? 0.883 -33.705 1.328 1.00 86.69 162 GLU A N 1
ATOM 1350 C CA . GLU A 1 162 ? -0.469 -33.518 1.870 1.00 86.69 162 GLU A CA 1
ATOM 1351 C C . GLU A 1 162 ? -0.529 -33.685 3.390 1.00 86.69 162 GLU A C 1
ATOM 1353 O O . GLU A 1 162 ? -1.117 -32.856 4.088 1.00 86.69 162 GLU A O 1
ATOM 1358 N N . TRP A 1 163 ? 0.057 -34.764 3.914 1.00 87.62 163 TRP A N 1
ATOM 1359 C CA . TRP A 1 163 ? 0.068 -35.032 5.349 1.00 87.62 163 TRP A CA 1
ATOM 1360 C C . TRP A 1 163 ? 0.815 -33.929 6.116 1.00 87.62 163 TRP A C 1
ATOM 1362 O O . TRP A 1 163 ? 0.312 -33.420 7.119 1.00 87.62 163 TRP A O 1
ATOM 1372 N N . MET A 1 164 ? 1.951 -33.465 5.584 1.00 84.44 164 MET A N 1
ATOM 1373 C CA . MET A 1 164 ? 2.695 -32.333 6.140 1.00 84.44 164 MET A CA 1
ATOM 1374 C C . MET A 1 164 ? 1.939 -31.000 6.068 1.00 84.44 164 MET A C 1
ATOM 1376 O O . MET A 1 164 ? 2.095 -30.173 6.967 1.00 84.44 164 MET A O 1
ATOM 1380 N N . LEU A 1 165 ? 1.135 -30.760 5.026 1.00 87.69 165 LEU A N 1
ATOM 1381 C CA . LEU A 1 165 ? 0.253 -29.589 4.964 1.00 87.69 165 LEU A CA 1
ATOM 1382 C C . LEU A 1 165 ? -0.796 -29.653 6.076 1.00 87.69 165 LEU A C 1
ATOM 1384 O O . LEU A 1 165 ? -0.900 -28.708 6.855 1.00 87.69 165 LEU A O 1
ATOM 1388 N N . LYS A 1 166 ? -1.486 -30.791 6.213 1.00 87.75 166 LYS A N 1
ATOM 1389 C CA . LYS A 1 166 ? -2.511 -31.025 7.245 1.00 87.75 166 LYS A CA 1
ATOM 1390 C C . LYS A 1 166 ? -1.945 -30.848 8.666 1.00 87.75 166 LYS A C 1
ATOM 1392 O O . LYS A 1 166 ? -2.570 -30.176 9.483 1.00 87.75 166 LYS A O 1
ATOM 1397 N N . GLU A 1 167 ? -0.736 -31.346 8.949 1.00 87.38 167 GLU A N 1
ATOM 1398 C CA . GLU A 1 167 ? -0.049 -31.118 10.236 1.00 87.38 167 GLU A CA 1
ATOM 1399 C C . GLU A 1 167 ? 0.330 -29.638 10.452 1.00 87.38 167 GLU A C 1
ATOM 1401 O O . GLU A 1 167 ? 0.141 -29.081 11.532 1.00 87.38 167 GLU A O 1
ATOM 1406 N N . ARG A 1 168 ? 0.850 -28.949 9.428 1.00 85.06 168 ARG A N 1
ATOM 1407 C CA . ARG A 1 168 ? 1.241 -27.529 9.547 1.00 85.06 168 ARG A CA 1
ATOM 1408 C C . ARG A 1 168 ? 0.034 -26.593 9.648 1.00 85.06 168 ARG A C 1
ATOM 1410 O O . ARG A 1 168 ? 0.153 -25.511 10.226 1.00 85.06 168 ARG A O 1
ATOM 1417 N N . GLU A 1 169 ? -1.115 -26.992 9.112 1.00 85.81 169 GLU A N 1
ATOM 1418 C CA . GLU A 1 169 ? -2.388 -26.291 9.275 1.00 85.81 169 GLU A CA 1
ATOM 1419 C C . GLU A 1 169 ? -2.987 -26.509 10.670 1.00 85.81 169 GLU A C 1
ATOM 1421 O O . GLU A 1 169 ? -3.435 -25.531 11.272 1.00 85.81 169 GLU A O 1
ATOM 1426 N N . SER A 1 170 ? -2.902 -27.715 11.251 1.00 84.69 170 SER A N 1
ATOM 1427 C CA . SER A 1 170 ? -3.310 -27.931 12.649 1.00 84.69 170 SER A CA 1
ATOM 1428 C C . SER A 1 170 ? -2.407 -27.181 13.639 1.00 84.69 170 SER A C 1
ATOM 1430 O O . SER A 1 170 ? -2.926 -26.436 14.471 1.00 84.69 170 SER A O 1
ATOM 1432 N N . GLU A 1 171 ? -1.074 -27.229 13.476 1.00 84.38 171 GLU A N 1
ATOM 1433 C CA . GLU A 1 171 ? -0.131 -26.407 14.261 1.00 84.38 171 GLU A CA 1
ATOM 1434 C C . GLU A 1 171 ? -0.469 -24.905 14.190 1.00 84.38 171 GLU A C 1
ATOM 1436 O O . GLU A 1 171 ? -0.255 -24.156 15.148 1.00 84.38 171 GLU A O 1
ATOM 1441 N N . ARG A 1 172 ? -0.949 -24.426 13.035 1.00 80.38 172 ARG A N 1
ATOM 1442 C CA . ARG A 1 172 ? -1.364 -23.030 12.857 1.00 80.38 172 ARG A CA 1
ATOM 1443 C C . ARG A 1 172 ? -2.682 -22.747 13.577 1.00 80.38 172 ARG A C 1
ATOM 1445 O O . ARG A 1 172 ? -2.771 -21.737 14.274 1.00 80.38 172 ARG A O 1
ATOM 1452 N N . PHE A 1 173 ? -3.676 -23.617 13.424 1.00 82.12 173 PHE A N 1
ATOM 1453 C CA . PHE A 1 173 ? -5.000 -23.473 14.028 1.00 82.12 173 PHE A CA 1
ATOM 1454 C C . PHE A 1 173 ? -4.928 -23.444 15.561 1.00 82.12 173 PHE A C 1
ATOM 1456 O O . PHE A 1 173 ? -5.497 -22.545 16.179 1.00 82.12 173 PHE A O 1
ATOM 1463 N N . GLU A 1 174 ? -4.140 -24.330 16.179 1.00 81.56 174 GLU A N 1
ATOM 1464 C CA . GLU A 1 174 ? -3.884 -24.317 17.628 1.00 81.56 174 GLU A CA 1
ATOM 1465 C C . GLU A 1 174 ? -3.247 -22.996 18.094 1.00 81.56 174 GLU A C 1
ATOM 1467 O O . GLU A 1 174 ? -3.674 -22.403 19.087 1.00 81.56 174 GLU A O 1
ATOM 1472 N N . ARG A 1 175 ? -2.257 -22.480 17.349 1.00 78.06 175 ARG A N 1
ATOM 1473 C CA . ARG A 1 175 ? -1.605 -21.187 17.643 1.00 78.06 175 ARG A CA 1
ATOM 1474 C C . ARG A 1 175 ? -2.543 -19.994 17.471 1.00 78.06 175 ARG A C 1
ATOM 1476 O O . ARG A 1 175 ? -2.352 -18.981 18.145 1.00 78.06 175 ARG A O 1
ATOM 1483 N N . GLU A 1 176 ? -3.522 -20.077 16.575 1.00 76.88 176 GLU A N 1
ATOM 1484 C CA . GLU A 1 176 ? -4.543 -19.043 16.395 1.00 76.88 176 GLU A CA 1
ATOM 1485 C C . GLU A 1 176 ? -5.604 -19.111 17.506 1.00 76.88 176 GLU A C 1
ATOM 1487 O O . GLU A 1 176 ? -5.907 -18.070 18.092 1.00 76.88 176 GLU A O 1
ATOM 1492 N N . GLN A 1 177 ? -6.056 -20.305 17.912 1.00 72.25 177 GLN A N 1
ATOM 1493 C CA . GLN A 1 177 ? -6.915 -20.474 19.093 1.00 72.25 177 GLN A CA 1
ATOM 1494 C C . GLN A 1 177 ? -6.240 -19.971 20.378 1.00 72.25 177 GLN A C 1
ATOM 1496 O O . GLN A 1 177 ? -6.835 -19.187 21.114 1.00 72.25 177 GLN A O 1
ATOM 1501 N N . ALA A 1 178 ? -4.975 -20.329 20.620 1.00 70.75 178 ALA A N 1
ATOM 1502 C CA . ALA A 1 178 ? -4.226 -19.915 21.812 1.00 70.75 178 ALA A CA 1
ATOM 1503 C C . ALA A 1 178 ? -4.007 -18.388 21.924 1.00 70.75 178 ALA A C 1
ATOM 1505 O O . ALA A 1 178 ? -3.662 -17.883 22.994 1.00 70.75 178 ALA A O 1
ATOM 1506 N N . ARG A 1 179 ? -4.210 -17.630 20.835 1.00 67.19 179 ARG A N 1
ATOM 1507 C CA . ARG A 1 179 ? -4.185 -16.154 20.835 1.00 67.19 179 ARG A CA 1
ATOM 1508 C C . ARG A 1 179 ? -5.527 -15.530 21.218 1.00 67.19 179 ARG A C 1
ATOM 1510 O O . ARG A 1 179 ? -5.549 -14.366 21.626 1.00 67.19 179 ARG A O 1
ATOM 1517 N N . VAL A 1 180 ? -6.630 -16.274 21.122 1.00 71.81 180 VAL A N 1
ATOM 1518 C CA . VAL A 1 180 ? -7.947 -15.832 21.589 1.00 71.81 180 VAL A CA 1
ATOM 1519 C C . VAL A 1 180 ? -7.968 -15.922 23.112 1.00 71.81 180 VAL A C 1
ATOM 1521 O O . VAL A 1 180 ? -8.210 -16.975 23.697 1.00 71.81 180 VAL A O 1
ATOM 1524 N N . LYS A 1 181 ? -7.708 -14.791 23.778 1.00 65.94 181 LYS A N 1
ATOM 1525 C CA . LYS A 1 181 ? -7.887 -14.691 25.232 1.00 65.94 181 LYS A CA 1
ATOM 1526 C C . LYS A 1 181 ? -9.336 -15.072 25.572 1.00 65.94 181 LYS A C 1
ATOM 1528 O O . LYS A 1 181 ? -10.241 -14.485 24.974 1.00 65.94 181 LYS A O 1
ATOM 1533 N N . PRO A 1 182 ? -9.579 -16.002 26.514 1.00 69.12 182 PRO A N 1
ATOM 1534 C CA . PRO A 1 182 ? -10.939 -16.351 26.903 1.00 69.12 182 PRO A CA 1
ATOM 1535 C C . PRO A 1 182 ? -11.658 -15.105 27.444 1.00 69.12 182 PRO A C 1
ATOM 1537 O O . PRO A 1 182 ? -11.014 -14.266 28.086 1.00 69.12 182 PRO A O 1
ATOM 1540 N N . PRO A 1 183 ? -12.974 -14.956 27.203 1.00 74.00 183 PRO A N 1
ATOM 1541 C CA . PRO A 1 183 ? -13.718 -13.791 27.662 1.00 74.00 183 PRO A CA 1
ATOM 1542 C C . PRO A 1 183 ? -13.622 -13.675 29.185 1.00 74.00 183 PRO A C 1
ATOM 1544 O O . PRO A 1 183 ? -13.898 -14.634 29.910 1.00 74.00 183 PRO A O 1
ATOM 1547 N N . THR A 1 184 ? -13.221 -12.497 29.668 1.00 72.44 184 THR A N 1
ATOM 1548 C CA . THR A 1 184 ? -13.056 -12.216 31.097 1.00 72.44 184 THR A CA 1
ATOM 1549 C C . THR A 1 184 ? -14.389 -12.396 31.816 1.00 72.44 184 THR A C 1
ATOM 1551 O O . THR A 1 184 ? -15.235 -11.502 31.793 1.00 72.44 184 THR A O 1
ATOM 1554 N N . LYS A 1 185 ? -14.581 -13.547 32.470 1.00 75.06 185 LYS A N 1
ATOM 1555 C CA . LYS A 1 185 ? -15.749 -13.789 33.323 1.00 75.06 185 LYS A CA 1
ATOM 1556 C C . LYS A 1 185 ? -15.761 -12.720 34.427 1.00 75.06 185 LYS A C 1
ATOM 1558 O O . LYS A 1 185 ? -14.771 -12.624 35.157 1.00 75.06 185 LYS A O 1
ATOM 1563 N N . PRO A 1 186 ? -16.816 -11.895 34.549 1.00 65.19 186 PRO A N 1
ATOM 1564 C CA . PRO A 1 186 ? -16.861 -10.868 35.577 1.00 65.19 186 PRO A CA 1
ATOM 1565 C C . PRO A 1 186 ? -16.959 -11.538 36.949 1.00 65.19 186 PRO A C 1
ATOM 1567 O O . PRO A 1 186 ? -17.926 -12.242 37.237 1.00 65.19 186 PRO A O 1
ATOM 1570 N N . ASN A 1 187 ? -15.959 -11.321 37.804 1.00 69.75 187 ASN A N 1
ATOM 1571 C CA . ASN A 1 187 ? -16.070 -11.706 39.208 1.00 69.75 187 ASN A CA 1
ATOM 1572 C C . ASN A 1 187 ? -17.191 -10.877 39.859 1.00 69.75 187 ASN A C 1
ATOM 1574 O O . ASN A 1 187 ? -17.174 -9.650 39.716 1.00 69.75 187 ASN A O 1
ATOM 1578 N N . PRO A 1 188 ? -18.131 -11.496 40.598 1.00 72.94 188 PRO A N 1
ATOM 1579 C CA . PRO A 1 188 ? -19.140 -10.745 41.332 1.00 72.94 188 PRO A CA 1
ATOM 1580 C C . PRO A 1 188 ? -18.462 -9.842 42.378 1.00 72.94 188 PRO A C 1
ATOM 1582 O O . PRO A 1 188 ? -17.468 -10.250 42.997 1.00 72.94 188 PRO A O 1
ATOM 1585 N N . PRO A 1 189 ? -18.960 -8.612 42.594 1.00 61.78 189 PRO A N 1
ATOM 1586 C CA . PRO A 1 189 ? -18.349 -7.692 43.541 1.00 61.78 189 PRO A CA 1
ATOM 1587 C C . PRO A 1 189 ? -18.501 -8.231 44.971 1.00 61.78 189 PRO A C 1
ATOM 1589 O O . PRO A 1 189 ? -19.596 -8.577 45.413 1.00 61.78 189 PRO A O 1
ATOM 1592 N N . LYS A 1 190 ? -17.392 -8.298 45.722 1.00 59.16 190 LYS A N 1
ATOM 1593 C CA . LYS A 1 190 ? -17.367 -8.786 47.115 1.00 59.16 190 LYS A CA 1
ATOM 1594 C C . LYS A 1 190 ? -17.921 -7.739 48.096 1.00 59.16 190 LYS A C 1
ATOM 1596 O O . LYS A 1 190 ? -17.200 -7.232 48.949 1.00 59.16 190 LYS A O 1
ATOM 1601 N N . CYS A 1 191 ? -19.206 -7.412 47.971 1.00 55.50 191 CYS A N 1
ATOM 1602 C CA . CYS A 1 191 ? -19.872 -6.352 48.737 1.00 55.50 191 CYS A CA 1
ATOM 1603 C C . CYS A 1 191 ? -20.185 -6.701 50.206 1.00 55.50 191 CYS A C 1
ATOM 1605 O O . CYS A 1 191 ? -20.556 -5.807 50.958 1.00 55.50 191 CYS A O 1
ATOM 1607 N N . ALA A 1 192 ? -20.044 -7.965 50.628 1.00 55.03 192 ALA A N 1
ATOM 1608 C CA . ALA A 1 192 ? -20.552 -8.454 51.919 1.00 55.03 192 ALA A CA 1
ATOM 1609 C C . ALA A 1 192 ? -19.484 -8.743 52.999 1.00 55.03 192 ALA A C 1
ATOM 1611 O O . ALA A 1 192 ? -19.828 -9.184 54.091 1.00 55.03 192 ALA A O 1
ATOM 1612 N N . THR A 1 193 ? -18.192 -8.504 52.739 1.00 57.31 193 THR A N 1
ATOM 1613 C CA . THR A 1 193 ? -17.119 -8.737 53.730 1.00 57.31 193 THR A CA 1
ATOM 1614 C C . THR A 1 193 ? -16.227 -7.512 53.895 1.00 57.31 193 THR A C 1
ATOM 1616 O O . THR A 1 193 ? -15.155 -7.419 53.290 1.00 57.31 193 THR A O 1
ATOM 1619 N N . VAL A 1 194 ? -16.643 -6.583 54.762 1.00 56.09 194 VAL A N 1
ATOM 1620 C CA . VAL A 1 194 ? -15.767 -5.521 55.278 1.00 56.09 194 VAL A CA 1
ATOM 1621 C C . VAL A 1 194 ? -14.785 -6.150 56.268 1.00 56.09 194 VAL A C 1
ATOM 1623 O O . VAL A 1 194 ? -14.978 -6.124 57.482 1.00 56.09 194 VAL A O 1
ATOM 1626 N N . VAL A 1 195 ? -13.717 -6.748 55.738 1.00 57.97 195 VAL A N 1
ATOM 1627 C CA . VAL A 1 195 ? -12.572 -7.167 56.551 1.00 57.97 195 VAL A CA 1
ATOM 1628 C C . VAL A 1 195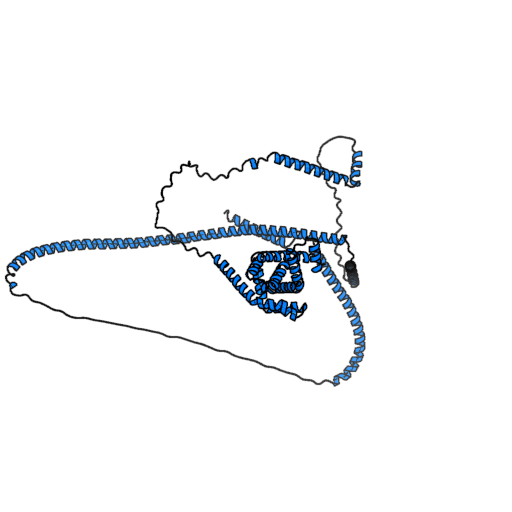 ? -11.991 -5.906 57.182 1.00 57.97 195 VAL A C 1
ATOM 1630 O O . VAL A 1 195 ? -11.443 -5.056 56.473 1.00 57.97 195 VAL A O 1
ATOM 1633 N N . LYS A 1 196 ? -12.129 -5.768 58.508 1.00 59.16 196 LYS A N 1
ATOM 1634 C CA . LYS A 1 196 ? -11.477 -4.702 59.277 1.00 59.16 196 LYS A CA 1
ATOM 1635 C C . LYS A 1 196 ? -9.975 -4.811 59.031 1.00 59.16 196 LYS A C 1
ATOM 1637 O O . LYS A 1 196 ? -9.330 -5.721 59.548 1.00 59.16 196 LYS A O 1
ATOM 1642 N N . ARG A 1 197 ? -9.430 -3.918 58.201 1.00 57.97 197 ARG A N 1
ATOM 1643 C CA . ARG A 1 197 ? -7.986 -3.849 57.960 1.00 57.97 197 ARG A CA 1
ATOM 1644 C C . ARG A 1 197 ? -7.311 -3.587 59.300 1.00 57.97 197 ARG A C 1
ATOM 1646 O O . ARG A 1 197 ? -7.717 -2.671 60.015 1.00 57.97 197 ARG A O 1
ATOM 1653 N N . THR A 1 198 ? -6.307 -4.389 59.633 1.00 58.53 198 THR A N 1
ATOM 1654 C CA . THR A 1 198 ? -5.427 -4.093 60.762 1.00 58.53 198 THR A CA 1
ATOM 1655 C C . THR A 1 198 ? -4.838 -2.691 60.577 1.00 58.53 198 THR A C 1
ATOM 1657 O O . THR A 1 198 ? -4.527 -2.315 59.439 1.00 58.53 198 THR A O 1
ATOM 1660 N N . PRO A 1 199 ? -4.702 -1.887 61.649 1.00 62.97 199 PRO A N 1
ATOM 1661 C CA . PRO A 1 199 ? -3.996 -0.618 61.559 1.00 62.97 199 PRO A CA 1
ATOM 1662 C C . PRO A 1 199 ? -2.601 -0.849 60.979 1.00 62.97 199 PRO A C 1
ATOM 1664 O O . PRO A 1 199 ? -1.901 -1.775 61.395 1.00 62.97 199 PRO A O 1
ATOM 1667 N N . ALA A 1 200 ? -2.196 -0.021 60.015 1.00 59.97 200 ALA A N 1
ATOM 1668 C CA . ALA A 1 200 ? -0.805 -0.014 59.588 1.00 59.97 200 ALA A CA 1
ATOM 1669 C C . ALA A 1 200 ? 0.071 0.373 60.797 1.00 59.97 200 ALA A C 1
ATOM 1671 O O . ALA A 1 200 ? -0.324 1.272 61.547 1.00 59.97 200 ALA A O 1
ATOM 1672 N N . PRO A 1 201 ? 1.230 -0.277 61.012 1.00 60.56 201 PRO A N 1
ATOM 1673 C CA . PRO A 1 201 ? 2.145 0.141 62.066 1.00 60.56 201 PRO A CA 1
ATOM 1674 C C . PRO A 1 201 ? 2.551 1.608 61.842 1.00 60.56 201 PRO A C 1
ATOM 1676 O O . PRO A 1 201 ? 2.674 2.028 60.685 1.00 60.56 201 PRO A O 1
ATOM 1679 N N . PRO A 1 202 ? 2.746 2.402 62.912 1.00 56.69 202 PRO A N 1
ATOM 1680 C CA . PRO A 1 202 ? 3.131 3.800 62.777 1.00 56.69 202 PRO A CA 1
ATOM 1681 C C . PRO A 1 202 ? 4.433 3.907 61.978 1.00 56.69 202 PRO A C 1
ATOM 1683 O O . PRO A 1 202 ? 5.423 3.233 62.265 1.00 56.69 202 PRO A O 1
ATOM 1686 N N . GLY A 1 203 ? 4.415 4.732 60.932 1.00 51.00 203 GLY A N 1
ATOM 1687 C CA . GLY A 1 203 ? 5.566 4.915 60.060 1.00 51.00 203 GLY A CA 1
ATOM 1688 C C . GLY A 1 203 ? 6.658 5.707 60.769 1.00 51.00 203 GLY A C 1
ATOM 1689 O O . GLY A 1 203 ? 6.571 6.927 60.846 1.00 51.00 203 GLY A O 1
ATOM 1690 N N . ASN A 1 204 ? 7.720 5.031 61.213 1.00 50.97 204 ASN A N 1
ATOM 1691 C CA . ASN A 1 204 ? 8.891 5.651 61.857 1.00 50.97 204 ASN A CA 1
ATOM 1692 C C . ASN A 1 204 ? 9.758 6.508 60.900 1.00 50.97 204 ASN A C 1
ATOM 1694 O O . ASN A 1 204 ? 10.879 6.886 61.231 1.00 50.97 204 ASN A O 1
ATOM 1698 N N . THR A 1 205 ? 9.257 6.814 59.702 1.00 57.22 205 THR A N 1
ATOM 1699 C CA . THR A 1 205 ? 9.847 7.751 58.741 1.00 57.22 205 THR A CA 1
ATOM 1700 C C . THR A 1 205 ? 9.159 9.112 58.878 1.00 57.22 205 THR A C 1
ATOM 1702 O O . THR A 1 205 ? 7.946 9.171 58.659 1.00 57.22 205 THR A O 1
ATOM 1705 N N . PRO A 1 206 ? 9.872 10.209 59.196 1.00 52.62 206 PRO A N 1
ATOM 1706 C CA . PRO A 1 206 ? 9.246 11.516 59.375 1.00 52.62 206 PRO A CA 1
ATOM 1707 C C . PRO A 1 206 ? 8.549 11.973 58.087 1.00 52.62 206 PRO A C 1
ATOM 1709 O O . PRO A 1 206 ? 9.143 11.959 57.007 1.00 52.62 206 PRO A O 1
ATOM 1712 N N . THR A 1 207 ? 7.284 12.379 58.213 1.00 53.12 207 THR A N 1
ATOM 1713 C CA . THR A 1 207 ? 6.399 12.721 57.091 1.00 53.12 207 THR A CA 1
ATOM 1714 C C . THR A 1 207 ? 6.812 14.026 56.409 1.00 53.12 207 THR A C 1
ATOM 1716 O O . THR A 1 207 ? 6.204 15.078 56.610 1.00 53.12 207 THR A O 1
ATOM 1719 N N . LEU A 1 208 ? 7.829 13.960 55.550 1.00 49.09 208 LEU A N 1
ATOM 1720 C CA . LEU A 1 208 ? 8.027 14.966 54.513 1.00 49.09 208 LEU A CA 1
ATOM 1721 C C . LEU A 1 208 ? 6.785 14.981 53.618 1.00 49.09 208 LEU A C 1
ATOM 1723 O O . LEU A 1 208 ? 6.338 13.944 53.123 1.00 49.09 208 LEU A O 1
ATOM 1727 N N . SER A 1 209 ? 6.196 16.164 53.456 1.00 50.41 209 SER A N 1
ATOM 1728 C CA . SER A 1 209 ? 4.949 16.330 52.718 1.00 50.41 209 SER A CA 1
ATOM 1729 C C . SER A 1 209 ? 5.105 15.928 51.250 1.00 50.41 209 SER A C 1
ATOM 1731 O O . SER A 1 209 ? 6.187 16.034 50.665 1.00 50.41 209 SER A O 1
ATOM 1733 N N . LEU A 1 210 ? 3.992 15.520 50.629 1.00 48.47 210 LEU A N 1
ATOM 1734 C CA . LEU A 1 210 ? 3.884 15.233 49.193 1.00 48.47 210 LEU A CA 1
ATOM 1735 C C . LEU A 1 210 ? 3.951 16.520 48.347 1.00 48.47 210 LEU A C 1
ATOM 1737 O O . LEU A 1 210 ? 3.086 16.806 47.520 1.00 48.47 210 LEU A O 1
ATOM 1741 N N . SER A 1 211 ? 5.019 17.297 48.537 1.00 48.88 211 SER A N 1
ATOM 1742 C CA . SER A 1 211 ? 5.506 18.197 47.503 1.00 48.88 211 SER A CA 1
ATOM 1743 C C . SER A 1 211 ? 5.793 17.383 46.239 1.00 48.88 211 SER A C 1
ATOM 1745 O O . SER A 1 211 ? 6.185 16.215 46.300 1.00 48.88 211 SER A O 1
ATOM 1747 N N . THR A 1 212 ? 5.544 17.992 45.082 1.00 50.09 212 THR A N 1
ATOM 1748 C CA . THR A 1 212 ? 5.746 17.365 43.774 1.00 50.09 212 THR A CA 1
ATOM 1749 C C . THR A 1 212 ? 7.114 16.689 43.687 1.00 50.09 212 THR A C 1
ATOM 1751 O O . THR A 1 212 ? 8.111 17.273 44.110 1.00 50.09 212 THR A O 1
ATOM 1754 N N . PHE A 1 213 ? 7.181 15.489 43.091 1.00 45.75 213 PHE A N 1
ATOM 1755 C CA . PHE A 1 213 ? 8.449 14.842 42.733 1.00 45.75 213 PHE A CA 1
ATOM 1756 C C . PHE A 1 213 ? 9.233 15.757 41.778 1.00 45.75 213 PHE A C 1
ATOM 1758 O O . PHE A 1 213 ? 9.117 15.673 40.551 1.00 45.75 213 PHE A O 1
ATOM 1765 N N . LYS A 1 214 ? 10.031 16.665 42.347 1.00 60.03 214 LYS A N 1
ATOM 1766 C CA . LYS A 1 214 ? 10.995 17.470 41.610 1.00 60.03 214 LYS A CA 1
ATOM 1767 C C . LYS A 1 214 ? 11.997 16.486 41.031 1.00 60.03 214 LYS A C 1
ATOM 1769 O O . LYS A 1 214 ? 12.688 15.794 41.776 1.00 60.03 214 LYS A O 1
ATOM 1774 N N . ARG A 1 215 ? 12.031 16.398 39.697 1.00 56.62 215 ARG A N 1
ATOM 1775 C CA . ARG A 1 215 ? 13.032 15.607 38.971 1.00 56.62 215 ARG A CA 1
ATOM 1776 C C . ARG A 1 215 ? 14.401 15.952 39.549 1.00 56.62 215 ARG A C 1
ATOM 1778 O O . ARG A 1 215 ? 14.681 17.138 39.737 1.00 56.62 215 ARG A O 1
ATOM 1785 N N . SER A 1 216 ? 15.219 14.941 39.834 1.00 57.44 216 SER A N 1
ATOM 1786 C CA . SER A 1 216 ? 16.589 15.158 40.292 1.00 57.44 216 SER A CA 1
ATOM 1787 C C . SER A 1 216 ? 17.268 16.152 39.353 1.00 57.44 216 SER A C 1
ATOM 1789 O O . SER A 1 216 ? 17.219 15.996 38.129 1.00 57.44 216 SER A O 1
ATOM 1791 N N . HIS A 1 217 ? 17.838 17.223 39.913 1.00 66.31 217 HIS A N 1
ATOM 1792 C CA . HIS A 1 217 ? 18.553 18.194 39.095 1.00 66.31 217 HIS A CA 1
ATOM 1793 C C . HIS A 1 217 ? 19.684 17.459 38.381 1.00 66.31 217 HIS A C 1
ATOM 1795 O O . HIS A 1 217 ? 20.544 16.866 39.032 1.00 66.31 217 HIS A O 1
ATOM 1801 N N . ILE A 1 218 ? 19.657 17.500 37.045 1.00 65.00 218 ILE A N 1
ATOM 1802 C CA . ILE A 1 218 ? 20.723 16.965 36.199 1.00 65.00 218 ILE A CA 1
ATOM 1803 C C . ILE A 1 218 ? 22.037 17.556 36.729 1.00 65.00 218 ILE A C 1
ATOM 1805 O O . ILE A 1 218 ? 22.128 18.785 36.850 1.00 65.00 218 ILE A O 1
ATOM 1809 N N . PRO A 1 219 ? 23.017 16.722 37.125 1.00 67.06 219 PRO A N 1
ATOM 1810 C CA . PRO A 1 219 ? 24.188 17.208 37.834 1.00 67.06 219 PRO A CA 1
ATOM 1811 C C . PRO A 1 219 ? 24.934 18.210 36.954 1.00 67.06 219 PRO A C 1
ATOM 1813 O O . PRO A 1 219 ? 25.117 17.984 35.756 1.00 67.06 219 PRO A O 1
ATOM 1816 N N . ARG A 1 220 ? 25.370 19.335 37.541 1.00 62.22 220 ARG A N 1
ATOM 1817 C CA . ARG A 1 220 ? 26.012 20.428 36.785 1.00 62.22 220 ARG A CA 1
ATOM 1818 C C . ARG A 1 220 ? 27.254 19.972 36.008 1.00 62.22 220 ARG A C 1
ATOM 1820 O O . ARG A 1 220 ? 27.591 20.611 35.023 1.00 62.22 220 ARG A O 1
ATOM 1827 N N . SER A 1 221 ? 27.864 18.839 36.361 1.00 61.66 221 SER A N 1
ATOM 1828 C CA . SER A 1 221 ? 28.925 18.175 35.591 1.00 61.66 221 SER A CA 1
ATOM 1829 C C . SER A 1 221 ? 28.541 17.754 34.161 1.00 61.66 221 SER A C 1
ATOM 1831 O O . SER A 1 221 ? 29.443 17.533 33.365 1.00 61.66 221 SER A O 1
ATOM 1833 N N . MET A 1 222 ? 27.253 17.675 33.795 1.00 60.78 222 MET A N 1
ATOM 1834 C CA . MET A 1 222 ? 26.837 17.516 32.387 1.00 60.78 222 MET A CA 1
ATOM 1835 C C . MET A 1 222 ? 26.839 18.832 31.588 1.00 60.78 222 MET A C 1
ATOM 1837 O O . MET A 1 222 ? 26.876 18.796 30.362 1.00 60.78 222 MET A O 1
ATOM 1841 N N . TYR A 1 223 ? 26.777 19.985 32.261 1.00 61.28 223 TYR A N 1
ATOM 1842 C CA . TYR A 1 223 ? 26.742 21.313 31.628 1.00 61.28 223 TYR A CA 1
ATOM 1843 C C . TYR A 1 223 ? 28.083 22.047 31.734 1.00 61.28 223 TYR A C 1
ATOM 1845 O O . TYR A 1 223 ? 28.451 22.811 30.842 1.00 61.28 223 TYR A O 1
ATOM 1853 N N . ASN A 1 224 ? 28.843 21.771 32.794 1.00 62.28 224 ASN A N 1
ATOM 1854 C CA . ASN A 1 224 ? 30.247 22.120 32.905 1.00 62.28 224 ASN A CA 1
ATOM 1855 C C . ASN A 1 224 ? 31.033 21.233 31.933 1.00 62.28 224 ASN A C 1
ATOM 1857 O O . ASN A 1 224 ? 31.365 20.092 32.257 1.00 62.28 224 ASN A O 1
ATOM 1861 N N . LYS A 1 225 ? 31.352 21.758 30.748 1.00 59.75 225 LYS A N 1
ATOM 1862 C CA . LYS A 1 225 ? 32.341 21.132 29.866 1.00 59.75 225 LYS A CA 1
ATOM 1863 C C . LYS A 1 225 ? 33.631 20.929 30.671 1.00 59.75 225 LYS A C 1
ATOM 1865 O O . LYS A 1 225 ? 34.133 21.866 31.287 1.00 59.75 225 LYS A O 1
ATOM 1870 N N . THR A 1 226 ? 34.170 19.717 30.692 1.00 65.44 226 THR A N 1
ATOM 1871 C CA . THR A 1 226 ? 35.484 19.472 31.305 1.00 65.44 226 THR A CA 1
ATOM 1872 C C . THR A 1 226 ? 36.575 20.053 30.408 1.00 65.44 226 THR A C 1
ATOM 1874 O O . THR A 1 226 ? 36.465 19.897 29.191 1.00 65.44 226 THR A O 1
ATOM 1877 N N . SER A 1 227 ? 37.642 20.638 30.968 1.00 70.69 227 SER A N 1
ATOM 1878 C CA . SER A 1 227 ? 38.701 21.288 30.170 1.00 70.69 227 SER A CA 1
ATOM 1879 C C . SER A 1 227 ? 39.256 20.362 29.080 1.00 70.69 227 SER A C 1
ATOM 1881 O O . SER A 1 227 ? 39.313 20.759 27.928 1.00 70.69 227 SER A O 1
ATOM 1883 N N . LYS A 1 228 ? 39.458 19.072 29.386 1.00 76.12 228 LYS A N 1
ATOM 1884 C CA . LYS A 1 228 ? 39.877 18.010 28.444 1.00 76.12 228 LYS A CA 1
ATOM 1885 C C . LYS A 1 228 ? 38.976 17.803 27.216 1.00 76.12 228 LYS A C 1
ATOM 1887 O O . LYS A 1 228 ? 39.382 17.124 26.275 1.00 76.12 228 LYS A O 1
ATOM 1892 N N . ILE A 1 229 ? 37.748 18.324 27.221 1.00 77.38 229 ILE A N 1
ATOM 1893 C CA . ILE A 1 229 ? 36.857 18.366 26.049 1.00 77.38 229 ILE A CA 1
ATOM 1894 C C . ILE A 1 229 ? 37.052 19.682 25.289 1.00 77.38 229 ILE A C 1
ATOM 1896 O O . ILE A 1 229 ? 37.078 19.662 24.063 1.00 77.38 229 ILE A O 1
ATOM 1900 N N . GLU A 1 230 ? 37.234 20.807 25.981 1.00 80.56 230 GLU A N 1
ATOM 1901 C CA . GLU A 1 230 ? 37.523 22.094 25.335 1.00 80.56 230 GLU A CA 1
ATOM 1902 C C . GLU A 1 230 ? 38.920 22.106 24.699 1.00 80.56 230 GLU A C 1
ATOM 1904 O O . GLU A 1 230 ? 39.015 22.404 23.517 1.00 80.56 230 GLU A O 1
ATOM 1909 N N . GLU A 1 231 ? 39.955 21.631 25.396 1.00 85.88 231 GLU A N 1
ATOM 1910 C CA . GLU A 1 231 ? 41.312 21.371 24.883 1.00 85.88 231 GLU A CA 1
ATOM 1911 C C . GLU A 1 231 ? 41.281 20.558 23.574 1.00 85.88 231 GLU A C 1
ATOM 1913 O O . GLU A 1 231 ? 41.914 20.925 22.586 1.00 85.88 231 GLU A O 1
ATOM 1918 N N . LYS A 1 232 ? 40.485 19.478 23.525 1.00 88.38 232 LYS A N 1
ATOM 1919 C CA . LYS A 1 232 ? 40.314 18.653 22.315 1.00 88.38 232 LYS A CA 1
ATOM 1920 C C . LYS A 1 232 ? 39.547 19.373 21.207 1.00 88.38 232 LYS A C 1
ATOM 1922 O O . LYS A 1 232 ? 39.905 19.242 20.039 1.00 88.38 232 LYS A O 1
ATOM 1927 N N . LEU A 1 233 ? 38.506 20.131 21.551 1.00 85.75 233 LEU A N 1
ATOM 1928 C CA . LEU A 1 233 ? 37.760 20.945 20.590 1.00 85.75 233 LEU A CA 1
ATOM 1929 C C . LEU A 1 233 ? 38.600 22.107 20.049 1.00 85.75 233 LEU A C 1
ATOM 1931 O O . LEU A 1 233 ? 38.373 22.527 18.919 1.00 85.75 233 LEU A O 1
ATOM 1935 N N . GLU A 1 234 ? 39.556 22.632 20.812 1.00 89.25 234 GLU A N 1
ATOM 1936 C CA . GLU A 1 234 ? 40.494 23.653 20.349 1.00 89.25 234 GLU A CA 1
ATOM 1937 C C . GLU A 1 234 ? 41.612 23.059 19.498 1.00 89.25 234 GLU A C 1
ATOM 1939 O O . GLU A 1 234 ? 41.842 23.586 18.413 1.00 89.25 234 GLU A O 1
ATOM 1944 N N . ALA A 1 235 ? 42.177 21.907 19.874 1.00 92.44 235 ALA A N 1
ATOM 1945 C CA . ALA A 1 235 ? 43.103 21.155 19.023 1.00 92.44 235 ALA A CA 1
ATOM 1946 C C . ALA A 1 235 ? 42.484 20.821 17.649 1.00 92.44 235 ALA A C 1
ATOM 1948 O O . ALA A 1 235 ? 43.077 21.106 16.609 1.00 92.44 235 ALA A O 1
ATOM 1949 N N . CYS A 1 236 ? 41.238 20.331 17.623 1.00 91.75 236 CYS A N 1
ATOM 1950 C CA . CYS A 1 236 ? 40.525 20.086 16.366 1.00 91.75 236 CYS A CA 1
ATOM 1951 C C . CYS A 1 236 ? 40.239 21.388 15.590 1.00 91.75 236 CYS A C 1
ATOM 1953 O O . CYS A 1 236 ? 40.203 21.371 14.362 1.00 91.75 236 CYS A O 1
ATOM 1955 N N . LYS A 1 237 ? 40.033 22.538 16.255 1.00 93.25 237 LYS A N 1
ATOM 1956 C CA . LYS A 1 237 ? 39.881 23.837 15.565 1.00 93.25 237 LYS A CA 1
ATOM 1957 C C . LYS A 1 237 ? 41.204 24.331 14.980 1.00 93.25 237 LYS A C 1
ATOM 1959 O O . LYS A 1 237 ? 41.178 24.896 13.889 1.00 93.25 237 LYS A O 1
ATOM 1964 N N . THR A 1 238 ? 42.333 24.164 15.673 1.00 93.94 238 THR A N 1
ATOM 1965 C CA . THR A 1 238 ? 43.652 24.560 15.154 1.00 93.94 238 THR A CA 1
ATOM 1966 C C . THR A 1 238 ? 44.049 23.685 13.975 1.00 93.94 238 THR A C 1
ATOM 1968 O O . THR A 1 238 ? 44.375 24.228 12.925 1.00 93.94 238 THR A O 1
ATOM 1971 N N . GLU A 1 239 ? 43.876 22.367 14.085 1.00 95.12 239 GLU A N 1
ATOM 1972 C CA . GLU A 1 239 ? 44.100 21.403 13.001 1.00 95.12 239 GLU A CA 1
ATOM 1973 C C . GLU A 1 239 ? 43.243 21.729 11.764 1.00 95.12 239 GLU A C 1
ATOM 1975 O O . GLU A 1 239 ? 43.772 21.928 10.672 1.00 95.12 239 GLU A O 1
ATOM 1980 N N . ASN A 1 240 ? 41.925 21.914 11.924 1.00 92.19 240 ASN A N 1
ATOM 1981 C CA . ASN A 1 240 ? 41.058 22.311 10.807 1.00 92.19 240 ASN A CA 1
ATOM 1982 C C . ASN A 1 240 ? 41.437 23.681 10.211 1.00 92.19 240 ASN A C 1
ATOM 1984 O O . ASN A 1 240 ? 41.316 23.883 9.002 1.00 92.19 240 ASN A O 1
ATOM 1988 N N . ARG A 1 241 ? 41.922 24.629 11.026 1.00 94.19 241 ARG A N 1
ATOM 1989 C CA . ARG A 1 241 ? 42.400 25.941 10.557 1.00 94.19 241 ARG A CA 1
ATOM 1990 C C . ARG A 1 241 ? 43.722 25.837 9.795 1.00 94.19 241 ARG A C 1
ATOM 1992 O O . ARG A 1 241 ? 43.954 26.634 8.887 1.00 94.19 241 ARG A O 1
ATOM 1999 N N . GLU A 1 242 ? 44.578 24.885 10.140 1.00 94.44 242 GLU A N 1
ATOM 2000 C CA . GLU A 1 242 ? 45.832 24.607 9.438 1.00 94.44 242 GLU A CA 1
ATOM 2001 C C . GLU A 1 242 ? 45.588 23.848 8.137 1.00 94.44 242 GLU A C 1
ATOM 2003 O O . GLU A 1 242 ? 46.064 24.297 7.098 1.00 94.44 242 GLU A O 1
ATOM 2008 N N . ASN A 1 243 ? 44.732 22.826 8.140 1.00 94.25 243 ASN A N 1
ATOM 2009 C CA . ASN A 1 243 ? 44.298 22.132 6.925 1.00 94.25 243 ASN A CA 1
ATOM 2010 C C . ASN A 1 243 ? 43.623 23.105 5.936 1.00 94.25 243 ASN A C 1
ATOM 2012 O O . ASN A 1 243 ? 43.955 23.125 4.752 1.00 94.25 243 ASN A O 1
ATOM 2016 N N . ALA A 1 244 ? 42.758 24.008 6.417 1.00 91.19 244 ALA A N 1
ATOM 2017 C CA . ALA A 1 244 ? 42.166 25.061 5.585 1.00 91.19 244 ALA A CA 1
ATOM 2018 C C . ALA A 1 244 ? 43.206 26.061 5.033 1.00 91.19 244 ALA A C 1
ATOM 2020 O O . ALA A 1 244 ? 43.069 26.530 3.901 1.00 91.19 244 ALA A O 1
ATOM 2021 N N . ARG A 1 245 ? 44.266 26.379 5.794 1.00 92.56 245 ARG A N 1
ATOM 2022 C CA . ARG A 1 245 ? 45.396 27.200 5.314 1.00 92.56 245 ARG A CA 1
ATOM 2023 C C . ARG A 1 245 ? 46.231 26.469 4.265 1.00 92.56 245 ARG A C 1
ATOM 2025 O O . ARG A 1 245 ? 46.630 27.102 3.293 1.00 92.56 245 ARG A O 1
ATOM 2032 N N . GLN A 1 246 ? 46.488 25.173 4.441 1.00 93.56 246 GLN A N 1
ATOM 2033 C CA . GLN A 1 246 ? 47.224 24.349 3.478 1.00 93.56 246 GLN A CA 1
ATOM 2034 C C . GLN A 1 246 ? 46.460 24.268 2.152 1.00 93.56 246 GLN A C 1
ATOM 2036 O O . GLN A 1 246 ? 47.002 24.679 1.128 1.00 93.56 246 GLN A O 1
ATOM 2041 N N . LEU A 1 247 ? 45.172 23.909 2.187 1.00 90.25 247 LEU A N 1
ATOM 2042 C CA . LEU A 1 247 ? 44.292 23.891 1.011 1.00 90.25 247 LEU A CA 1
ATOM 2043 C C . LEU A 1 247 ? 44.206 25.262 0.316 1.00 90.25 247 LEU A C 1
ATOM 2045 O O . LEU A 1 247 ? 44.231 25.337 -0.911 1.00 90.25 247 LEU A O 1
ATOM 2049 N N . TYR A 1 248 ? 44.160 26.363 1.075 1.00 88.31 248 TYR A N 1
ATOM 2050 C CA . TYR A 1 248 ? 44.216 27.715 0.507 1.00 88.31 248 TYR A CA 1
ATOM 2051 C C . TYR A 1 248 ? 45.562 28.009 -0.178 1.00 88.31 248 TYR A C 1
ATOM 2053 O O . TYR A 1 248 ? 45.586 28.561 -1.277 1.00 88.31 248 TYR A O 1
ATOM 2061 N N . LEU A 1 249 ? 46.688 27.629 0.435 1.00 88.00 249 LEU A N 1
ATOM 2062 C CA . LEU A 1 249 ? 48.022 27.808 -0.147 1.00 88.00 249 LEU A CA 1
ATOM 2063 C C . LEU A 1 249 ? 48.232 26.928 -1.385 1.00 88.00 249 LEU A C 1
ATOM 2065 O O . LEU A 1 249 ? 48.886 27.363 -2.329 1.00 88.00 249 LEU A O 1
ATOM 2069 N N . GLU A 1 250 ? 47.664 25.725 -1.422 1.00 86.25 250 GLU A N 1
ATOM 2070 C CA . GLU A 1 250 ? 47.654 24.848 -2.597 1.00 86.25 250 GLU A CA 1
ATOM 2071 C C . GLU A 1 250 ? 46.786 25.416 -3.717 1.00 86.25 250 GLU A C 1
ATOM 2073 O O . GLU A 1 250 ? 47.266 25.555 -4.840 1.00 86.25 250 GLU A O 1
ATOM 2078 N N . ALA A 1 251 ? 45.567 25.869 -3.416 1.00 82.19 251 ALA A N 1
ATOM 2079 C CA . ALA A 1 251 ? 44.734 26.590 -4.376 1.00 82.19 251 ALA A CA 1
ATOM 2080 C C . ALA A 1 251 ? 45.439 27.854 -4.911 1.00 82.19 251 ALA A C 1
ATOM 2082 O O . ALA A 1 251 ? 45.361 28.154 -6.101 1.00 82.19 251 ALA A O 1
ATOM 2083 N N . GLN A 1 252 ? 46.197 28.570 -4.071 1.00 79.44 252 GLN A N 1
ATOM 2084 C CA . GLN A 1 252 ? 46.980 29.735 -4.489 1.00 79.44 252 GLN A CA 1
ATOM 2085 C C . GLN A 1 252 ? 48.217 29.359 -5.327 1.00 79.44 252 GLN A C 1
ATOM 2087 O O . GLN A 1 252 ? 48.553 30.083 -6.267 1.00 79.44 252 GLN A O 1
ATOM 2092 N N . LYS A 1 253 ? 48.898 28.242 -5.036 1.00 80.38 253 LYS A N 1
ATOM 2093 C CA . LYS A 1 253 ? 49.979 27.683 -5.877 1.00 80.38 253 LYS A CA 1
ATOM 2094 C C . LYS A 1 253 ? 49.453 27.242 -7.247 1.00 80.38 253 LYS A C 1
ATOM 2096 O O . LYS A 1 253 ? 50.082 27.551 -8.253 1.00 80.38 253 LYS A O 1
ATOM 2101 N N . ASN A 1 254 ? 48.289 26.596 -7.266 1.00 74.38 254 ASN A N 1
ATOM 2102 C CA . ASN A 1 254 ? 47.658 26.027 -8.458 1.00 74.38 254 ASN A CA 1
ATOM 2103 C C . ASN A 1 254 ? 46.832 27.056 -9.258 1.00 74.38 254 ASN A C 1
ATOM 2105 O O . ASN A 1 254 ? 46.388 26.765 -10.366 1.00 74.38 254 ASN A O 1
ATOM 2109 N N . SER A 1 255 ? 46.632 28.270 -8.729 1.00 68.38 255 SER A N 1
ATOM 2110 C CA . SER A 1 255 ? 45.979 29.367 -9.452 1.00 68.38 255 SER A CA 1
ATOM 2111 C C . SER A 1 255 ? 46.787 29.803 -10.686 1.00 68.38 255 SER A C 1
ATOM 2113 O O . SER A 1 255 ? 47.995 30.043 -10.614 1.00 68.38 255 SER A O 1
ATOM 2115 N N . PHE A 1 256 ? 46.115 29.913 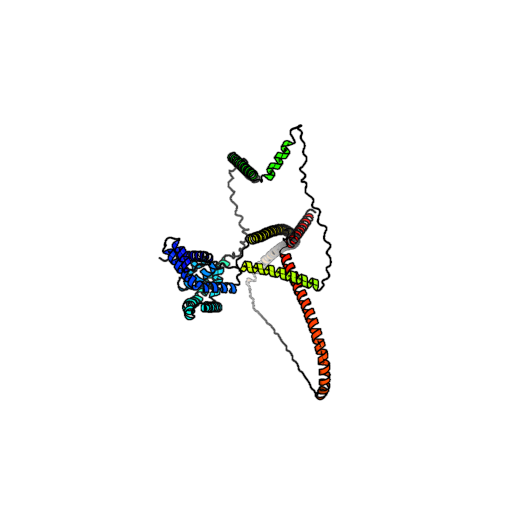-11.837 1.00 64.75 256 PHE A N 1
ATOM 2116 C CA . PHE A 1 256 ? 46.745 30.242 -13.119 1.00 64.75 256 PHE A CA 1
ATOM 2117 C C . PHE A 1 256 ? 47.505 31.580 -13.072 1.00 64.75 256 PHE A C 1
ATOM 2119 O O . PHE A 1 256 ? 46.962 32.593 -12.625 1.00 64.75 256 PHE A O 1
ATOM 2126 N N . LYS A 1 257 ? 48.741 31.605 -13.605 1.00 57.38 257 LYS A N 1
ATOM 2127 C CA . LYS A 1 257 ? 49.651 32.774 -13.567 1.00 57.38 257 LYS A CA 1
ATOM 2128 C C . LYS A 1 257 ? 48.989 34.088 -14.001 1.00 57.38 257 LYS A C 1
ATOM 2130 O O . LYS A 1 257 ? 49.212 35.107 -13.355 1.00 57.38 257 LYS A O 1
ATOM 2135 N N . CYS A 1 258 ? 48.121 34.050 -15.013 1.00 50.59 258 CYS A N 1
ATOM 2136 C CA . CYS A 1 258 ? 47.421 35.218 -15.557 1.00 50.59 258 CYS A CA 1
ATOM 2137 C C . CYS A 1 258 ? 46.609 36.002 -14.504 1.00 50.59 258 CYS A C 1
ATOM 2139 O O . CYS A 1 258 ? 46.528 37.225 -14.577 1.00 50.59 258 CYS A O 1
ATOM 2141 N N . ALA A 1 259 ? 46.052 35.333 -13.486 1.00 54.53 259 ALA A N 1
ATOM 2142 C CA . ALA A 1 259 ? 45.337 36.003 -12.393 1.00 54.53 259 ALA A CA 1
ATOM 2143 C C . ALA A 1 259 ? 46.283 36.707 -11.396 1.00 54.53 259 ALA A C 1
ATOM 2145 O O . ALA A 1 259 ? 45.875 37.614 -10.673 1.00 54.53 259 ALA A O 1
ATOM 2146 N N . ARG A 1 260 ? 47.555 36.290 -11.353 1.00 54.56 260 ARG A N 1
ATOM 2147 C CA . ARG A 1 260 ? 48.566 36.705 -10.367 1.00 54.56 260 ARG A CA 1
ATOM 2148 C C . ARG A 1 260 ? 49.490 37.822 -10.870 1.00 54.56 260 ARG A C 1
ATOM 2150 O O . ARG A 1 260 ? 50.287 38.3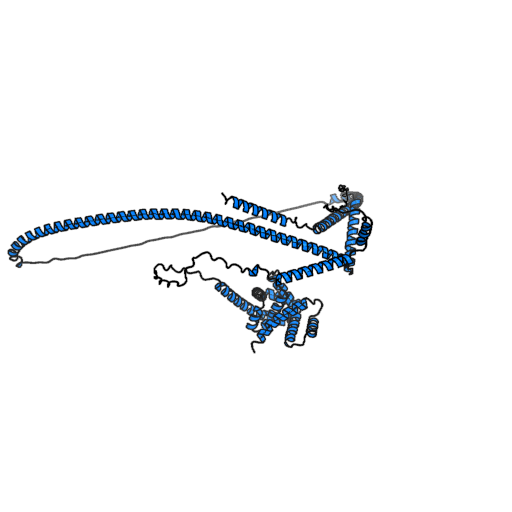50 -10.099 1.00 54.56 260 ARG A O 1
ATOM 2157 N N . GLU A 1 261 ? 49.378 38.190 -12.146 1.00 53.88 261 GLU A N 1
ATOM 2158 C CA . GLU A 1 261 ? 50.110 39.302 -12.767 1.00 53.88 261 GLU A CA 1
ATOM 2159 C C . GLU A 1 261 ? 49.312 40.615 -12.733 1.00 53.88 261 GLU A C 1
ATOM 2161 O O . GLU A 1 261 ? 49.898 41.677 -12.526 1.00 53.88 261 GLU A O 1
ATOM 2166 N N . LEU A 1 262 ? 47.975 40.553 -12.798 1.00 54.00 262 LEU A N 1
ATOM 2167 C CA . LEU A 1 262 ? 47.080 41.717 -12.676 1.00 54.00 262 LEU A CA 1
ATOM 2168 C C . LEU A 1 262 ? 47.333 42.543 -11.399 1.00 54.00 262 LEU A C 1
ATOM 2170 O O . LEU A 1 262 ? 47.327 43.771 -11.440 1.00 54.00 262 LEU A O 1
ATOM 2174 N N . THR A 1 263 ? 47.633 41.894 -10.271 1.00 51.94 263 THR A N 1
ATOM 2175 C CA . THR A 1 263 ? 47.929 42.582 -8.999 1.00 51.94 263 THR A CA 1
ATOM 2176 C C . THR A 1 263 ? 49.313 43.244 -8.961 1.00 51.94 263 THR A C 1
ATOM 2178 O O . THR A 1 263 ? 49.519 44.177 -8.181 1.00 51.94 263 THR A O 1
ATOM 2181 N N . LYS A 1 264 ? 50.255 42.830 -9.822 1.00 52.56 264 LYS A N 1
ATOM 2182 C CA . LYS A 1 264 ? 51.570 43.485 -9.971 1.00 52.56 264 LYS A CA 1
ATOM 2183 C C . LYS A 1 264 ? 51.507 44.776 -10.788 1.00 52.56 264 LYS A C 1
ATOM 2185 O O . LYS A 1 264 ? 52.360 45.638 -10.604 1.00 52.56 264 LYS A O 1
ATOM 2190 N N . PHE A 1 265 ? 50.510 44.929 -11.660 1.00 49.56 265 PHE A N 1
ATOM 2191 C CA . PHE A 1 265 ? 50.288 46.189 -12.376 1.00 49.56 265 PHE A CA 1
ATOM 2192 C C . PHE A 1 265 ? 49.688 47.266 -11.460 1.00 49.56 265 PHE A C 1
ATOM 2194 O O . PHE A 1 265 ? 50.144 48.404 -11.486 1.00 49.56 265 PHE A O 1
ATOM 2201 N N . VAL A 1 266 ? 48.742 46.900 -10.587 1.00 49.81 266 VAL A N 1
ATOM 2202 C CA . VAL A 1 266 ? 48.099 47.841 -9.645 1.00 49.81 266 VAL A CA 1
ATOM 2203 C C . VAL A 1 266 ? 49.062 48.348 -8.559 1.00 49.81 266 VAL A C 1
ATOM 2205 O O . VAL A 1 266 ? 48.987 49.502 -8.145 1.00 49.81 266 VAL A O 1
ATOM 2208 N N . SER A 1 267 ? 50.015 47.524 -8.119 1.00 45.53 267 SER A N 1
ATOM 2209 C CA . SER A 1 267 ? 50.944 47.864 -7.026 1.00 45.53 267 SER A CA 1
ATOM 2210 C C . SER A 1 267 ? 52.108 48.790 -7.421 1.00 45.53 267 SER A C 1
ATOM 2212 O O . SER A 1 267 ? 52.950 49.097 -6.581 1.00 45.53 267 SER A O 1
ATOM 2214 N N . LYS A 1 268 ? 52.150 49.287 -8.667 1.00 45.31 268 LYS A N 1
ATOM 2215 C CA . LYS A 1 268 ? 53.075 50.356 -9.093 1.00 45.31 268 LYS A CA 1
ATOM 2216 C C . LYS A 1 268 ? 52.455 51.758 -9.138 1.00 45.31 268 LYS A C 1
ATOM 2218 O O . LYS A 1 268 ? 53.195 52.720 -9.307 1.00 45.31 268 LYS A O 1
ATOM 2223 N N . THR A 1 269 ? 51.135 51.889 -8.995 1.00 44.97 269 THR A N 1
ATOM 2224 C CA . THR A 1 269 ? 50.417 53.172 -9.159 1.00 44.97 269 THR A CA 1
ATOM 2225 C C . THR A 1 269 ? 50.003 53.850 -7.850 1.00 44.97 269 THR A C 1
ATOM 2227 O O . THR A 1 269 ? 49.438 54.935 -7.893 1.00 44.97 269 THR A O 1
ATOM 2230 N N . THR A 1 270 ? 50.284 53.249 -6.690 1.00 41.22 270 THR A N 1
ATOM 2231 C CA . THR A 1 270 ? 49.910 53.782 -5.365 1.00 41.22 270 THR A CA 1
ATOM 2232 C C . THR A 1 270 ? 51.114 53.799 -4.421 1.00 41.22 270 THR A C 1
ATOM 2234 O O . THR A 1 270 ? 51.188 53.029 -3.464 1.00 41.22 270 THR A O 1
ATOM 2237 N N . ALA A 1 271 ? 52.083 54.661 -4.733 1.00 37.31 271 ALA A N 1
ATOM 2238 C CA . ALA A 1 271 ? 53.241 54.970 -3.888 1.00 37.31 271 ALA A CA 1
ATOM 2239 C C . ALA A 1 271 ? 53.280 56.471 -3.526 1.00 37.31 271 ALA A C 1
ATOM 2241 O O . ALA A 1 271 ? 54.341 57.086 -3.491 1.00 37.31 271 ALA A O 1
ATOM 2242 N N . ALA A 1 272 ? 52.097 57.044 -3.296 1.00 40.62 272 ALA A N 1
ATOM 2243 C CA . ALA A 1 272 ? 51.873 58.376 -2.751 1.00 40.62 272 ALA A CA 1
ATOM 2244 C C . ALA A 1 272 ? 50.563 58.369 -1.938 1.00 40.62 272 ALA A C 1
ATOM 2246 O O . ALA A 1 272 ? 49.637 57.628 -2.269 1.00 40.62 272 ALA A O 1
ATOM 2247 N N . ASP A 1 273 ? 50.537 59.199 -0.898 1.00 34.47 273 ASP A N 1
ATOM 2248 C CA . ASP A 1 273 ? 49.370 59.786 -0.229 1.00 34.47 273 ASP A CA 1
ATOM 2249 C C . ASP A 1 273 ? 48.333 58.863 0.453 1.00 34.47 273 ASP A C 1
ATOM 2251 O O . ASP A 1 273 ? 47.283 58.507 -0.076 1.00 34.47 273 ASP A O 1
ATOM 2255 N N . SER A 1 274 ? 48.634 58.605 1.734 1.00 37.56 274 SER A N 1
ATOM 2256 C CA . SER A 1 274 ? 47.736 58.734 2.902 1.00 37.56 274 SER A CA 1
ATOM 2257 C C . SER A 1 274 ? 46.375 58.013 2.955 1.00 37.56 274 SER A C 1
ATOM 2259 O O . SER A 1 274 ? 45.389 58.403 2.339 1.00 37.56 274 SER A O 1
ATOM 2261 N N . GLU A 1 275 ? 46.305 57.067 3.895 1.00 43.38 275 GLU A N 1
ATOM 2262 C CA . GLU A 1 275 ? 45.332 57.027 5.004 1.00 43.38 275 GLU A CA 1
ATOM 2263 C C . GLU A 1 275 ? 43.980 57.766 4.851 1.00 43.38 275 GLU A C 1
ATOM 2265 O O . GLU A 1 275 ? 43.897 58.981 5.013 1.00 43.38 275 GLU A O 1
ATOM 2270 N N . THR A 1 276 ? 42.876 57.014 4.762 1.00 36.00 276 THR A N 1
ATOM 2271 C CA . THR A 1 276 ? 41.745 57.105 5.722 1.00 36.00 276 THR A CA 1
ATOM 2272 C C . THR A 1 276 ? 40.725 55.975 5.513 1.00 36.00 276 THR A C 1
ATOM 2274 O O . THR A 1 276 ? 40.773 55.228 4.537 1.00 36.00 276 THR A O 1
ATOM 2277 N N . GLN A 1 277 ? 39.818 55.795 6.478 1.00 44.34 277 GLN A N 1
ATOM 2278 C CA . GLN A 1 277 ? 38.798 54.741 6.484 1.00 44.34 277 GLN A CA 1
ATOM 2279 C C . GLN A 1 277 ? 37.521 55.172 5.743 1.00 44.34 277 GLN A C 1
ATOM 2281 O O . GLN A 1 277 ? 37.025 56.268 5.984 1.00 44.34 277 GLN A O 1
ATOM 2286 N N . SER A 1 278 ? 36.897 54.280 4.965 1.00 36.38 278 SER A N 1
ATOM 2287 C CA . SER A 1 278 ? 35.424 54.177 4.873 1.00 36.38 278 SER A CA 1
ATOM 2288 C C . SER A 1 278 ? 34.977 52.911 4.123 1.00 36.38 278 SER A C 1
ATOM 2290 O O . SER A 1 278 ? 35.755 52.272 3.417 1.00 36.38 278 SER A O 1
ATOM 2292 N N . VAL A 1 279 ? 33.716 52.511 4.325 1.00 48.72 279 VAL A N 1
ATOM 2293 C CA . VAL A 1 279 ? 33.117 51.286 3.767 1.00 48.72 279 VAL A CA 1
ATOM 2294 C C . VAL A 1 279 ? 32.240 51.624 2.561 1.00 48.72 279 VAL A C 1
ATOM 2296 O O . VAL A 1 279 ? 31.225 52.300 2.712 1.00 48.72 279 VAL A O 1
ATOM 2299 N N . VAL A 1 280 ? 32.575 51.088 1.383 1.00 40.34 280 VAL A N 1
ATOM 2300 C CA . VAL A 1 280 ? 31.732 51.124 0.171 1.00 40.34 280 VAL A CA 1
ATOM 2301 C C . VAL A 1 280 ? 31.790 49.742 -0.506 1.00 40.34 280 VAL A C 1
ATOM 2303 O O . VAL A 1 280 ? 32.879 49.177 -0.616 1.00 40.34 280 VAL A O 1
ATOM 2306 N N . PRO A 1 281 ? 30.656 49.138 -0.919 1.00 43.03 281 PRO A N 1
ATOM 2307 C CA . PRO A 1 281 ? 30.634 47.756 -1.396 1.00 43.03 281 PRO A CA 1
ATOM 2308 C C . PRO A 1 281 ? 31.193 47.591 -2.815 1.00 43.03 281 PRO A C 1
ATOM 2310 O O . PRO A 1 281 ? 30.955 48.413 -3.700 1.00 43.03 281 PRO A O 1
ATOM 2313 N N . THR A 1 282 ? 31.840 46.451 -3.062 1.00 39.22 282 THR A N 1
ATOM 2314 C CA . THR A 1 282 ? 32.253 45.988 -4.393 1.00 39.22 282 THR A CA 1
ATOM 2315 C C . THR A 1 282 ? 31.041 45.583 -5.237 1.00 39.22 282 THR A C 1
ATOM 2317 O O . THR A 1 282 ? 30.683 44.409 -5.346 1.00 39.22 282 THR A O 1
ATOM 2320 N N . SER A 1 283 ? 30.396 46.567 -5.866 1.00 42.56 283 SER A N 1
ATOM 2321 C CA . SER A 1 283 ? 29.372 46.325 -6.880 1.00 42.56 283 SER A CA 1
ATOM 2322 C C . SER A 1 283 ? 29.991 45.597 -8.079 1.00 42.56 283 SER A C 1
ATOM 2324 O O . SER A 1 283 ? 30.796 46.140 -8.834 1.00 42.56 283 SER A O 1
ATOM 2326 N N . SER A 1 284 ? 29.628 44.327 -8.261 1.00 45.69 284 SER A N 1
ATOM 2327 C CA . SER A 1 284 ? 30.091 43.547 -9.405 1.00 45.69 284 SER A CA 1
ATOM 2328 C C . SER A 1 284 ? 29.529 44.145 -10.698 1.00 45.69 284 SER A C 1
ATOM 2330 O O . SER A 1 284 ? 28.317 44.150 -10.934 1.00 45.69 284 SER A O 1
ATOM 2332 N N . VAL A 1 285 ? 30.422 44.661 -11.550 1.00 45.28 285 VAL A N 1
ATOM 2333 C CA . VAL A 1 285 ? 30.072 45.230 -12.860 1.00 45.28 285 VAL A CA 1
ATOM 2334 C C . VAL A 1 285 ? 29.666 44.095 -13.800 1.00 45.28 285 VAL A C 1
ATOM 2336 O O . VAL A 1 285 ? 30.439 43.581 -14.605 1.00 45.28 285 VAL A O 1
ATOM 2339 N N . THR A 1 286 ? 28.416 43.670 -13.654 1.00 47.59 286 THR A N 1
ATOM 2340 C CA . THR A 1 286 ? 27.782 42.682 -14.519 1.00 47.59 286 THR A CA 1
ATOM 2341 C C . THR A 1 286 ? 27.580 43.291 -15.903 1.00 47.59 286 THR A C 1
ATOM 2343 O O . THR A 1 286 ? 26.777 44.208 -16.088 1.00 47.59 286 THR A O 1
ATOM 2346 N N . PHE A 1 287 ? 28.303 42.773 -16.899 1.00 51.84 287 PHE A N 1
ATOM 2347 C CA . PHE A 1 287 ? 28.063 43.112 -18.300 1.00 51.84 287 PHE A CA 1
ATOM 2348 C C . PHE A 1 287 ? 26.645 42.674 -18.686 1.00 51.84 287 PHE A C 1
ATOM 2350 O O . PHE A 1 287 ? 26.369 41.500 -18.937 1.00 51.84 287 PHE A O 1
ATOM 2357 N N . LYS A 1 288 ? 25.717 43.635 -18.717 1.00 55.94 288 LYS A N 1
ATOM 2358 C CA . LYS A 1 288 ? 24.328 43.412 -19.125 1.00 55.94 288 LYS A CA 1
ATOM 2359 C C . LYS A 1 288 ? 24.270 43.190 -20.634 1.00 55.94 288 LYS A C 1
ATOM 2361 O O . LYS A 1 288 ? 24.073 44.132 -21.402 1.00 55.94 288 LYS A O 1
ATOM 2366 N N . HIS A 1 289 ? 24.429 41.936 -21.054 1.00 59.22 289 HIS A N 1
ATOM 2367 C CA . HIS A 1 289 ? 24.116 41.513 -22.416 1.00 59.22 289 HIS A CA 1
ATOM 2368 C C . HIS A 1 289 ? 22.697 41.977 -22.770 1.00 59.22 289 HIS A C 1
ATOM 2370 O O . HIS A 1 289 ? 21.732 41.618 -22.091 1.00 59.22 289 HIS A O 1
ATOM 2376 N N . LYS A 1 290 ? 22.562 42.791 -23.824 1.00 64.44 290 LYS A N 1
ATOM 2377 C CA . LYS A 1 290 ? 21.247 43.176 -24.350 1.00 64.44 290 LYS A CA 1
ATOM 2378 C C . LYS A 1 290 ? 20.536 41.905 -24.809 1.00 64.44 290 LYS A C 1
ATOM 2380 O O . LYS A 1 290 ? 21.110 41.123 -25.566 1.00 64.44 290 LYS A O 1
ATOM 2385 N N . SER A 1 291 ? 19.307 41.689 -24.346 1.00 61.19 291 SER A N 1
ATOM 2386 C CA . SER A 1 291 ? 18.508 40.542 -24.771 1.00 61.19 291 SER A CA 1
ATOM 2387 C C . SER A 1 291 ? 18.280 40.593 -26.282 1.00 61.19 291 SER A C 1
ATOM 2389 O O . SER A 1 291 ? 17.936 41.636 -26.840 1.00 61.19 291 SER A O 1
ATOM 2391 N N . VAL A 1 292 ? 18.479 39.455 -26.950 1.00 66.50 292 VAL A N 1
ATOM 2392 C CA . VAL A 1 292 ? 18.167 39.311 -28.377 1.00 66.50 292 VAL A CA 1
ATOM 2393 C C . VAL A 1 292 ? 16.673 39.617 -28.563 1.00 66.50 292 VAL A C 1
ATOM 2395 O O . VAL A 1 292 ? 15.860 39.050 -27.824 1.00 66.50 292 VAL A O 1
ATOM 2398 N N . PRO A 1 293 ? 16.282 40.510 -29.495 1.00 75.75 293 PRO A N 1
ATOM 2399 C CA . PRO A 1 293 ? 14.883 40.883 -29.662 1.00 75.75 293 PRO A CA 1
ATOM 2400 C C . PRO A 1 293 ? 14.035 39.643 -29.994 1.00 75.75 293 PRO A C 1
ATOM 2402 O O . PRO A 1 293 ? 14.453 38.822 -30.816 1.00 75.75 293 PRO A O 1
ATOM 2405 N N . PRO A 1 294 ? 12.850 39.477 -29.374 1.00 66.62 294 PRO A N 1
ATOM 2406 C CA . PRO A 1 294 ? 12.049 38.270 -29.531 1.00 66.62 294 PRO A CA 1
ATOM 2407 C C . PRO A 1 294 ? 11.601 38.112 -30.987 1.00 66.62 294 PRO A C 1
ATOM 2409 O O . PRO A 1 294 ? 10.839 38.924 -31.517 1.00 66.62 294 PRO A O 1
ATOM 2412 N N . PHE A 1 295 ? 12.088 37.052 -31.636 1.00 67.88 295 PHE A N 1
ATOM 2413 C CA . PHE A 1 295 ? 11.810 36.774 -33.040 1.00 67.88 295 PHE A CA 1
ATOM 2414 C C . PHE A 1 295 ? 10.310 36.522 -33.238 1.00 67.88 295 PHE A C 1
ATOM 2416 O O . PHE A 1 295 ? 9.765 35.530 -32.746 1.00 67.88 295 PHE A O 1
ATOM 2423 N N . LYS A 1 296 ? 9.626 37.429 -33.946 1.00 75.31 296 LYS A N 1
ATOM 2424 C CA . LYS A 1 296 ? 8.190 37.298 -34.228 1.00 75.31 296 LYS A CA 1
ATOM 2425 C C . LYS A 1 296 ? 7.958 36.032 -35.071 1.00 75.31 296 LYS A C 1
ATOM 2427 O O . LYS A 1 296 ? 8.648 35.860 -36.077 1.00 75.31 296 LYS A O 1
ATOM 2432 N N . PRO A 1 297 ? 7.018 35.141 -34.704 1.00 63.34 297 PRO A N 1
ATOM 2433 C CA . PRO A 1 297 ? 6.815 33.883 -35.417 1.00 63.34 297 PRO A CA 1
ATOM 2434 C C . PRO A 1 297 ? 6.248 34.139 -36.820 1.00 63.34 297 PRO A C 1
ATOM 2436 O O . PRO A 1 297 ? 5.063 34.418 -36.988 1.00 63.34 297 PRO A O 1
ATOM 2439 N N . VAL A 1 298 ? 7.105 34.041 -37.837 1.00 68.88 298 VAL A N 1
ATOM 2440 C CA . VAL A 1 298 ? 6.710 34.174 -39.245 1.00 68.88 298 VAL A CA 1
ATOM 2441 C C . VAL A 1 298 ? 5.900 32.946 -39.662 1.00 68.88 298 VAL A C 1
ATOM 2443 O O . VAL A 1 298 ? 6.383 31.816 -39.584 1.00 68.88 298 VAL A O 1
ATOM 2446 N N . PHE A 1 299 ? 4.670 33.158 -40.135 1.00 64.19 299 PHE A N 1
ATOM 2447 C CA . PHE A 1 299 ? 3.816 32.084 -40.640 1.00 64.19 299 PHE A CA 1
ATOM 2448 C C . PHE A 1 299 ? 4.293 31.618 -42.026 1.00 64.19 299 PHE A C 1
ATOM 2450 O O . PHE A 1 299 ? 3.917 32.170 -43.062 1.00 64.19 299 PHE A O 1
ATOM 2457 N N . VAL A 1 300 ? 5.153 30.598 -42.050 1.00 66.56 300 VAL A N 1
ATOM 2458 C CA . VAL A 1 300 ? 5.645 29.987 -43.293 1.00 66.56 300 VAL A CA 1
ATOM 2459 C C . VAL A 1 300 ? 4.520 29.180 -43.949 1.00 66.56 300 VAL A C 1
ATOM 2461 O O . VAL A 1 300 ? 4.114 28.138 -43.437 1.00 66.56 300 VAL A O 1
ATOM 2464 N N . LYS A 1 301 ? 4.027 29.646 -45.105 1.00 71.31 301 LYS A N 1
ATOM 2465 C CA . LYS A 1 301 ? 3.047 28.909 -45.921 1.00 71.31 301 LYS A CA 1
ATOM 2466 C C . LYS A 1 301 ? 3.651 27.582 -46.400 1.00 71.31 301 LYS A C 1
ATOM 2468 O O . LYS A 1 301 ? 4.715 27.566 -47.019 1.00 71.31 301 LYS A O 1
ATOM 2473 N N . SER A 1 302 ? 2.964 26.475 -46.123 1.00 69.38 302 SER A N 1
ATOM 2474 C CA . SER A 1 302 ? 3.443 25.111 -46.377 1.00 69.38 302 SER A CA 1
ATOM 2475 C C . SER A 1 302 ? 3.278 24.686 -47.843 1.00 69.38 302 SER A C 1
ATOM 2477 O O . SER A 1 302 ? 2.450 23.836 -48.172 1.00 69.38 302 SER A O 1
ATOM 2479 N N . ASN A 1 303 ? 4.065 25.290 -48.732 1.00 87.44 303 ASN A N 1
ATOM 2480 C CA . ASN A 1 303 ? 4.130 24.913 -50.146 1.00 87.44 303 ASN A CA 1
ATOM 2481 C C . ASN A 1 303 ? 4.801 23.535 -50.309 1.00 87.44 303 ASN A C 1
ATOM 2483 O O . ASN A 1 303 ? 5.656 23.168 -49.499 1.00 87.44 303 ASN A O 1
ATOM 2487 N N . ASN A 1 304 ? 4.512 22.806 -51.394 1.00 88.06 304 ASN A N 1
ATOM 2488 C CA . ASN A 1 304 ? 5.085 21.471 -51.660 1.00 88.06 304 ASN A CA 1
ATOM 2489 C C . ASN A 1 304 ? 6.625 21.456 -51.573 1.00 88.06 304 ASN A C 1
ATOM 2491 O O . ASN A 1 304 ? 7.210 20.549 -50.990 1.00 88.06 304 ASN A O 1
ATOM 2495 N N . THR A 1 305 ? 7.287 22.510 -52.059 1.00 88.50 305 THR A N 1
ATOM 2496 C CA . THR A 1 305 ? 8.746 22.682 -51.961 1.00 88.50 305 THR A CA 1
ATOM 2497 C C . THR A 1 305 ? 9.254 22.856 -50.527 1.00 88.50 305 THR A C 1
ATOM 2499 O O . THR A 1 305 ? 10.363 22.425 -50.227 1.00 88.50 305 THR A O 1
ATOM 2502 N N . THR A 1 306 ? 8.472 23.448 -49.617 1.00 88.44 306 THR A N 1
ATOM 2503 C CA . THR A 1 306 ? 8.839 23.524 -48.189 1.00 88.44 306 THR A CA 1
ATOM 2504 C C . THR A 1 306 ? 8.685 22.178 -47.488 1.00 88.44 306 THR A C 1
ATOM 2506 O O . THR A 1 306 ? 9.548 21.818 -46.694 1.00 88.44 306 THR A O 1
ATOM 2509 N N . LEU A 1 307 ? 7.654 21.402 -47.848 1.00 89.88 307 LEU A N 1
ATOM 2510 C CA . LEU A 1 307 ? 7.431 20.055 -47.321 1.00 89.88 307 LEU A CA 1
ATOM 2511 C C . LEU A 1 307 ? 8.563 19.115 -47.754 1.00 89.88 307 LEU A C 1
ATOM 2513 O O . LEU A 1 307 ? 9.172 18.469 -46.912 1.00 89.88 307 LEU A O 1
ATOM 2517 N N . LEU A 1 308 ? 8.925 19.109 -49.041 1.00 91.81 308 LEU A N 1
ATOM 2518 C CA . LEU A 1 308 ? 10.028 18.284 -49.548 1.00 91.81 308 LEU A CA 1
ATOM 2519 C C . LEU A 1 308 ? 11.385 18.652 -48.915 1.00 91.81 308 LEU A C 1
ATOM 2521 O O . LEU A 1 308 ? 12.162 17.758 -48.591 1.00 91.81 308 LEU A O 1
ATOM 2525 N N . ARG A 1 309 ? 11.657 19.943 -48.658 1.00 91.88 309 ARG A N 1
ATOM 2526 C CA . ARG A 1 309 ? 12.853 20.372 -47.903 1.00 91.88 309 ARG A CA 1
ATOM 2527 C C . ARG A 1 309 ? 12.826 19.898 -46.449 1.00 91.88 309 ARG A C 1
ATOM 2529 O O . ARG A 1 309 ? 13.850 19.447 -45.948 1.00 91.88 309 ARG A O 1
ATOM 2536 N N . GLU A 1 310 ? 11.685 20.000 -45.768 1.00 90.31 310 GLU A N 1
ATOM 2537 C CA . GLU A 1 310 ? 11.549 19.532 -44.383 1.00 90.31 310 GLU A CA 1
ATOM 2538 C C . GLU A 1 310 ? 11.704 18.010 -44.289 1.00 90.31 310 GLU A C 1
ATOM 2540 O O . GLU A 1 310 ? 12.433 17.534 -43.422 1.00 90.31 310 GLU A O 1
ATOM 2545 N N . ALA A 1 311 ? 11.105 17.254 -45.214 1.00 92.56 311 ALA A N 1
ATOM 2546 C CA . ALA A 1 311 ? 11.294 15.812 -45.315 1.00 92.56 311 ALA A CA 1
ATOM 2547 C C . ALA A 1 311 ? 12.766 15.452 -45.554 1.00 92.56 311 ALA A C 1
ATOM 2549 O O . ALA A 1 311 ? 13.309 14.672 -44.784 1.00 92.56 311 ALA A O 1
ATOM 2550 N N . ALA A 1 312 ? 13.443 16.080 -46.522 1.00 94.69 312 ALA A N 1
ATOM 2551 C CA . ALA A 1 312 ? 14.864 15.837 -46.784 1.00 94.69 312 ALA A CA 1
ATOM 2552 C C . ALA A 1 312 ? 15.764 16.155 -45.571 1.00 94.69 312 ALA A C 1
ATOM 2554 O O . ALA A 1 312 ? 16.712 15.421 -45.295 1.00 94.69 312 ALA A O 1
ATOM 2555 N N . LEU A 1 313 ? 15.455 17.212 -44.807 1.00 93.50 313 LEU A N 1
ATOM 2556 C CA . LEU A 1 313 ? 16.147 17.515 -43.549 1.00 93.50 313 LEU A CA 1
ATOM 2557 C C . LEU A 1 313 ? 15.875 16.455 -42.471 1.00 93.50 313 LEU A C 1
ATOM 2559 O O . LEU A 1 313 ? 16.804 16.048 -41.782 1.00 93.50 313 LEU A O 1
ATOM 2563 N N . ILE A 1 314 ? 14.636 15.971 -42.339 1.00 93.25 314 ILE A N 1
ATOM 2564 C CA . ILE A 1 314 ? 14.280 14.895 -41.399 1.00 93.25 314 ILE A CA 1
ATOM 2565 C C . ILE A 1 314 ? 14.954 13.574 -41.791 1.00 93.25 314 ILE A C 1
ATOM 2567 O O . ILE A 1 314 ? 15.469 12.888 -40.914 1.00 93.25 314 ILE A O 1
ATOM 2571 N N . SER A 1 315 ? 15.005 13.230 -43.078 1.00 93.69 315 SER A N 1
ATOM 2572 C CA . SER A 1 315 ? 15.695 12.030 -43.558 1.00 93.69 315 SER A CA 1
ATOM 2573 C C . SER A 1 315 ? 17.207 12.131 -43.340 1.00 93.69 315 SER A C 1
ATOM 2575 O O . SER A 1 315 ? 17.815 11.153 -42.923 1.00 93.69 315 SER A O 1
ATOM 2577 N N . LYS A 1 316 ? 17.806 13.320 -43.500 1.00 96.00 316 LYS A N 1
ATOM 2578 C CA . LYS A 1 316 ? 19.225 13.561 -43.181 1.00 96.00 316 LYS A CA 1
ATOM 2579 C C . LYS A 1 316 ? 19.518 13.566 -41.674 1.00 96.00 316 LYS A C 1
ATOM 2581 O O . LYS A 1 316 ? 20.594 13.138 -41.267 1.00 96.00 316 LYS A O 1
ATOM 2586 N N . ASP A 1 317 ? 18.579 14.013 -40.837 1.00 92.06 317 ASP A N 1
ATOM 2587 C CA . ASP A 1 317 ? 18.649 13.819 -39.381 1.00 92.06 317 ASP A CA 1
ATOM 2588 C C . ASP A 1 317 ? 18.582 12.321 -39.029 1.00 92.06 317 ASP A C 1
ATOM 2590 O O . ASP A 1 317 ? 19.325 11.865 -38.167 1.00 92.06 317 ASP A O 1
ATOM 2594 N N . GLN A 1 318 ? 17.708 11.554 -39.695 1.00 91.25 318 GLN A N 1
ATOM 2595 C CA . GLN A 1 318 ? 17.542 10.114 -39.470 1.00 91.25 318 GLN A CA 1
ATOM 2596 C C . GLN A 1 318 ? 18.754 9.307 -39.935 1.00 91.25 318 GLN A C 1
ATOM 2598 O O . GLN A 1 318 ? 19.206 8.458 -39.180 1.00 91.25 318 GLN A O 1
ATOM 2603 N N . GLN A 1 319 ? 19.326 9.609 -41.104 1.00 94.69 319 GLN A N 1
ATOM 2604 C CA . GLN A 1 319 ? 20.586 9.016 -41.569 1.00 94.69 319 GLN A CA 1
ATOM 2605 C C . GLN A 1 319 ? 21.693 9.220 -40.528 1.00 94.69 319 GLN A C 1
ATOM 2607 O O . GLN A 1 319 ? 22.317 8.254 -40.121 1.00 94.69 319 GLN A O 1
ATOM 2612 N N . LYS A 1 320 ? 21.820 10.421 -39.953 1.00 93.75 320 LYS A N 1
ATOM 2613 C CA . LYS A 1 320 ? 22.757 10.693 -38.848 1.00 93.75 320 LYS A CA 1
ATOM 2614 C C . LYS A 1 320 ? 22.398 10.047 -37.504 1.00 93.75 320 LYS A C 1
ATOM 2616 O O . LYS A 1 320 ? 23.276 9.925 -36.652 1.00 93.75 320 LYS A O 1
ATOM 2621 N N . GLU A 1 321 ? 21.132 9.709 -37.246 1.00 89.88 321 GLU A N 1
ATOM 2622 C CA . GLU A 1 321 ? 20.762 8.867 -36.094 1.00 89.88 321 GLU A CA 1
ATOM 2623 C C . GLU A 1 321 ? 21.121 7.389 -36.380 1.00 89.88 321 GLU A C 1
ATOM 2625 O O . GLU A 1 321 ? 21.573 6.712 -35.463 1.00 89.88 321 GLU A O 1
ATOM 2630 N N . ILE A 1 322 ? 21.020 6.920 -37.633 1.00 93.94 322 ILE A N 1
ATOM 2631 C CA . ILE A 1 322 ? 21.379 5.559 -38.082 1.00 93.94 322 ILE A CA 1
ATOM 2632 C C . ILE A 1 322 ? 22.900 5.353 -38.114 1.00 93.94 322 ILE A C 1
ATOM 2634 O O . ILE A 1 322 ? 23.376 4.463 -37.424 1.00 93.94 322 ILE A O 1
ATOM 2638 N N . GLU A 1 323 ? 23.664 6.220 -38.787 1.00 93.06 323 GLU A N 1
ATOM 2639 C CA . GLU A 1 323 ? 25.141 6.211 -38.844 1.00 93.06 323 GLU A CA 1
ATOM 2640 C C . GLU A 1 323 ? 25.762 6.095 -37.438 1.00 93.06 323 GLU A C 1
ATOM 2642 O O . GLU A 1 323 ? 26.744 5.393 -37.214 1.00 93.06 323 GLU A O 1
ATOM 2647 N N . LYS A 1 324 ? 25.160 6.762 -36.443 1.00 87.94 324 LYS A N 1
ATOM 2648 C CA . LYS A 1 324 ? 25.591 6.682 -35.039 1.00 87.94 324 LYS A CA 1
ATOM 2649 C C . LYS A 1 324 ? 25.267 5.346 -34.382 1.00 87.94 324 LYS A C 1
ATOM 2651 O O . LYS A 1 324 ? 26.063 4.872 -33.580 1.00 87.94 324 LYS A O 1
ATOM 2656 N N . ILE A 1 325 ? 24.111 4.760 -34.686 1.00 88.81 325 ILE A N 1
ATOM 2657 C CA . ILE A 1 325 ? 23.740 3.427 -34.197 1.00 88.81 325 ILE A CA 1
ATOM 2658 C C . ILE A 1 325 ? 24.650 2.374 -34.839 1.00 88.81 325 ILE A C 1
ATOM 2660 O O . ILE A 1 325 ? 25.144 1.511 -34.128 1.00 88.81 325 ILE A O 1
ATOM 2664 N N . GLU A 1 326 ? 24.936 2.482 -36.136 1.00 92.12 326 GLU A N 1
ATOM 2665 C CA . GLU A 1 326 ? 25.862 1.603 -36.861 1.00 92.12 326 GLU A CA 1
ATOM 2666 C C . GLU A 1 326 ? 27.283 1.692 -36.285 1.00 92.12 326 GLU A C 1
ATOM 2668 O O . GLU A 1 326 ? 27.866 0.659 -35.958 1.00 92.12 326 GLU A O 1
ATOM 2673 N N . ASN A 1 327 ? 27.789 2.904 -36.024 1.00 90.06 327 ASN A N 1
ATOM 2674 C CA . ASN A 1 327 ? 29.072 3.103 -35.344 1.00 90.06 327 ASN A CA 1
ATOM 2675 C C . ASN A 1 327 ? 29.108 2.427 -33.959 1.00 90.06 327 ASN A C 1
ATOM 2677 O O . ASN A 1 327 ? 30.070 1.721 -33.655 1.00 90.06 327 ASN A O 1
ATOM 2681 N N . ILE A 1 328 ? 28.052 2.565 -33.146 1.00 86.56 328 ILE A N 1
ATOM 2682 C CA . ILE A 1 328 ? 27.947 1.900 -31.833 1.00 86.56 328 ILE A CA 1
ATOM 2683 C C . ILE A 1 328 ? 27.875 0.368 -31.980 1.00 86.56 328 ILE A C 1
ATOM 2685 O O . ILE A 1 328 ? 28.532 -0.348 -31.228 1.00 86.56 328 ILE A O 1
ATOM 2689 N N . VAL A 1 329 ? 27.126 -0.149 -32.960 1.00 88.88 329 VAL A N 1
ATOM 2690 C CA . VAL A 1 329 ? 26.997 -1.594 -33.235 1.00 88.88 329 VAL A CA 1
ATOM 2691 C C . VAL A 1 329 ? 28.319 -2.198 -33.724 1.00 88.88 329 VAL A C 1
ATOM 2693 O O . VAL A 1 329 ? 28.629 -3.333 -33.377 1.00 88.88 329 VAL A O 1
ATOM 2696 N N . SER A 1 330 ? 29.137 -1.431 -34.451 1.00 90.69 330 SER A N 1
ATOM 2697 C CA . SER A 1 330 ? 30.515 -1.806 -34.813 1.00 90.69 330 SER A CA 1
ATOM 2698 C C . SER A 1 330 ? 31.549 -1.647 -33.681 1.00 90.69 330 SER A C 1
ATOM 2700 O O . SER A 1 330 ? 32.735 -1.865 -33.910 1.00 90.69 330 SER A O 1
ATOM 2702 N N . GLY A 1 331 ? 31.126 -1.287 -32.462 1.00 83.75 331 GLY A N 1
ATOM 2703 C CA . GLY A 1 331 ? 31.994 -1.171 -31.281 1.00 83.75 331 GLY A CA 1
ATOM 2704 C C . GLY A 1 331 ? 32.620 0.211 -31.051 1.00 83.75 331 GLY A C 1
ATOM 2705 O O . GLY A 1 331 ? 33.461 0.360 -30.166 1.00 83.75 331 GLY A O 1
ATOM 2706 N N . GLY A 1 332 ? 32.219 1.238 -31.805 1.00 80.81 332 GLY A N 1
ATOM 2707 C CA . GLY A 1 332 ? 32.660 2.618 -31.593 1.00 80.81 332 GLY A CA 1
ATOM 2708 C C . GLY A 1 332 ? 32.093 3.211 -30.297 1.00 80.81 332 GLY A C 1
ATOM 2709 O O . GLY A 1 332 ? 30.883 3.411 -30.181 1.00 80.81 332 GLY A O 1
ATOM 2710 N N . PHE A 1 333 ? 32.966 3.520 -29.331 1.00 79.38 333 PHE A N 1
ATOM 2711 C CA . PHE A 1 333 ? 32.584 4.000 -27.998 1.00 79.38 333 PHE A CA 1
ATOM 2712 C C . PHE A 1 333 ? 33.101 5.417 -27.694 1.00 79.38 333 PHE A C 1
ATOM 2714 O O . PHE A 1 333 ? 34.276 5.625 -27.389 1.00 79.38 333 PHE A O 1
ATOM 2721 N N . ASP A 1 334 ? 32.196 6.398 -27.713 1.00 84.94 334 ASP A N 1
ATOM 2722 C CA . ASP A 1 334 ? 32.482 7.787 -27.338 1.00 84.94 334 ASP A CA 1
ATOM 2723 C C . ASP A 1 334 ? 32.389 7.989 -25.811 1.00 84.94 334 ASP A C 1
ATOM 2725 O O . ASP A 1 334 ? 31.318 8.300 -25.278 1.00 84.94 334 ASP A O 1
ATOM 2729 N N . ILE A 1 335 ? 33.525 7.893 -25.107 1.00 86.44 335 ILE A N 1
ATOM 2730 C CA . ILE A 1 335 ? 33.639 8.094 -23.641 1.00 86.44 335 ILE A CA 1
ATOM 2731 C C . ILE A 1 335 ? 32.929 9.382 -23.182 1.00 86.44 335 ILE A C 1
ATOM 2733 O O . ILE A 1 335 ? 32.155 9.369 -22.226 1.00 86.44 335 ILE A O 1
ATOM 2737 N N . ASN A 1 336 ? 33.136 10.490 -23.901 1.00 87.81 336 ASN A N 1
ATOM 2738 C CA . ASN A 1 336 ? 32.544 11.794 -23.577 1.00 87.81 336 ASN A CA 1
ATOM 2739 C C . ASN A 1 336 ? 31.006 11.798 -23.675 1.00 87.81 336 ASN A C 1
ATOM 2741 O O . ASN A 1 336 ? 30.342 12.550 -22.963 1.00 87.81 336 ASN A O 1
ATOM 2745 N N . ILE A 1 337 ? 30.427 10.980 -24.562 1.00 85.19 337 ILE A N 1
ATOM 2746 C CA . ILE A 1 337 ? 28.971 10.862 -24.715 1.00 85.19 337 ILE A CA 1
ATOM 2747 C C . ILE A 1 337 ? 28.401 9.961 -23.615 1.00 85.19 337 ILE A C 1
ATOM 2749 O O . ILE A 1 337 ? 27.359 10.298 -23.056 1.00 85.19 337 ILE A O 1
ATOM 2753 N N . ALA A 1 338 ? 29.096 8.876 -23.257 1.00 86.69 338 ALA A N 1
ATOM 2754 C CA . ALA A 1 338 ? 28.728 8.036 -22.118 1.00 86.69 338 ALA A CA 1
ATOM 2755 C C . ALA A 1 338 ? 28.695 8.854 -20.813 1.00 86.69 338 ALA A C 1
ATOM 2757 O O . ALA A 1 338 ? 27.648 8.930 -20.173 1.00 86.69 338 ALA A O 1
ATOM 2758 N N . GLN A 1 339 ? 29.772 9.584 -20.501 1.00 89.81 339 GLN A N 1
ATOM 2759 C CA . GLN A 1 339 ? 29.852 10.458 -19.321 1.00 89.81 339 GLN A CA 1
ATOM 2760 C C . GLN A 1 339 ? 28.757 11.537 -19.304 1.00 89.81 339 GLN A C 1
ATOM 2762 O O . GLN A 1 339 ? 28.128 11.769 -18.274 1.00 89.81 339 GLN A O 1
ATOM 2767 N N . ALA A 1 340 ? 28.462 12.169 -20.446 1.00 90.00 340 ALA A N 1
ATOM 2768 C CA . ALA A 1 340 ? 27.381 13.153 -20.535 1.00 90.00 340 ALA A CA 1
ATOM 2769 C C . ALA A 1 340 ? 25.986 12.539 -20.292 1.00 90.00 340 ALA A C 1
ATOM 2771 O O . ALA A 1 340 ? 25.110 13.202 -19.731 1.00 90.00 340 ALA A O 1
ATOM 2772 N N . ILE A 1 341 ? 25.770 11.281 -20.692 1.00 85.69 341 ILE A N 1
ATOM 2773 C CA . ILE A 1 341 ? 24.527 10.537 -20.441 1.00 85.69 341 ILE A CA 1
ATOM 2774 C C . ILE A 1 341 ? 24.439 10.096 -18.974 1.00 85.69 341 ILE A C 1
ATOM 2776 O O . ILE A 1 341 ? 23.382 10.255 -18.369 1.00 85.69 341 ILE A O 1
ATOM 2780 N N . GLU A 1 342 ? 25.530 9.610 -18.380 1.00 88.19 342 GLU A N 1
ATOM 2781 C CA . GLU A 1 342 ? 25.621 9.292 -16.948 1.00 88.19 342 GLU A CA 1
ATOM 2782 C C . GLU A 1 342 ? 25.345 10.531 -16.084 1.00 88.19 342 GLU A C 1
ATOM 2784 O O . GLU A 1 342 ? 24.562 10.469 -15.134 1.00 88.19 342 GLU A O 1
ATOM 2789 N N . GLU A 1 343 ? 25.899 11.689 -16.457 1.00 89.56 343 GLU A N 1
ATOM 2790 C CA . GLU A 1 343 ? 25.593 12.970 -15.824 1.00 89.56 343 GLU A CA 1
ATOM 2791 C C . GLU A 1 343 ? 24.125 13.392 -15.997 1.00 89.56 343 GLU A C 1
ATOM 2793 O O . GLU A 1 343 ? 23.531 13.883 -15.035 1.00 89.56 343 GLU A O 1
ATOM 2798 N N . GLU A 1 344 ? 23.522 13.236 -17.185 1.00 87.25 344 GLU A N 1
ATOM 2799 C CA . GLU A 1 344 ? 22.087 13.500 -17.372 1.00 87.25 344 GLU A CA 1
ATOM 2800 C C . GLU A 1 344 ? 21.236 12.577 -16.485 1.00 87.25 344 GLU A C 1
ATOM 2802 O O . GLU A 1 344 ? 20.359 13.074 -15.781 1.00 87.25 344 GLU A O 1
ATOM 2807 N N . ILE A 1 345 ? 21.517 11.266 -16.465 1.00 84.38 345 ILE A N 1
ATOM 2808 C CA . ILE A 1 345 ? 20.802 10.269 -15.649 1.00 84.38 345 ILE A CA 1
ATOM 2809 C C . ILE A 1 345 ? 20.911 10.611 -14.164 1.00 84.38 345 ILE A C 1
ATOM 2811 O O . ILE A 1 345 ? 19.888 10.709 -13.486 1.00 84.38 345 ILE A O 1
ATOM 2815 N N . ARG A 1 346 ? 22.127 10.860 -13.668 1.00 90.19 346 ARG A N 1
ATOM 2816 C CA . ARG A 1 346 ? 22.380 11.188 -12.263 1.00 90.19 346 ARG A CA 1
ATOM 2817 C C . ARG A 1 346 ? 21.627 12.445 -11.823 1.00 90.19 346 ARG A C 1
ATOM 2819 O O . ARG A 1 346 ? 20.997 12.435 -10.768 1.00 90.19 346 ARG A O 1
ATOM 2826 N N . LYS A 1 347 ? 21.637 13.508 -12.634 1.00 86.88 347 LYS A N 1
ATOM 2827 C CA . LYS A 1 347 ? 20.901 14.754 -12.341 1.00 86.88 347 LYS A CA 1
ATOM 2828 C C . LYS A 1 347 ? 19.386 14.528 -12.339 1.00 86.88 347 LYS A C 1
ATOM 2830 O O . LYS A 1 347 ? 18.683 15.094 -11.501 1.00 86.88 347 LYS A O 1
ATOM 2835 N N . ASP A 1 348 ? 18.883 13.678 -13.233 1.00 83.94 348 ASP A N 1
ATOM 2836 C CA . ASP A 1 348 ? 17.473 13.277 -13.272 1.00 83.94 348 ASP A CA 1
ATOM 2837 C C . ASP A 1 348 ? 17.079 12.452 -12.030 1.00 83.94 348 ASP A C 1
ATOM 2839 O O . ASP A 1 348 ? 15.987 12.625 -11.489 1.00 83.94 348 ASP A O 1
ATOM 2843 N N . GLU A 1 349 ? 17.961 11.579 -11.539 1.00 84.38 349 GLU A N 1
ATOM 2844 C CA . GLU A 1 349 ? 17.747 10.787 -10.322 1.00 84.38 349 GLU A CA 1
ATOM 2845 C C . GLU A 1 349 ? 17.809 11.631 -9.048 1.00 84.38 349 GLU A C 1
ATOM 2847 O O . GLU A 1 349 ? 16.889 11.550 -8.233 1.00 84.38 349 GLU A O 1
ATOM 2852 N N . GLU A 1 350 ? 18.815 12.495 -8.900 1.00 86.12 350 GLU A N 1
ATOM 2853 C CA . GLU A 1 350 ? 18.912 13.464 -7.799 1.00 86.12 350 GLU A CA 1
ATOM 2854 C C . GLU A 1 350 ? 17.654 14.361 -7.754 1.00 86.12 350 GLU A C 1
ATOM 2856 O O . GLU A 1 350 ? 17.041 14.534 -6.695 1.00 86.12 350 GLU A O 1
ATOM 2861 N N . ALA A 1 351 ? 17.168 14.839 -8.908 1.00 83.94 351 ALA A N 1
ATOM 2862 C CA . ALA A 1 351 ? 15.925 15.607 -8.998 1.00 83.94 351 ALA A CA 1
ATOM 2863 C C . ALA A 1 351 ? 14.676 14.799 -8.584 1.00 83.94 351 ALA A C 1
ATOM 2865 O O . ALA A 1 351 ? 13.824 15.318 -7.855 1.00 83.94 351 ALA A O 1
ATOM 2866 N N . ARG A 1 352 ? 14.557 13.528 -8.998 1.00 83.88 352 ARG A N 1
ATOM 2867 C CA . ARG A 1 352 ? 13.451 12.636 -8.587 1.00 83.88 352 ARG A CA 1
ATOM 2868 C C . ARG A 1 352 ? 13.487 12.348 -7.084 1.00 83.88 352 ARG A C 1
ATOM 2870 O O . ARG A 1 352 ? 12.440 12.392 -6.439 1.00 83.88 352 ARG A O 1
ATOM 2877 N N . GLN A 1 353 ? 14.668 12.104 -6.511 1.00 87.00 353 GLN A N 1
ATOM 2878 C CA . GLN A 1 353 ? 14.839 11.878 -5.072 1.00 87.00 353 GLN A CA 1
ATOM 2879 C C . GLN A 1 353 ? 14.395 13.101 -4.259 1.00 87.00 353 GLN A C 1
ATOM 2881 O O . GLN A 1 353 ? 13.629 12.956 -3.305 1.00 87.00 353 GLN A O 1
ATOM 2886 N N . LEU A 1 354 ? 14.786 14.313 -4.669 1.00 87.69 354 LEU A N 1
ATOM 2887 C CA . LEU A 1 354 ? 14.360 15.556 -4.017 1.00 87.69 354 LEU A CA 1
ATOM 2888 C C . LEU A 1 354 ? 12.839 15.779 -4.119 1.00 87.69 354 LEU A C 1
ATOM 2890 O O . LEU A 1 354 ? 12.200 16.107 -3.116 1.00 87.69 354 LEU A O 1
ATOM 2894 N N . GLN A 1 355 ? 12.231 15.523 -5.285 1.00 86.81 355 GLN A N 1
ATOM 2895 C CA . GLN A 1 355 ? 10.769 15.559 -5.442 1.00 86.81 355 GLN A CA 1
ATOM 2896 C C . GLN A 1 355 ? 10.066 14.529 -4.541 1.00 86.81 355 GLN A C 1
ATOM 2898 O O . GLN A 1 355 ? 9.030 14.834 -3.946 1.00 86.81 355 GLN A O 1
ATOM 2903 N N . GLU A 1 356 ? 10.618 13.321 -4.389 1.00 89.12 356 GLU A N 1
ATOM 2904 C CA . GLU A 1 356 ? 10.096 12.324 -3.452 1.00 89.12 356 GLU A CA 1
ATOM 2905 C C . GLU A 1 356 ? 10.224 12.753 -1.988 1.00 89.12 356 GLU A C 1
ATOM 2907 O O . GLU A 1 356 ? 9.300 12.509 -1.210 1.00 89.12 356 GLU A O 1
ATOM 2912 N N . ILE A 1 357 ? 11.333 13.387 -1.600 1.00 91.69 357 ILE A N 1
ATOM 2913 C CA . ILE A 1 357 ? 11.544 13.905 -0.244 1.00 91.69 357 ILE A CA 1
ATOM 2914 C C . ILE A 1 357 ? 10.500 14.983 0.076 1.00 91.69 357 ILE A C 1
ATOM 2916 O O . ILE A 1 357 ? 9.831 14.876 1.107 1.00 91.69 357 ILE A O 1
ATOM 2920 N N . GLU A 1 358 ? 10.256 15.951 -0.819 1.00 90.19 358 GLU A N 1
ATOM 2921 C CA . GLU A 1 358 ? 9.197 16.948 -0.596 1.00 90.19 358 GLU A CA 1
ATOM 2922 C C . GLU A 1 358 ? 7.801 16.295 -0.571 1.00 90.19 358 GLU A C 1
ATOM 2924 O O . GLU A 1 358 ? 6.986 16.585 0.306 1.00 90.19 358 GLU A O 1
ATOM 2929 N N . LYS A 1 359 ? 7.531 15.334 -1.464 1.00 92.75 359 LYS A N 1
ATOM 2930 C CA . LYS A 1 359 ? 6.265 14.577 -1.505 1.00 92.75 359 LYS A CA 1
ATOM 2931 C C . LYS A 1 359 ? 6.013 13.802 -0.207 1.00 92.75 359 LYS A C 1
ATOM 2933 O O . LYS A 1 359 ? 4.874 13.750 0.260 1.00 92.75 359 LYS A O 1
ATOM 2938 N N . LYS A 1 360 ? 7.055 13.218 0.395 1.00 94.69 360 LYS A N 1
ATOM 2939 C CA . LYS A 1 360 ? 7.011 12.540 1.704 1.00 94.69 360 LYS A CA 1
ATOM 2940 C C . LYS A 1 360 ? 6.804 13.554 2.838 1.00 94.69 360 LYS A C 1
ATOM 2942 O O . LYS A 1 360 ? 5.940 13.334 3.685 1.00 94.69 360 LYS A O 1
ATOM 2947 N N . HIS A 1 361 ? 7.500 14.692 2.809 1.00 95.12 361 HIS A N 1
ATOM 2948 C CA . HIS A 1 361 ? 7.363 15.776 3.789 1.00 95.12 361 HIS A CA 1
ATOM 2949 C C . HIS A 1 361 ? 5.947 16.386 3.810 1.00 95.12 361 HIS A C 1
ATOM 2951 O O . HIS A 1 361 ? 5.308 16.428 4.863 1.00 95.12 361 HIS A O 1
ATOM 2957 N N . LEU A 1 362 ? 5.406 16.778 2.649 1.00 95.88 362 LEU A N 1
ATOM 2958 C CA . LEU A 1 362 ? 4.049 17.325 2.526 1.00 95.88 362 LEU A CA 1
ATOM 2959 C C . LEU A 1 362 ? 2.977 16.320 2.966 1.00 95.88 362 LEU A C 1
ATOM 2961 O O . LEU A 1 362 ? 2.019 16.708 3.634 1.00 95.88 362 LEU A O 1
ATOM 2965 N N . LYS A 1 363 ? 3.144 15.028 2.643 1.00 95.62 363 LYS A N 1
ATOM 2966 C CA . LYS A 1 363 ? 2.269 13.959 3.154 1.00 95.62 363 LYS A CA 1
ATOM 2967 C C . LYS A 1 363 ? 2.337 13.851 4.679 1.00 95.62 363 LYS A C 1
ATOM 2969 O O . LYS A 1 363 ? 1.290 13.776 5.310 1.00 95.62 363 LYS A O 1
ATOM 2974 N N . GLY A 1 364 ? 3.532 13.883 5.272 1.00 96.56 364 GLY A N 1
ATOM 2975 C CA . GLY A 1 364 ? 3.710 13.850 6.729 1.00 96.56 364 GLY A CA 1
ATOM 2976 C C . GLY A 1 364 ? 3.006 15.013 7.435 1.00 96.56 364 GLY A C 1
ATOM 2977 O O . GLY A 1 364 ? 2.247 14.795 8.380 1.00 96.56 364 GLY A O 1
ATOM 2978 N N . LEU A 1 365 ? 3.177 16.236 6.922 1.00 96.50 365 LEU A N 1
ATOM 2979 C CA . LEU A 1 365 ? 2.469 17.419 7.418 1.00 96.50 365 LEU A CA 1
ATOM 2980 C C . LEU A 1 365 ? 0.945 17.307 7.243 1.00 96.50 365 LEU A C 1
ATOM 2982 O O . LEU A 1 365 ? 0.204 17.642 8.164 1.00 96.50 365 LEU A O 1
ATOM 2986 N N . LEU A 1 366 ? 0.461 16.808 6.100 1.00 96.50 366 LEU A N 1
ATOM 2987 C CA . LEU A 1 366 ? -0.972 16.615 5.857 1.00 96.50 366 LEU A CA 1
ATOM 2988 C C . LEU A 1 366 ? -1.586 15.607 6.845 1.00 96.50 366 LEU A C 1
ATOM 2990 O O . LEU A 1 366 ? -2.626 15.896 7.435 1.00 96.50 366 LEU A O 1
ATOM 2994 N N . THR A 1 367 ? -0.923 14.470 7.081 1.00 97.44 367 THR A N 1
ATOM 2995 C CA . THR A 1 367 ? -1.339 13.470 8.080 1.00 97.44 367 THR A CA 1
ATOM 2996 C C . THR A 1 367 ? -1.368 14.063 9.492 1.00 97.44 367 THR A C 1
ATOM 2998 O O . THR A 1 367 ? -2.311 13.815 10.244 1.00 97.44 367 THR A O 1
ATOM 3001 N N . TYR A 1 368 ? -0.383 14.893 9.852 1.00 95.44 368 TYR A N 1
ATOM 3002 C CA . TYR A 1 368 ? -0.360 15.590 11.140 1.00 95.44 368 TYR A CA 1
ATOM 3003 C C . TYR A 1 368 ? -1.569 16.529 11.309 1.00 95.44 368 TYR A C 1
ATOM 3005 O O . TYR A 1 368 ? -2.313 16.398 12.284 1.00 95.44 368 TYR A O 1
ATOM 3013 N N . GLU A 1 369 ? -1.835 17.406 10.335 1.00 94.31 369 GLU A N 1
ATOM 3014 C CA . GLU A 1 369 ? -2.996 18.312 10.351 1.00 94.31 369 GLU A CA 1
ATOM 3015 C C . GLU A 1 369 ? -4.325 17.536 10.433 1.00 94.31 369 GLU A C 1
ATOM 3017 O O . GLU A 1 369 ? -5.207 17.882 11.226 1.00 94.31 369 GLU A O 1
ATOM 3022 N N . GLN A 1 370 ? -4.453 16.443 9.672 1.00 92.94 370 GLN A N 1
ATOM 3023 C CA . GLN A 1 370 ? -5.617 15.553 9.714 1.00 92.94 370 GLN A CA 1
ATOM 3024 C C . GLN A 1 370 ? -5.789 14.877 11.083 1.00 92.94 370 GLN A C 1
ATOM 3026 O O . GLN A 1 370 ? -6.915 14.793 11.576 1.00 92.94 370 GLN A O 1
ATOM 3031 N N . SER A 1 371 ? -4.702 14.458 11.741 1.00 93.25 371 SER A N 1
ATOM 3032 C CA . SER A 1 371 ? -4.758 13.849 13.080 1.00 93.25 371 SER A CA 1
ATOM 3033 C C . SER A 1 371 ? -5.258 14.830 14.152 1.00 93.25 371 SER A C 1
ATOM 3035 O O . SER A 1 371 ? -6.086 14.465 14.991 1.00 93.25 371 SER A O 1
ATOM 3037 N N . LEU A 1 372 ? -4.849 16.105 14.079 1.00 93.69 372 LEU A N 1
ATOM 3038 C CA . LEU A 1 372 ? -5.357 17.167 14.953 1.00 93.69 372 LEU A CA 1
ATOM 3039 C C . LEU A 1 372 ? -6.854 17.417 14.725 1.00 93.69 372 LEU A C 1
ATOM 3041 O O . LEU A 1 372 ? -7.611 17.571 15.686 1.00 93.69 372 LEU A O 1
ATOM 3045 N N . LEU A 1 373 ? -7.293 17.415 13.465 1.00 92.75 373 LEU A N 1
ATOM 3046 C CA . LEU A 1 373 ? -8.695 17.600 13.095 1.00 92.75 373 LEU A CA 1
ATOM 3047 C C . LEU A 1 373 ? -9.562 16.410 13.546 1.00 92.75 373 LEU A C 1
ATOM 3049 O O . LEU A 1 373 ? -10.659 16.615 14.068 1.00 92.75 373 LEU A O 1
ATOM 3053 N N . ALA A 1 374 ? -9.058 15.178 13.432 1.00 93.50 374 ALA A N 1
ATOM 3054 C CA . ALA A 1 374 ? -9.709 13.979 13.960 1.00 93.50 374 ALA A CA 1
ATOM 3055 C C . ALA A 1 374 ? -9.829 14.019 15.496 1.00 93.50 374 ALA A C 1
ATOM 3057 O O . ALA A 1 374 ? -10.914 13.784 16.030 1.00 93.50 374 ALA A O 1
ATOM 3058 N N . LYS A 1 375 ? -8.764 14.415 16.210 1.00 93.25 375 LYS A N 1
ATOM 3059 C CA . LYS A 1 375 ? -8.790 14.604 17.672 1.00 93.25 375 LYS A CA 1
ATOM 3060 C C . LYS A 1 375 ? -9.818 15.662 18.096 1.00 93.25 375 LYS A C 1
ATOM 3062 O O . LYS A 1 375 ? -10.572 15.429 19.037 1.00 93.25 375 LYS A O 1
ATOM 3067 N N . LYS A 1 376 ? -9.906 16.793 17.381 1.00 89.81 376 LYS A N 1
ATOM 3068 C CA . LYS A 1 376 ? -10.940 17.825 17.605 1.00 89.81 376 LYS A CA 1
ATOM 3069 C C . LYS A 1 376 ? -12.356 17.274 17.399 1.00 89.81 376 LYS A C 1
ATOM 3071 O O . LYS A 1 376 ? -13.218 17.523 18.238 1.00 89.81 376 LYS A O 1
ATOM 3076 N N . LYS A 1 377 ? -12.596 16.507 16.325 1.00 92.88 377 LYS A N 1
ATOM 3077 C CA . LYS A 1 377 ? -13.894 15.853 16.070 1.00 92.88 377 LYS A CA 1
ATOM 3078 C C . LYS A 1 377 ? -14.281 14.901 17.205 1.00 92.88 377 LYS A C 1
ATOM 3080 O O . LYS A 1 377 ? -15.382 15.032 17.726 1.00 92.88 377 LYS A O 1
ATOM 3085 N N . LEU A 1 378 ? -13.364 14.028 17.633 1.00 94.81 378 LEU A N 1
ATOM 3086 C CA . LEU A 1 378 ? -13.584 13.079 18.732 1.00 94.81 378 LEU A CA 1
ATOM 3087 C C . LEU A 1 378 ? -13.947 13.792 20.044 1.00 94.81 378 LEU A C 1
ATOM 3089 O O . LEU A 1 378 ? -14.888 13.394 20.728 1.00 94.81 378 LEU A O 1
ATOM 3093 N N . LEU A 1 379 ? -13.253 14.886 20.378 1.00 93.44 379 LEU A N 1
ATOM 3094 C CA . LEU A 1 379 ? -13.579 15.689 21.560 1.00 93.44 379 LEU A CA 1
ATOM 3095 C C . LEU A 1 379 ? -14.971 16.336 21.460 1.00 93.44 379 LEU A C 1
ATOM 3097 O O . LEU A 1 379 ? -15.711 16.308 22.441 1.00 93.44 379 LEU A O 1
ATOM 3101 N N . LYS A 1 380 ? -15.368 16.855 20.286 1.00 92.56 380 LYS A N 1
ATOM 3102 C CA . LYS A 1 380 ? -16.730 17.384 20.077 1.00 92.56 380 LYS A CA 1
ATOM 3103 C C . LYS A 1 380 ? -17.801 16.289 20.187 1.00 92.56 380 LYS A C 1
ATOM 3105 O O . LYS A 1 380 ? -18.802 16.507 20.858 1.00 92.56 380 LYS A O 1
ATOM 3110 N N . THR A 1 381 ? -17.586 15.099 19.619 1.00 94.62 381 THR A N 1
ATOM 3111 C CA . THR A 1 381 ? -18.541 13.982 19.765 1.00 94.62 381 THR A CA 1
ATOM 3112 C C . THR A 1 381 ? -18.631 13.457 21.196 1.00 94.62 381 THR A C 1
ATOM 3114 O O . THR A 1 381 ? -19.697 13.013 21.607 1.00 94.62 381 THR A O 1
ATOM 3117 N N . ASN A 1 382 ? -17.546 13.520 21.972 1.00 94.81 382 ASN A N 1
ATOM 3118 C CA . ASN A 1 382 ? -17.565 13.102 23.373 1.00 94.81 382 ASN A CA 1
ATOM 3119 C C . ASN A 1 382 ? -18.279 14.121 24.274 1.00 94.81 382 ASN A C 1
ATOM 3121 O O . ASN A 1 382 ? -18.966 13.698 25.197 1.00 94.81 382 ASN A O 1
ATOM 3125 N N . LYS A 1 383 ? -18.185 15.429 23.980 1.00 95.81 383 LYS A N 1
ATOM 3126 C CA . LYS A 1 383 ? -19.015 16.459 24.630 1.00 95.81 383 LYS A CA 1
ATOM 3127 C C . LYS A 1 383 ? -20.509 16.197 24.410 1.00 95.81 383 LYS A C 1
ATOM 3129 O O . LYS A 1 383 ? -21.211 15.948 25.380 1.00 95.81 383 LYS A O 1
ATOM 3134 N N . LEU A 1 384 ? -20.937 16.077 23.150 1.00 96.31 384 LEU A N 1
ATOM 3135 C CA . LEU A 1 384 ? -22.335 15.798 22.781 1.00 96.31 384 LEU A CA 1
ATOM 3136 C C . LEU A 1 384 ? -22.890 14.508 23.416 1.00 96.31 384 LEU A C 1
ATOM 3138 O O . LEU A 1 384 ? -24.064 14.438 23.765 1.00 96.31 384 LEU A O 1
ATOM 3142 N N . LYS A 1 385 ? -22.052 13.475 23.591 1.00 95.12 385 LYS A N 1
ATOM 3143 C CA . LYS A 1 385 ? -22.429 12.251 24.320 1.00 95.12 385 LYS A CA 1
ATOM 3144 C C . LYS A 1 385 ? -22.549 12.463 25.831 1.00 95.12 385 LYS A C 1
ATOM 3146 O O . LYS A 1 385 ? -23.423 11.870 26.446 1.00 95.12 385 LYS A O 1
ATOM 3151 N N . MET A 1 386 ? -21.684 13.283 26.427 1.00 95.06 386 MET A N 1
ATOM 3152 C CA . MET A 1 386 ? -21.727 13.604 27.857 1.00 95.06 386 MET A CA 1
ATOM 3153 C C . MET A 1 386 ? -22.883 14.555 28.202 1.00 95.06 386 MET A C 1
ATOM 3155 O O . MET A 1 386 ? -23.420 14.491 29.302 1.00 95.06 386 MET A O 1
ATOM 3159 N N . GLU A 1 387 ? -23.271 15.429 27.274 1.00 95.19 387 GLU A N 1
ATOM 3160 C CA . GLU A 1 387 ? -24.472 16.267 27.358 1.00 95.19 387 GLU A CA 1
ATOM 3161 C C . GLU A 1 387 ? -25.728 15.376 27.361 1.00 95.19 387 GLU A C 1
ATOM 3163 O O . GLU A 1 387 ? -26.446 15.360 28.357 1.00 95.19 387 GLU A O 1
ATOM 3168 N N . LYS A 1 388 ? -25.887 14.498 26.360 1.00 95.62 388 LYS A N 1
ATOM 3169 C CA . LYS A 1 388 ? -26.975 13.498 26.309 1.00 95.62 388 LYS A CA 1
ATOM 3170 C C . LYS A 1 388 ? -27.052 12.592 27.539 1.00 95.62 388 LYS A C 1
ATOM 3172 O O . LYS A 1 388 ? -28.116 12.427 28.118 1.00 95.62 388 LYS A O 1
ATOM 3177 N N . PHE A 1 389 ? -25.918 12.068 28.004 1.00 94.62 389 PHE A N 1
ATOM 3178 C CA . PHE A 1 389 ? -25.879 11.248 29.218 1.00 94.62 389 PHE A CA 1
ATOM 3179 C C . PHE A 1 389 ? -26.289 12.026 30.487 1.00 94.62 389 PHE A C 1
ATOM 3181 O O . PHE A 1 389 ? -26.761 11.433 31.455 1.00 94.62 389 PHE A O 1
ATOM 3188 N N . GLN A 1 390 ? -26.127 13.355 30.517 1.00 94.38 390 GLN A N 1
ATOM 3189 C CA . GLN A 1 390 ? -26.652 14.179 31.610 1.00 94.38 390 GLN A CA 1
ATOM 3190 C C . GLN A 1 390 ? -28.163 14.395 31.492 1.00 94.38 390 GLN A C 1
ATOM 3192 O O . GLN A 1 390 ? -28.827 14.366 32.525 1.00 94.38 390 GLN A O 1
ATOM 3197 N N . GLU A 1 391 ? -28.694 14.562 30.277 1.00 96.06 391 GLU A N 1
ATOM 3198 C CA . GLU A 1 391 ? -30.137 14.627 29.995 1.00 96.06 391 GLU A CA 1
ATOM 3199 C C . GLU A 1 391 ? -30.823 13.320 30.441 1.00 96.06 391 GLU A C 1
ATOM 3201 O O . GLU A 1 391 ? -31.638 13.344 31.363 1.00 96.06 391 GLU A O 1
ATOM 3206 N N . GLU A 1 392 ? -30.372 12.174 29.915 1.00 95.38 392 GLU A N 1
ATOM 3207 C CA . GLU A 1 392 ? -30.838 10.819 30.267 1.00 95.38 392 GLU A CA 1
ATOM 3208 C C . GLU A 1 392 ? -30.791 10.564 31.790 1.00 95.38 392 GLU A C 1
ATOM 3210 O O . GLU A 1 392 ? -31.730 10.038 32.391 1.00 95.38 392 GLU A O 1
ATOM 3215 N N . ARG A 1 393 ? -29.706 10.981 32.460 1.00 94.88 393 ARG A N 1
ATOM 3216 C CA . ARG A 1 393 ? -29.559 10.837 33.918 1.00 94.88 393 ARG A CA 1
ATOM 3217 C C . ARG A 1 393 ? -30.528 11.729 34.701 1.00 94.88 393 ARG A C 1
ATOM 3219 O O . ARG A 1 393 ? -30.970 11.328 35.775 1.00 94.88 393 ARG A O 1
ATOM 3226 N N . LEU A 1 394 ? -30.832 12.934 34.219 1.00 97.12 394 LEU A N 1
ATOM 3227 C CA . LEU A 1 394 ? -31.799 13.833 34.862 1.00 97.12 394 LEU A CA 1
ATOM 3228 C C . LEU A 1 394 ? -33.239 13.335 34.687 1.00 97.12 394 LEU A C 1
ATOM 3230 O O . LEU A 1 394 ? -34.055 13.523 35.585 1.00 97.12 394 LEU A O 1
ATOM 3234 N N . GLU A 1 395 ? -33.550 12.678 33.572 1.00 97.00 395 GLU A N 1
ATOM 3235 C CA . GLU A 1 395 ? -34.840 12.014 33.351 1.00 97.00 395 GLU A CA 1
ATOM 3236 C C . GLU A 1 395 ? -35.013 10.809 34.286 1.00 97.00 395 GLU A C 1
ATOM 3238 O O . GLU A 1 395 ? -36.005 10.741 35.015 1.00 97.00 395 GLU A O 1
ATOM 3243 N N . LEU A 1 396 ? -33.997 9.943 34.386 1.00 95.31 396 LEU A N 1
ATOM 3244 C CA . LEU A 1 396 ? -34.000 8.806 35.314 1.00 95.31 396 LEU A CA 1
ATOM 3245 C C . LEU A 1 396 ? -34.112 9.239 36.790 1.00 95.31 396 LEU A C 1
ATOM 3247 O O . LEU A 1 396 ? -34.781 8.578 37.583 1.00 95.31 396 LEU A O 1
ATOM 3251 N N . LEU A 1 397 ? -33.498 10.361 37.182 1.00 94.88 397 LEU A N 1
ATOM 3252 C CA . LEU A 1 397 ? -33.642 10.900 38.542 1.00 94.88 397 LEU A CA 1
ATOM 3253 C C . LEU A 1 397 ? -35.086 11.340 38.838 1.00 94.88 397 LEU A C 1
ATOM 3255 O O . LEU A 1 397 ? -35.612 10.975 39.888 1.00 94.88 397 LEU A O 1
ATOM 3259 N N . LYS A 1 398 ? -35.756 12.017 37.894 1.00 96.56 398 LYS A N 1
ATOM 3260 C CA . LYS A 1 398 ? -37.185 12.378 38.007 1.00 96.56 398 LYS A CA 1
ATOM 3261 C C . LYS A 1 398 ? -38.099 11.150 38.057 1.00 96.56 398 LYS A C 1
ATOM 3263 O O . LYS A 1 398 ? -39.175 11.201 38.646 1.00 96.56 398 LYS A O 1
ATOM 3268 N N . GLU A 1 399 ? -37.711 10.041 37.430 1.00 95.62 399 GLU A N 1
ATOM 3269 C CA . GLU A 1 399 ? -38.419 8.762 37.569 1.00 95.62 399 GLU A CA 1
ATOM 3270 C C . GLU A 1 399 ? -38.257 8.175 38.968 1.00 95.62 399 GLU A C 1
ATOM 3272 O O . GLU A 1 399 ? -39.257 7.871 39.612 1.00 95.62 399 GLU A O 1
ATOM 3277 N N . ILE A 1 400 ? -37.033 8.117 39.492 1.00 94.69 400 ILE A N 1
ATOM 3278 C CA . ILE A 1 400 ? -36.763 7.641 40.858 1.00 94.69 400 ILE A CA 1
ATOM 3279 C C . ILE A 1 400 ? -37.428 8.549 41.917 1.00 94.69 400 ILE A C 1
ATOM 3281 O O . ILE A 1 400 ? -37.774 8.092 43.005 1.00 94.69 400 ILE A O 1
ATOM 3285 N N . GLU A 1 401 ? -37.631 9.837 41.635 1.00 95.00 401 GLU A N 1
ATOM 3286 C CA . GLU A 1 401 ? -38.421 10.755 42.471 1.00 95.00 401 GLU A CA 1
ATOM 3287 C C . GLU A 1 401 ? -39.919 10.418 42.437 1.00 95.00 401 GLU A C 1
ATOM 3289 O O . GLU A 1 401 ? -40.483 10.144 43.496 1.00 95.00 401 GLU A O 1
ATOM 3294 N N . ARG A 1 402 ? -40.534 10.297 41.250 1.00 96.69 402 ARG A N 1
ATOM 3295 C CA . ARG A 1 402 ? -41.944 9.873 41.111 1.00 96.69 402 ARG A CA 1
ATOM 3296 C C . ARG A 1 402 ? -42.226 8.522 41.780 1.00 96.69 402 ARG A C 1
ATOM 3298 O O . ARG A 1 402 ? -43.179 8.407 42.545 1.00 96.69 402 ARG A O 1
ATOM 3305 N N . TRP A 1 403 ? -41.360 7.529 41.569 1.00 95.69 403 TRP A N 1
ATOM 3306 C CA . TRP A 1 403 ? -41.492 6.203 42.187 1.00 95.69 403 TRP A CA 1
ATOM 3307 C C . TRP A 1 403 ? -41.397 6.256 43.719 1.00 95.69 403 TRP A C 1
ATOM 3309 O O . TRP A 1 403 ? -42.109 5.520 44.398 1.00 95.69 403 TRP A O 1
ATOM 3319 N N . ARG A 1 404 ? -40.560 7.140 44.285 1.00 95.38 404 ARG A N 1
ATOM 3320 C CA . ARG A 1 404 ? -40.502 7.348 45.743 1.00 95.38 404 ARG A CA 1
ATOM 3321 C C . ARG A 1 404 ? -41.778 7.991 46.272 1.00 95.38 404 ARG A C 1
ATOM 3323 O O . ARG A 1 404 ? -42.303 7.512 47.270 1.00 95.38 404 ARG A O 1
ATOM 3330 N N . GLU A 1 405 ? -42.318 9.006 45.598 1.00 96.00 405 GLU A N 1
ATOM 3331 C CA . GLU A 1 405 ? -43.601 9.593 46.000 1.00 96.00 405 GLU A CA 1
ATOM 3332 C C . GLU A 1 405 ? -44.755 8.581 45.964 1.00 96.00 405 GLU A C 1
ATOM 3334 O O . GLU A 1 405 ? -45.607 8.591 46.851 1.00 96.00 405 GLU A O 1
ATOM 3339 N N . GLU A 1 406 ? -44.809 7.730 44.935 1.00 96.06 406 GLU A N 1
ATOM 3340 C CA . GLU A 1 406 ? -45.799 6.654 44.817 1.00 96.06 406 GLU A CA 1
ATOM 3341 C C . GLU A 1 406 ? -45.650 5.615 45.933 1.00 96.06 406 GLU A C 1
ATOM 3343 O O . GLU A 1 406 ? -46.646 5.218 46.537 1.00 96.06 406 GLU A O 1
ATOM 3348 N N . GLU A 1 407 ? -44.425 5.197 46.253 1.00 93.88 407 GLU A N 1
ATOM 3349 C CA . GLU A 1 407 ? -44.188 4.230 47.327 1.00 93.88 407 GLU A CA 1
ATOM 3350 C C . GLU A 1 407 ? -44.492 4.824 48.711 1.00 93.88 407 GLU A C 1
ATOM 3352 O O . GLU A 1 407 ? -45.138 4.178 49.532 1.00 93.88 407 GLU A O 1
ATOM 3357 N N . GLU A 1 408 ? -44.147 6.090 48.963 1.00 93.88 408 GLU A N 1
ATOM 3358 C CA . GLU A 1 408 ? -44.562 6.776 50.189 1.00 93.88 408 GLU A CA 1
ATOM 3359 C C . GLU A 1 408 ? -46.091 6.950 50.292 1.00 93.88 408 GLU A C 1
ATOM 3361 O O . GLU A 1 408 ? -46.616 7.043 51.403 1.00 93.88 408 GLU A O 1
ATOM 3366 N N . LYS A 1 409 ? -46.828 7.051 49.174 1.00 96.00 409 LYS A N 1
ATOM 3367 C CA . LYS A 1 409 ? -48.306 7.083 49.182 1.00 96.00 409 LYS A CA 1
ATOM 3368 C C . LYS A 1 409 ? -48.856 5.716 49.615 1.00 96.00 409 LYS A C 1
ATOM 3370 O O . LYS A 1 409 ? -49.564 5.660 50.618 1.00 96.00 409 LYS A O 1
ATOM 3375 N N . LYS A 1 410 ? -48.390 4.617 49.006 1.00 95.44 410 LYS A N 1
ATOM 3376 C CA . LYS A 1 410 ? -48.730 3.235 49.419 1.00 95.44 410 LYS A CA 1
ATOM 3377 C C . LYS A 1 410 ? -48.391 2.964 50.889 1.00 95.44 410 LYS A C 1
ATOM 3379 O O . LYS A 1 410 ? -49.199 2.399 51.619 1.00 95.44 410 LYS A O 1
ATOM 3384 N N . ILE A 1 411 ? -47.215 3.393 51.357 1.00 94.19 411 ILE A N 1
ATOM 3385 C CA . ILE A 1 411 ? -46.799 3.232 52.761 1.00 94.19 411 ILE A CA 1
ATOM 3386 C C . ILE A 1 411 ? -47.710 4.037 53.701 1.00 94.19 411 ILE A C 1
ATOM 3388 O O . ILE A 1 411 ? -48.085 3.525 54.756 1.00 94.19 411 ILE A O 1
ATOM 3392 N N . ARG A 1 412 ? -48.111 5.263 53.331 1.00 96.44 412 ARG A N 1
ATOM 3393 C CA . ARG A 1 412 ? -49.089 6.055 54.100 1.00 96.44 412 ARG A CA 1
ATOM 3394 C C . ARG A 1 412 ? -50.445 5.347 54.180 1.00 96.44 412 ARG A C 1
ATOM 3396 O O . ARG A 1 412 ? -50.952 5.170 55.284 1.00 96.44 412 ARG A O 1
ATOM 3403 N N . GLU A 1 413 ? -50.969 4.864 53.055 1.00 96.00 413 GLU A N 1
ATOM 3404 C CA . GLU A 1 413 ? -52.228 4.106 52.986 1.00 96.00 413 GLU A CA 1
ATOM 3405 C C . GLU A 1 413 ? -52.188 2.834 53.852 1.00 96.00 413 GLU A C 1
ATOM 3407 O O . GLU A 1 413 ? -53.092 2.604 54.656 1.00 96.00 413 GLU A O 1
ATOM 3412 N N . LEU A 1 414 ? -51.113 2.042 53.771 1.00 95.06 414 LEU A N 1
ATOM 3413 C CA . LEU A 1 414 ? -50.918 0.844 54.600 1.00 95.06 414 LEU A CA 1
ATOM 3414 C C . LEU A 1 414 ? -50.825 1.174 56.099 1.00 95.06 414 LEU A C 1
ATOM 3416 O O . LEU A 1 414 ? -51.373 0.448 56.928 1.00 95.06 414 LEU A O 1
ATOM 3420 N N . VAL A 1 415 ? -50.172 2.280 56.467 1.00 95.44 415 VAL A N 1
ATOM 3421 C CA . VAL A 1 415 ? -50.100 2.751 57.860 1.00 95.44 415 VAL A CA 1
ATOM 3422 C C . VAL A 1 415 ? -51.464 3.242 58.363 1.00 95.44 415 VAL A C 1
ATOM 3424 O O . VAL A 1 415 ? -51.779 3.064 59.540 1.00 95.44 415 VAL A O 1
ATOM 3427 N N . GLU A 1 416 ? -52.298 3.833 57.510 1.00 94.81 416 GLU A N 1
ATOM 3428 C CA . GLU A 1 416 ? -53.667 4.226 57.866 1.00 94.81 416 GLU A CA 1
ATOM 3429 C C . GLU A 1 416 ? -54.609 3.022 57.996 1.00 94.81 416 GLU A C 1
ATOM 3431 O O . GLU A 1 416 ? -55.379 2.962 58.958 1.00 94.81 416 GLU A O 1
ATOM 3436 N N . GLN A 1 417 ? -54.478 2.018 57.124 1.00 94.38 417 GLN A N 1
ATOM 3437 C CA . GLN A 1 417 ? -55.161 0.725 57.260 1.00 94.38 417 GLN A CA 1
ATOM 3438 C C . GLN A 1 417 ? -54.744 0.001 58.550 1.00 94.38 417 GLN A C 1
ATOM 3440 O O . GLN A 1 417 ? -55.597 -0.446 59.313 1.00 94.38 417 GLN A O 1
ATOM 3445 N N . ALA A 1 418 ? -53.446 -0.051 58.868 1.00 94.00 418 ALA A N 1
ATOM 3446 C CA . ALA A 1 418 ? -52.968 -0.638 60.120 1.00 94.00 418 ALA A CA 1
ATOM 3447 C C . ALA A 1 418 ? -53.551 0.083 61.352 1.00 94.00 418 ALA A C 1
ATOM 3449 O O . ALA A 1 418 ? -54.033 -0.569 62.277 1.00 94.00 418 ALA A O 1
ATOM 3450 N N . LYS A 1 419 ? -53.596 1.424 61.342 1.00 93.88 419 LYS A N 1
ATOM 3451 C CA . LYS A 1 419 ? -54.217 2.231 62.411 1.00 93.88 419 LYS A CA 1
ATOM 3452 C C . LYS A 1 419 ? -55.731 2.027 62.525 1.00 93.88 419 LYS A C 1
ATOM 3454 O O . LYS A 1 419 ? -56.262 2.129 63.631 1.00 93.88 419 LYS A O 1
ATOM 3459 N N . SER A 1 420 ? -56.450 1.791 61.425 1.00 93.50 420 SER A N 1
ATOM 3460 C CA . SER A 1 420 ? -57.896 1.532 61.478 1.00 93.50 420 SER A CA 1
ATOM 3461 C C . SER A 1 420 ? -58.192 0.132 62.028 1.00 93.50 420 SER A C 1
ATOM 3463 O O . SER A 1 420 ? -59.069 -0.004 62.882 1.00 93.50 420 SER A O 1
ATOM 3465 N N . ILE A 1 421 ? -57.390 -0.870 61.651 1.00 93.38 421 ILE A N 1
ATOM 3466 C CA . ILE A 1 421 ? -57.429 -2.226 62.218 1.00 93.38 421 ILE A CA 1
ATOM 3467 C C . ILE A 1 421 ? -57.084 -2.202 63.715 1.00 93.38 421 ILE A C 1
ATOM 3469 O O . ILE A 1 421 ? -57.803 -2.800 64.510 1.00 93.38 421 ILE A O 1
ATOM 3473 N N . GLU A 1 422 ? -56.045 -1.471 64.132 1.00 93.00 422 GLU A N 1
ATOM 3474 C CA . GLU A 1 422 ? -55.648 -1.351 65.544 1.00 93.00 422 GLU A CA 1
ATOM 3475 C C . GLU A 1 422 ? -56.755 -0.719 66.409 1.00 93.00 422 GLU A C 1
ATOM 3477 O O . GLU A 1 422 ? -57.040 -1.197 67.509 1.00 93.00 422 GLU A O 1
ATOM 3482 N N . LYS A 1 423 ? -57.427 0.325 65.900 1.00 94.38 423 LYS A N 1
ATOM 3483 C CA . LYS A 1 423 ? -58.614 0.913 66.544 1.00 94.38 423 LYS A CA 1
ATOM 3484 C C . LYS A 1 423 ? -59.758 -0.099 66.629 1.00 94.38 423 LYS A C 1
ATOM 3486 O O . LYS A 1 423 ? -60.292 -0.309 67.713 1.00 94.38 423 LYS A O 1
ATOM 3491 N N . GLY A 1 424 ? -60.084 -0.764 65.518 1.00 94.44 424 GLY A N 1
ATOM 3492 C CA . GLY A 1 424 ? -61.134 -1.783 65.465 1.00 94.44 424 GLY A CA 1
ATOM 3493 C C . GLY A 1 424 ? -60.893 -2.940 66.438 1.00 94.44 424 GLY A C 1
ATOM 3494 O O . GLY A 1 424 ? -61.820 -3.358 67.126 1.00 94.44 424 GLY A O 1
ATOM 3495 N N . ALA A 1 425 ? -59.645 -3.399 66.567 1.00 92.88 425 ALA A N 1
ATOM 3496 C CA . ALA A 1 425 ? -59.246 -4.420 67.531 1.00 92.88 425 ALA A CA 1
ATOM 3497 C C . ALA A 1 425 ? -59.422 -3.943 68.983 1.00 92.88 425 ALA A C 1
ATOM 3499 O O . ALA A 1 425 ? -60.014 -4.659 69.787 1.00 92.88 425 ALA A O 1
ATOM 3500 N N . LYS A 1 426 ? -58.989 -2.718 69.311 1.00 94.19 426 LYS A N 1
ATOM 3501 C CA . LYS A 1 426 ? -59.165 -2.121 70.649 1.00 94.19 426 LYS A CA 1
ATOM 3502 C C . LYS A 1 426 ? -60.636 -1.901 71.010 1.00 94.19 426 LYS A C 1
ATOM 3504 O O . LYS A 1 426 ? -61.026 -2.114 72.155 1.00 94.19 426 LYS A O 1
ATOM 3509 N N . ASP A 1 427 ? -61.472 -1.511 70.052 1.00 93.44 427 ASP A N 1
ATOM 3510 C CA . ASP A 1 427 ? -62.909 -1.336 70.280 1.00 93.44 427 ASP A CA 1
ATOM 3511 C C . ASP A 1 427 ? -63.667 -2.674 70.339 1.00 93.44 427 ASP A C 1
ATOM 3513 O O . ASP A 1 427 ? -64.620 -2.799 71.110 1.00 93.44 427 ASP A O 1
ATOM 3517 N N . ALA A 1 428 ? -63.212 -3.708 69.623 1.00 92.75 428 ALA A N 1
ATOM 3518 C CA . ALA A 1 428 ? -63.695 -5.080 69.790 1.00 92.75 428 ALA A CA 1
ATOM 3519 C C . ALA A 1 428 ? -63.285 -5.679 71.149 1.00 92.75 428 ALA A C 1
ATOM 3521 O O . ALA A 1 428 ? -64.111 -6.294 71.818 1.00 92.75 428 ALA A O 1
ATOM 3522 N N . GLU A 1 429 ? -62.050 -5.446 71.605 1.00 92.19 429 GLU A N 1
ATOM 3523 C CA . GLU A 1 429 ? -61.576 -5.844 72.937 1.00 92.19 429 GLU A CA 1
ATOM 3524 C C . GLU A 1 429 ? -62.416 -5.187 74.043 1.00 92.19 429 GLU A C 1
ATOM 3526 O O . GLU A 1 429 ? -62.892 -5.871 74.950 1.00 92.19 429 GLU A O 1
ATOM 3531 N N . ARG A 1 430 ? -62.680 -3.876 73.937 1.00 93.44 430 ARG A N 1
ATOM 3532 C CA . ARG A 1 430 ? -63.566 -3.140 74.856 1.00 93.44 430 ARG A CA 1
ATOM 3533 C C . ARG A 1 430 ? -64.977 -3.730 74.907 1.00 93.44 430 ARG A C 1
ATOM 3535 O O . ARG A 1 430 ? -65.502 -3.913 76.006 1.00 93.44 430 ARG A O 1
ATOM 3542 N N . LYS A 1 431 ? -65.572 -4.051 73.751 1.00 94.06 431 LYS A N 1
ATOM 3543 C CA . LYS A 1 431 ? -66.888 -4.713 73.666 1.00 94.06 431 LYS A CA 1
ATOM 3544 C C . LYS A 1 431 ? -66.864 -6.087 74.326 1.00 94.06 431 LYS A C 1
ATOM 3546 O O . LYS A 1 431 ? -67.633 -6.311 75.251 1.00 94.06 431 LYS A O 1
ATOM 3551 N N . MET A 1 432 ? -65.905 -6.940 73.968 1.00 92.75 432 MET A N 1
ATOM 3552 C CA . MET A 1 432 ? -65.725 -8.263 74.573 1.00 92.75 432 MET A CA 1
ATOM 3553 C C . MET A 1 432 ? -65.529 -8.182 76.099 1.00 92.75 432 MET A C 1
ATOM 3555 O O . MET A 1 432 ? -66.022 -9.041 76.824 1.00 92.75 432 MET A O 1
ATOM 3559 N N . ILE A 1 433 ? -64.825 -7.172 76.625 1.00 91.88 433 ILE A N 1
ATOM 3560 C CA . ILE A 1 433 ? -64.673 -6.971 78.078 1.00 91.88 433 ILE A CA 1
ATOM 3561 C C . ILE A 1 433 ? -66.000 -6.541 78.726 1.00 91.88 433 ILE A C 1
ATOM 3563 O O . ILE A 1 433 ? -66.312 -7.009 79.821 1.00 91.88 433 ILE A O 1
ATOM 3567 N N . ALA A 1 434 ? -66.791 -5.686 78.073 1.00 92.75 434 ALA A N 1
ATOM 3568 C CA . ALA A 1 434 ? -68.120 -5.304 78.553 1.00 92.75 434 ALA A CA 1
ATOM 3569 C C . ALA A 1 434 ? -69.096 -6.496 78.536 1.00 92.75 434 ALA A C 1
ATOM 3571 O O . ALA A 1 434 ? -69.715 -6.790 79.555 1.00 92.75 434 ALA A O 1
ATOM 3572 N N . GLU A 1 435 ? -69.145 -7.240 77.431 1.00 92.62 435 GLU A N 1
ATOM 3573 C CA . GLU A 1 435 ? -69.926 -8.472 77.265 1.00 92.62 435 GLU A CA 1
ATOM 3574 C C . GLU A 1 435 ? -69.510 -9.540 78.282 1.00 92.62 435 GLU A C 1
ATOM 3576 O O . GLU A 1 435 ? -70.362 -10.118 78.944 1.00 92.62 435 GLU A O 1
ATOM 3581 N N . LYS A 1 436 ? -68.206 -9.761 78.507 1.00 90.94 436 LYS A N 1
ATOM 3582 C CA . LYS A 1 436 ? -67.721 -10.690 79.544 1.00 90.94 436 LYS A CA 1
ATOM 3583 C C . LYS A 1 436 ? -68.112 -10.256 80.955 1.00 90.94 436 LYS A C 1
ATOM 3585 O O . LYS A 1 436 ? -68.388 -11.122 81.776 1.00 90.94 436 LYS A O 1
ATOM 3590 N N . ARG A 1 437 ? -68.167 -8.953 81.253 1.00 91.25 437 ARG A N 1
ATOM 3591 C CA . ARG A 1 437 ? -68.661 -8.443 82.547 1.00 91.25 437 ARG A CA 1
ATOM 3592 C C . ARG A 1 437 ? -70.170 -8.627 82.693 1.00 91.25 437 ARG A C 1
ATOM 3594 O O . ARG A 1 437 ? -70.614 -9.045 83.756 1.00 91.25 437 ARG A O 1
ATOM 3601 N N . GLN A 1 438 ? -70.942 -8.358 81.641 1.00 91.19 438 GLN A N 1
ATOM 3602 C CA . GLN A 1 438 ? -72.388 -8.579 81.632 1.00 91.19 438 GLN A CA 1
ATOM 3603 C C . GLN A 1 438 ? -72.716 -10.071 81.764 1.00 91.19 438 GLN A C 1
ATOM 3605 O O . GLN A 1 438 ? -73.508 -10.442 82.620 1.00 91.19 438 GLN A O 1
ATOM 3610 N N . ASN A 1 439 ? -72.048 -10.929 80.995 1.00 87.31 439 ASN A N 1
ATOM 3611 C CA . ASN A 1 439 ? -72.230 -12.376 81.047 1.00 87.31 439 ASN A CA 1
ATOM 3612 C C . ASN A 1 439 ? -71.717 -12.971 82.362 1.00 87.31 439 ASN A C 1
ATOM 3614 O O . ASN A 1 439 ? -72.325 -13.910 82.848 1.00 87.31 439 ASN A O 1
ATOM 3618 N N . ALA A 1 440 ? -70.663 -12.426 82.981 1.00 88.44 440 ALA A N 1
ATOM 3619 C CA . ALA A 1 440 ? -70.271 -12.820 84.335 1.00 88.44 440 ALA A CA 1
ATOM 3620 C C . ALA A 1 440 ? -71.340 -12.432 85.368 1.00 88.44 440 ALA A C 1
ATOM 3622 O O . ALA A 1 440 ? -71.694 -13.257 86.196 1.00 88.44 440 ALA A O 1
ATOM 3623 N N . ALA A 1 441 ? -71.915 -11.226 85.289 1.00 88.19 441 ALA A N 1
ATOM 3624 C CA . ALA A 1 441 ? -72.997 -10.807 86.183 1.00 88.19 441 ALA A CA 1
ATOM 3625 C C . ALA A 1 441 ? -74.295 -11.617 85.976 1.00 88.19 441 ALA A C 1
ATOM 3627 O O . ALA A 1 441 ? -74.980 -11.931 86.949 1.00 88.19 441 ALA A O 1
ATOM 3628 N N . LEU A 1 442 ? -74.611 -11.987 84.728 1.00 90.75 442 LEU A N 1
ATOM 3629 C CA . LEU A 1 442 ? -75.712 -12.894 84.397 1.00 90.75 442 LEU A CA 1
ATOM 3630 C C . LEU A 1 442 ? -75.426 -14.307 84.906 1.00 90.75 442 LEU A C 1
ATOM 3632 O O . LEU A 1 442 ? -76.240 -14.829 85.651 1.00 90.75 442 LEU A O 1
ATOM 3636 N N . LEU A 1 443 ? -74.253 -14.883 84.628 1.00 86.38 443 LEU A N 1
ATOM 3637 C CA . LEU A 1 443 ? -73.849 -16.194 85.147 1.00 86.38 443 LEU A CA 1
ATOM 3638 C C . LEU A 1 443 ? -73.728 -16.212 86.676 1.00 86.38 443 LEU A C 1
ATOM 3640 O O . LEU A 1 443 ? -73.940 -17.256 87.276 1.00 86.38 443 LEU A O 1
ATOM 3644 N N . ASP A 1 444 ? -73.435 -15.095 87.339 1.00 83.31 444 ASP A N 1
ATOM 3645 C CA . ASP A 1 444 ? -73.470 -14.991 88.800 1.00 83.31 444 ASP A CA 1
ATOM 3646 C C . ASP A 1 444 ? -74.904 -14.930 89.346 1.00 83.31 444 ASP A C 1
ATOM 3648 O O . ASP A 1 444 ? -75.123 -15.295 90.502 1.00 83.31 444 ASP A O 1
ATOM 3652 N N . ALA A 1 445 ? -75.884 -14.470 88.566 1.00 88.12 445 ALA A N 1
ATOM 3653 C CA . ALA A 1 445 ? -77.303 -14.534 88.918 1.00 88.12 445 ALA A CA 1
ATOM 3654 C C . ALA A 1 445 ? -77.888 -15.919 88.592 1.00 88.12 445 ALA A C 1
ATOM 3656 O O . ALA A 1 445 ? -78.507 -16.544 89.452 1.00 88.12 445 ALA A O 1
ATOM 3657 N N . GLU A 1 446 ? -77.596 -16.440 87.402 1.00 85.25 446 GLU A N 1
ATOM 3658 C CA . GLU A 1 446 ? -77.975 -17.771 86.939 1.00 85.25 446 GLU A CA 1
ATOM 3659 C C . GLU A 1 446 ? -77.337 -18.863 87.792 1.00 85.25 446 GLU A C 1
ATOM 3661 O O . GLU A 1 446 ? -78.043 -19.780 88.160 1.00 85.25 446 GLU A O 1
ATOM 3666 N N . ASN A 1 447 ? -76.072 -18.770 88.223 1.00 81.44 447 ASN A N 1
ATOM 3667 C CA . ASN A 1 447 ? -75.516 -19.732 89.185 1.00 81.44 447 ASN A CA 1
ATOM 3668 C C . ASN A 1 447 ? -76.177 -19.628 90.565 1.00 81.44 447 ASN A C 1
ATOM 3670 O O . ASN A 1 447 ? -76.201 -20.621 91.282 1.00 81.44 447 ASN A O 1
ATOM 3674 N N . LYS A 1 448 ? -76.747 -18.481 90.965 1.00 81.81 448 LYS A N 1
ATOM 3675 C CA . LYS A 1 448 ? -77.534 -18.409 92.210 1.00 81.81 448 LYS A CA 1
ATOM 3676 C C . LYS A 1 448 ? -78.876 -19.130 92.044 1.00 81.81 448 LYS A C 1
ATOM 3678 O O . LYS A 1 448 ? -79.231 -19.916 92.921 1.00 81.81 448 LYS A O 1
ATOM 3683 N N . SER A 1 449 ? -79.576 -18.944 90.921 1.00 83.12 449 SER A N 1
ATOM 3684 C CA . SER A 1 449 ? -80.838 -19.648 90.643 1.00 83.12 449 SER A CA 1
ATOM 3685 C C . SER A 1 449 ? -80.650 -21.115 90.246 1.00 83.12 449 SER A C 1
ATOM 3687 O O . SER A 1 449 ? -81.471 -21.936 90.623 1.00 83.12 449 SER A O 1
ATOM 3689 N N . LEU A 1 450 ? -79.568 -21.476 89.554 1.00 76.06 450 LEU A N 1
ATOM 3690 C CA . LEU A 1 450 ? -79.202 -22.849 89.191 1.00 76.06 450 LEU A CA 1
ATOM 3691 C C . LEU A 1 450 ? -78.562 -23.600 90.350 1.00 76.06 450 LEU A C 1
ATOM 3693 O O . LEU A 1 450 ? -78.717 -24.807 90.407 1.00 76.06 450 LEU A O 1
ATOM 3697 N N . LEU A 1 451 ? -77.907 -22.945 91.314 1.00 77.94 451 LEU A N 1
ATOM 3698 C CA . LEU A 1 451 ? -77.570 -23.616 92.570 1.00 77.94 451 LEU A CA 1
ATOM 3699 C C . LEU A 1 451 ? -78.860 -23.967 93.322 1.00 77.94 451 LEU A C 1
ATOM 3701 O O . LEU A 1 451 ? -79.021 -25.107 93.742 1.00 77.94 451 LEU A O 1
ATOM 3705 N N . GLN A 1 452 ? -79.812 -23.029 93.414 1.00 74.88 452 GLN A N 1
ATOM 3706 C CA . GLN A 1 452 ? -81.141 -23.283 93.987 1.00 74.88 452 GLN A CA 1
ATOM 3707 C C . GLN A 1 452 ? -81.907 -24.376 93.217 1.00 74.88 452 GLN A C 1
ATOM 3709 O O . GLN A 1 452 ? -82.423 -25.299 93.836 1.00 74.88 452 GLN A O 1
ATOM 3714 N N . GLN A 1 453 ? -81.943 -24.332 91.882 1.00 76.88 453 GLN A N 1
ATOM 3715 C CA . GLN A 1 453 ? -82.626 -25.332 91.058 1.00 76.88 453 GLN A CA 1
ATOM 3716 C C . GLN A 1 453 ? -81.902 -26.675 91.053 1.00 76.88 453 GLN A C 1
ATOM 3718 O O . GLN A 1 453 ? -82.572 -27.681 91.177 1.00 76.88 453 GLN A O 1
ATOM 3723 N N . ALA A 1 454 ? -80.570 -26.736 90.993 1.00 63.25 454 ALA A N 1
ATOM 3724 C CA . ALA A 1 454 ? -79.829 -27.996 91.044 1.00 63.25 454 ALA A CA 1
ATOM 3725 C C . ALA A 1 454 ? -79.910 -28.661 92.425 1.00 63.25 454 ALA A C 1
ATOM 3727 O O . ALA A 1 454 ? -79.895 -29.888 92.485 1.00 63.25 454 ALA A O 1
ATOM 3728 N N . TYR A 1 455 ? -80.081 -27.904 93.517 1.00 67.06 455 TYR A N 1
ATOM 3729 C CA . TYR A 1 455 ? -80.544 -28.484 94.784 1.00 67.06 455 TYR A CA 1
ATOM 3730 C C . TYR A 1 455 ? -81.914 -29.177 94.610 1.00 67.06 455 TYR A C 1
ATOM 3732 O O . TYR A 1 455 ? -82.064 -30.297 95.073 1.00 67.06 455 TYR A O 1
ATOM 3740 N N . MET A 1 456 ? -82.841 -28.584 93.846 1.00 67.12 456 MET A N 1
ATOM 3741 C CA . MET A 1 456 ? -84.214 -29.066 93.559 1.00 67.12 456 MET A CA 1
ATOM 3742 C C . MET A 1 456 ? -84.357 -29.943 92.280 1.00 67.12 456 MET A C 1
ATOM 3744 O O . MET A 1 456 ? -85.464 -30.176 91.775 1.00 67.12 456 MET A O 1
ATOM 3748 N N . GLU A 1 457 ? -83.244 -30.342 91.651 1.00 59.03 457 GLU A N 1
ATOM 3749 C CA . GLU A 1 457 ? -83.231 -30.947 90.300 1.00 59.03 457 GLU A CA 1
ATOM 3750 C C . GLU A 1 457 ? -82.133 -31.993 90.112 1.00 59.03 457 GLU A C 1
ATOM 3752 O O . GLU A 1 457 ? -82.309 -32.927 89.336 1.00 59.03 457 GLU A O 1
ATOM 3757 N N . ARG A 1 458 ? -81.082 -31.974 90.937 1.00 58.88 458 ARG A N 1
ATOM 3758 C CA . ARG A 1 458 ? -80.345 -33.197 91.287 1.00 58.88 458 ARG A CA 1
ATOM 3759 C C . ARG A 1 458 ? -81.224 -34.158 92.105 1.00 58.88 458 ARG A C 1
ATOM 3761 O O . ARG A 1 458 ? -80.970 -35.356 92.100 1.00 58.88 458 ARG A O 1
ATOM 3768 N N . GLU A 1 459 ? -82.292 -33.639 92.716 1.00 51.91 459 GLU A N 1
ATOM 3769 C CA . GLU A 1 459 ? -83.464 -34.389 93.195 1.00 51.91 459 GLU A CA 1
ATOM 3770 C C . GLU A 1 459 ? -84.318 -34.994 92.054 1.00 51.91 459 GLU A C 1
ATOM 3772 O O . GLU A 1 459 ? -85.136 -35.875 92.317 1.00 51.91 459 GLU A O 1
ATOM 3777 N N . ARG A 1 460 ? -84.135 -34.555 90.793 1.00 58.38 460 ARG A N 1
ATOM 3778 C CA . ARG A 1 460 ? -84.861 -35.039 89.602 1.00 58.38 460 ARG A CA 1
ATOM 3779 C C . ARG A 1 460 ? -83.997 -35.785 88.586 1.00 58.38 460 ARG A C 1
ATOM 3781 O O . ARG A 1 460 ? -84.154 -36.988 88.504 1.00 58.38 460 ARG A O 1
ATOM 3788 N N . GLU A 1 461 ? -83.086 -35.159 87.830 1.00 54.47 461 GLU A N 1
ATOM 3789 C CA . GLU A 1 461 ? -82.452 -35.759 86.619 1.00 54.47 461 GLU A CA 1
ATOM 3790 C C . GLU A 1 461 ? -81.593 -37.026 86.880 1.00 54.47 461 GLU A C 1
ATOM 3792 O O . GLU A 1 461 ? -81.209 -37.747 85.961 1.00 54.47 461 GLU A O 1
ATOM 3797 N N . LEU A 1 462 ? -81.420 -37.393 88.153 1.00 58.97 462 LEU A N 1
ATOM 3798 C CA . LEU A 1 462 ? -81.182 -38.766 88.631 1.00 58.97 462 LEU A CA 1
ATOM 3799 C C . LEU A 1 462 ? -82.177 -39.817 88.045 1.00 58.97 462 LEU A C 1
ATOM 3801 O O . LEU A 1 462 ? -81.975 -41.015 88.223 1.00 58.97 462 LEU A O 1
ATOM 3805 N N . GLN A 1 463 ? -83.240 -39.373 87.361 1.00 41.81 463 GLN A N 1
ATOM 3806 C CA . GLN A 1 463 ? -84.352 -40.139 86.791 1.00 41.81 463 GLN A CA 1
ATOM 3807 C C . GLN A 1 463 ? -84.233 -40.503 85.279 1.00 41.81 463 GLN A C 1
ATOM 3809 O O . GLN A 1 463 ? -85.002 -41.365 84.860 1.00 41.81 463 GLN A O 1
ATOM 3814 N N . GLU A 1 464 ? -83.343 -39.911 84.446 1.00 45.47 464 GLU A N 1
ATOM 3815 C CA . GLU A 1 464 ? -83.447 -40.007 82.949 1.00 45.47 464 GLU A CA 1
ATOM 3816 C C . GLU A 1 464 ? -82.127 -40.230 82.110 1.00 45.47 464 GLU A C 1
ATOM 3818 O O . GLU A 1 464 ? -81.380 -41.170 82.374 1.00 45.47 464 GLU A O 1
ATOM 3823 N N . ARG A 1 465 ? -81.864 -39.382 81.076 1.00 52.12 465 ARG A N 1
ATOM 3824 C CA . ARG A 1 465 ? -80.699 -39.221 80.132 1.00 52.12 465 ARG A CA 1
ATOM 3825 C C . ARG A 1 465 ? -80.543 -40.095 78.831 1.00 52.12 465 ARG A C 1
ATOM 3827 O O . ARG A 1 465 ? -80.323 -41.299 78.907 1.00 52.12 465 ARG A O 1
ATOM 3834 N N . ALA A 1 466 ? -80.521 -39.453 77.624 1.00 44.94 466 ALA A N 1
ATOM 3835 C CA . ALA A 1 466 ? -80.648 -40.047 76.242 1.00 44.94 466 ALA A CA 1
ATOM 3836 C C . ALA A 1 466 ? -79.603 -39.629 75.115 1.00 44.94 466 ALA A C 1
ATOM 3838 O O . ALA A 1 466 ? -78.512 -39.175 75.456 1.00 44.94 466 ALA A O 1
ATOM 3839 N N . GLN A 1 467 ? -79.870 -39.853 73.788 1.00 18.80 467 GLN A N 1
ATOM 3840 C CA . GLN A 1 467 ? -78.885 -39.944 72.636 1.00 18.80 467 GLN A CA 1
ATOM 3841 C C . GLN A 1 467 ? -79.372 -39.432 71.213 1.00 18.80 467 GLN A C 1
ATOM 3843 O O . GLN A 1 467 ? -80.567 -39.182 71.075 1.00 18.80 467 GLN A O 1
ATOM 3848 N N . LEU A 1 468 ? -78.508 -39.295 70.153 1.00 10.61 468 LEU A N 1
ATOM 3849 C CA . LEU A 1 468 ? -78.848 -38.828 68.747 1.00 10.61 468 LEU A CA 1
ATOM 3850 C C . LEU A 1 468 ? -77.818 -39.187 67.586 1.00 10.61 468 LEU A C 1
ATOM 3852 O O . LEU A 1 468 ? -76.746 -39.697 67.897 1.00 10.61 468 LEU A O 1
ATOM 3856 N N . ILE A 1 469 ? -78.121 -38.951 66.270 1.00 20.84 469 ILE A N 1
ATOM 3857 C CA . ILE A 1 469 ? -77.439 -39.444 64.997 1.00 20.84 469 ILE A CA 1
ATOM 3858 C C . ILE A 1 469 ? -77.850 -38.587 63.714 1.00 20.84 469 ILE A C 1
ATOM 3860 O O . ILE A 1 469 ? -78.856 -37.899 63.860 1.00 20.84 469 ILE A O 1
ATOM 3864 N N . GLN A 1 470 ? -77.316 -38.548 62.442 1.00 20.66 470 GLN A N 1
ATOM 3865 C CA . GLN A 1 470 ? -76.011 -38.767 61.701 1.00 20.66 470 GLN A CA 1
ATOM 3866 C C . GLN A 1 470 ? -76.153 -38.501 60.114 1.00 20.66 470 GLN A C 1
ATOM 3868 O O . GLN A 1 470 ? -77.238 -38.124 59.692 1.00 20.66 470 GLN A O 1
ATOM 3873 N N . GLU A 1 471 ? -75.121 -38.748 59.239 1.00 23.03 471 GLU A N 1
ATOM 3874 C CA . GLU A 1 471 ? -75.117 -39.206 57.752 1.00 23.03 471 GLU A CA 1
ATOM 3875 C C . GLU A 1 471 ? -75.013 -38.215 56.408 1.00 23.03 471 GLU A C 1
ATOM 3877 O O . GLU A 1 471 ? -75.726 -37.220 56.450 1.00 23.03 471 GLU A O 1
ATOM 3882 N N . LEU A 1 472 ? -74.214 -38.463 55.223 1.00 35.38 472 LEU A N 1
ATOM 3883 C CA . LEU A 1 472 ? -74.172 -38.032 53.643 1.00 35.38 472 LEU A CA 1
ATOM 3884 C C . LEU A 1 472 ? -73.022 -37.219 52.681 1.00 35.38 472 LEU A C 1
ATOM 3886 O O . LEU A 1 472 ? -72.141 -36.642 53.312 1.00 35.38 472 LEU A O 1
ATOM 3890 N N . ARG A 1 473 ? -72.900 -37.215 51.227 1.00 35.47 473 ARG A N 1
ATOM 3891 C CA . ARG A 1 473 ? -71.796 -36.691 50.115 1.00 35.47 473 ARG A CA 1
ATOM 3892 C C . ARG A 1 473 ? -72.165 -36.430 48.480 1.00 35.47 473 ARG A C 1
ATOM 3894 O O . ARG A 1 473 ? -73.362 -36.614 48.321 1.00 35.47 473 ARG A O 1
ATOM 3901 N N . SER A 1 474 ? -71.555 -36.087 47.200 1.00 40.12 474 SER A N 1
ATOM 3902 C CA . SER A 1 474 ? -70.300 -35.786 46.194 1.00 40.12 474 SER A CA 1
ATOM 3903 C C . SER A 1 474 ? -70.598 -35.240 44.605 1.00 40.12 474 SER A C 1
ATOM 3905 O O . SER A 1 474 ? -71.804 -35.107 44.463 1.00 40.12 474 SER A O 1
ATOM 3907 N N . LEU A 1 475 ? -69.945 -34.937 43.330 1.00 42.69 475 LEU A N 1
ATOM 3908 C CA . LEU A 1 475 ? -68.679 -34.629 42.338 1.00 42.69 475 LEU A CA 1
ATOM 3909 C C . LEU A 1 475 ? -68.985 -34.239 40.697 1.00 42.69 475 LEU A C 1
ATOM 3911 O O . LEU A 1 475 ? -70.194 -34.265 40.518 1.00 42.69 475 LEU A O 1
ATOM 3915 N N . GLN A 1 476 ? -68.343 -33.922 39.419 1.00 36.31 476 GLN A N 1
ATOM 3916 C CA . GLN A 1 476 ? -67.096 -33.570 38.415 1.00 36.31 476 GLN A CA 1
ATOM 3917 C C . GLN A 1 476 ? -67.404 -33.145 36.784 1.00 36.31 476 GLN A C 1
ATOM 3919 O O . GLN A 1 476 ? -68.615 -33.106 36.619 1.00 36.31 476 GLN A O 1
ATOM 3924 N N . GLN A 1 477 ? -66.755 -32.846 35.504 1.00 38.22 477 GLN A N 1
ATOM 3925 C CA . GLN A 1 477 ? -65.500 -32.533 34.496 1.00 38.22 477 GLN A CA 1
ATOM 3926 C C . GLN A 1 477 ? -65.820 -32.087 32.869 1.00 38.22 477 GLN A C 1
ATOM 3928 O O . GLN A 1 477 ? -67.032 -32.051 32.708 1.00 38.22 477 GLN A O 1
ATOM 3933 N N . VAL A 1 478 ? -65.179 -31.782 31.584 1.00 40.91 478 VAL A N 1
ATOM 3934 C CA . VAL A 1 478 ? -63.917 -31.408 30.595 1.00 40.91 478 VAL A CA 1
ATOM 3935 C C . VAL A 1 478 ? -64.221 -31.046 28.938 1.00 40.91 478 VAL A C 1
ATOM 3937 O O . VAL A 1 478 ? -65.432 -31.027 28.778 1.00 40.91 478 VAL A O 1
ATOM 3940 N N . ARG A 1 479 ? -63.600 -30.729 27.636 1.00 40.84 479 ARG A N 1
ATOM 3941 C CA . ARG A 1 479 ? -62.350 -30.659 26.560 1.00 40.84 479 ARG A CA 1
ATOM 3942 C C . ARG A 1 479 ? -62.346 -29.799 25.059 1.00 40.84 479 ARG A C 1
ATOM 3944 O O . ARG A 1 479 ? -63.314 -29.067 24.932 1.00 40.84 479 ARG A O 1
ATOM 3951 N N . ILE A 1 480 ? -61.392 -29.817 23.951 1.00 44.72 480 ILE A N 1
ATOM 3952 C CA . ILE A 1 480 ? -61.157 -28.979 22.535 1.00 44.72 480 ILE A CA 1
ATOM 3953 C C . ILE A 1 480 ? -60.217 -29.517 21.208 1.00 44.72 480 ILE A C 1
ATOM 3955 O O . ILE A 1 480 ? -59.759 -30.620 21.490 1.00 44.72 480 ILE A O 1
ATOM 3959 N N . LEU A 1 481 ? -59.738 -29.110 19.875 1.00 44.44 481 LEU A N 1
ATOM 3960 C CA . LEU A 1 481 ? -59.570 -28.089 18.588 1.00 44.44 481 LEU A CA 1
ATOM 3961 C C . LEU A 1 481 ? -58.887 -28.634 17.098 1.00 44.44 481 LEU A C 1
ATOM 3963 O O . LEU A 1 481 ? -58.727 -29.844 17.177 1.00 44.44 481 LEU A O 1
ATOM 3967 N N . HIS A 1 482 ? -58.396 -28.185 15.783 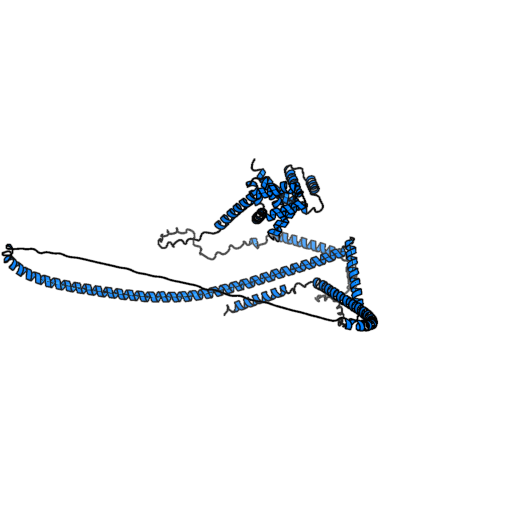1.00 44.00 482 HIS A N 1
ATOM 3968 C CA . HIS A 1 482 ? -58.076 -27.063 14.625 1.00 44.00 482 HIS A CA 1
ATOM 3969 C C . HIS A 1 482 ? -57.510 -27.414 13.013 1.00 44.00 482 HIS A C 1
ATOM 3971 O O . HIS A 1 482 ? -57.355 -28.615 12.828 1.00 44.00 482 HIS A O 1
ATOM 3977 N N . VAL A 1 483 ? -57.192 -26.563 11.857 1.00 47.22 483 VAL A N 1
ATOM 3978 C CA . VAL A 1 483 ? -56.757 -26.856 10.276 1.00 47.22 483 VAL A CA 1
ATOM 3979 C C . VAL A 1 483 ? -56.174 -25.777 9.050 1.00 47.22 483 VAL A C 1
ATOM 3981 O O . VAL A 1 483 ? -56.190 -24.602 9.405 1.00 47.22 483 VAL A O 1
ATOM 3984 N N . LYS A 1 484 ? -55.678 -26.021 7.683 1.00 47.97 484 LYS A N 1
ATOM 3985 C CA . LYS A 1 484 ? -55.008 -25.075 6.490 1.00 47.97 484 LYS A CA 1
ATOM 3986 C C . LYS A 1 484 ? -54.596 -25.413 4.830 1.00 47.97 484 LYS A C 1
ATOM 3988 O O . LYS A 1 484 ? -54.400 -26.600 4.613 1.00 47.97 484 LYS A O 1
ATOM 3993 N N . GLU A 1 485 ? -54.344 -24.469 3.740 1.00 48.62 485 GLU A N 1
ATOM 3994 C CA . GLU A 1 485 ? -53.522 -24.268 2.287 1.00 48.62 485 GLU A CA 1
ATOM 3995 C C . GLU A 1 485 ? -53.818 -24.653 0.641 1.00 48.62 485 GLU A C 1
ATOM 3997 O O . GLU A 1 485 ? -54.784 -25.400 0.554 1.00 48.62 485 GLU A O 1
ATOM 4002 N N . PHE A 1 486 ? -53.299 -24.362 -0.711 1.00 41.69 486 PHE A N 1
ATOM 4003 C CA . PHE A 1 486 ? -52.308 -23.605 -1.801 1.00 41.69 486 PHE A CA 1
ATOM 4004 C C . PHE A 1 486 ? -52.581 -23.712 -3.510 1.00 41.69 486 PHE A C 1
ATOM 4006 O O . PHE A 1 486 ? -53.655 -24.279 -3.682 1.00 41.69 486 PHE A O 1
ATOM 4013 N N . ASP A 1 487 ? -52.023 -23.398 -4.839 1.00 44.97 487 ASP A N 1
ATOM 4014 C CA . ASP A 1 487 ? -50.901 -22.752 -5.868 1.00 44.97 487 ASP A CA 1
ATOM 4015 C C . ASP A 1 487 ? -51.047 -22.625 -7.612 1.00 44.97 487 ASP A C 1
ATOM 4017 O O . ASP A 1 487 ? -52.132 -23.036 -8.025 1.00 44.97 487 ASP A O 1
ATOM 4021 N N . PRO A 1 488 ? -50.144 -22.110 -8.664 1.00 52.41 488 PRO A N 1
ATOM 4022 C CA . PRO A 1 488 ? -50.281 -21.670 -10.255 1.00 52.41 488 PRO A CA 1
ATOM 4023 C C . PRO A 1 488 ? -49.318 -21.955 -11.676 1.00 52.41 488 PRO A C 1
ATOM 4025 O O . PRO A 1 488 ? -48.500 -22.864 -11.573 1.00 52.41 488 PRO A O 1
ATOM 4028 N N . THR A 1 489 ? -49.336 -21.272 -12.978 1.00 45.25 489 THR A N 1
ATOM 4029 C CA . THR A 1 489 ? -48.773 -21.611 -14.509 1.00 45.25 489 THR A CA 1
ATOM 4030 C C . THR A 1 489 ? -48.318 -20.556 -15.804 1.00 45.25 489 THR A C 1
ATOM 4032 O O . THR A 1 489 ? -48.433 -19.368 -15.532 1.00 45.25 489 THR A O 1
ATOM 4035 N N . GLU A 1 490 ? -47.844 -20.852 -17.161 1.00 46.81 490 GLU A N 1
ATOM 4036 C CA . GLU A 1 490 ? -47.232 -19.983 -18.438 1.00 46.81 490 GLU A CA 1
ATOM 4037 C C . GLU A 1 490 ? -47.230 -20.307 -20.142 1.00 46.81 490 GLU A C 1
ATOM 4039 O O . GLU A 1 490 ? -48.028 -21.174 -20.496 1.00 46.81 490 GLU A O 1
ATOM 4044 N N . THR A 1 491 ? -46.463 -19.680 -21.218 1.00 52.81 491 THR A N 1
ATOM 4045 C CA . THR A 1 491 ? -46.646 -19.436 -22.844 1.00 52.81 491 THR A CA 1
ATOM 4046 C C . THR A 1 491 ? -45.516 -19.389 -24.161 1.00 52.81 491 THR A C 1
ATOM 4048 O O . THR A 1 491 ? -44.364 -19.694 -23.862 1.00 52.81 491 THR A O 1
ATOM 4051 N N . PRO A 1 492 ? -45.724 -19.101 -25.593 1.00 52.72 492 PRO A N 1
ATOM 4052 C CA . PRO A 1 492 ? -44.856 -19.303 -26.976 1.00 52.72 492 PRO A CA 1
ATOM 4053 C C . PRO A 1 492 ? -44.671 -18.338 -28.402 1.00 52.72 492 PRO A C 1
ATOM 4055 O O . PRO A 1 492 ? -45.085 -17.184 -28.326 1.00 52.72 492 PRO A O 1
ATOM 4058 N N . ASN A 1 493 ? -44.071 -18.680 -29.691 1.00 44.91 493 ASN A N 1
ATOM 4059 C CA . ASN A 1 493 ? -43.759 -17.879 -31.101 1.00 44.91 493 ASN A CA 1
ATOM 4060 C C . ASN A 1 493 ? -43.347 -18.592 -32.606 1.00 44.91 493 ASN A C 1
ATOM 4062 O O . ASN A 1 493 ? -43.422 -19.811 -32.505 1.00 44.91 493 ASN A O 1
ATOM 4066 N N . LEU A 1 494 ? -42.912 -18.249 -33.967 1.00 44.00 494 LEU A N 1
ATOM 4067 C CA . LEU A 1 494 ? -42.499 -17.185 -35.140 1.00 44.00 494 LEU A CA 1
ATOM 4068 C C . LEU A 1 494 ? -42.172 -17.615 -36.789 1.00 44.00 494 LEU A C 1
ATOM 4070 O O . LEU A 1 494 ? -42.201 -18.824 -36.985 1.00 44.00 494 LEU A O 1
ATOM 4074 N N . GLY A 1 495 ? -41.842 -16.813 -37.965 1.00 40.78 495 GLY A N 1
ATOM 4075 C CA . GLY A 1 495 ? -41.468 -17.174 -39.528 1.00 40.78 495 GLY A CA 1
ATOM 4076 C C . GLY A 1 495 ? -41.030 -16.172 -40.855 1.00 40.78 495 GLY A C 1
ATOM 4077 O O . GLY A 1 495 ? -41.023 -14.974 -40.586 1.00 40.78 495 GLY A O 1
ATOM 4078 N N . LEU A 1 496 ? -40.650 -16.525 -42.222 1.00 43.19 496 LEU A N 1
ATOM 4079 C CA . LEU A 1 496 ? -40.118 -15.692 -43.545 1.00 43.19 496 LEU A CA 1
ATOM 4080 C C . LEU A 1 496 ? -39.885 -16.357 -45.113 1.00 43.19 496 LEU A C 1
ATOM 4082 O O . LEU A 1 496 ? -40.097 -17.562 -45.054 1.00 43.19 496 LEU A O 1
ATOM 4086 N N . LEU A 1 497 ? -39.462 -16.018 -46.482 1.00 39.69 497 LEU A N 1
ATOM 4087 C CA . LEU A 1 497 ? -39.145 -15.019 -47.754 1.00 39.69 497 LEU A CA 1
ATOM 4088 C C . LEU A 1 497 ? -38.838 -15.666 -49.312 1.00 39.69 497 LEU A C 1
ATOM 4090 O O . LEU A 1 497 ? -39.003 -16.878 -49.273 1.00 39.69 497 LEU A O 1
ATOM 4094 N N . CYS A 1 498 ? -38.410 -15.284 -50.660 1.00 36.03 498 CYS A N 1
ATOM 4095 C CA . CYS A 1 498 ? -38.056 -14.185 -51.809 1.00 36.03 498 CYS A CA 1
ATOM 4096 C C . CYS A 1 498 ? -37.665 -14.524 -53.457 1.00 36.03 498 CYS A C 1
ATOM 4098 O O . CYS A 1 498 ? -37.410 -15.699 -53.690 1.00 36.03 498 CYS A O 1
ATOM 4100 N N . GLU A 1 499 ? -37.528 -13.580 -54.546 1.00 36.53 499 GLU A N 1
ATOM 4101 C CA . GLU A 1 499 ? -36.716 -13.339 -55.966 1.00 36.53 499 GLU A CA 1
ATOM 4102 C C . GLU A 1 499 ? -36.881 -13.696 -57.632 1.00 36.53 499 GLU A C 1
ATOM 4104 O O . GLU A 1 499 ? -37.607 -14.641 -57.918 1.00 36.53 499 GLU A O 1
ATOM 4109 N N . MET A 1 500 ? -36.278 -12.994 -58.760 1.00 42.59 500 MET A N 1
ATOM 4110 C CA . MET A 1 500 ? -36.298 -13.207 -60.386 1.00 42.59 500 MET A CA 1
ATOM 4111 C C . MET A 1 500 ? -35.430 -12.361 -61.598 1.00 42.59 500 MET A C 1
ATOM 4113 O O . MET A 1 500 ? -34.819 -11.379 -61.192 1.00 42.59 500 MET A O 1
ATOM 4117 N N . SER A 1 501 ? -35.340 -12.602 -63.030 1.00 42.91 501 SER A N 1
ATOM 4118 C CA . SER A 1 501 ? -34.586 -11.821 -64.257 1.00 42.91 501 SER A CA 1
ATOM 4119 C C . SER A 1 501 ? -34.681 -12.085 -65.944 1.00 42.91 501 SER A C 1
ATOM 4121 O O . SER A 1 501 ? -35.311 -13.085 -66.269 1.00 42.91 501 SER A O 1
ATOM 4123 N N . ILE A 1 502 ? -34.110 -11.292 -67.018 1.00 50.09 502 ILE A N 1
ATOM 4124 C CA . ILE A 1 502 ? -33.853 -11.434 -68.616 1.00 50.09 502 ILE A CA 1
ATOM 4125 C C . ILE A 1 502 ? -33.007 -10.305 -69.450 1.00 50.09 502 ILE A C 1
ATOM 4127 O O . ILE A 1 502 ? -33.565 -9.252 -69.761 1.00 50.09 502 ILE A O 1
ATOM 4131 N N . ALA A 1 503 ? -31.742 -10.435 -69.966 1.00 58.53 503 ALA A N 1
ATOM 4132 C CA . ALA A 1 503 ? -30.915 -9.229 -70.398 1.00 58.53 503 ALA A CA 1
ATOM 4133 C C . ALA A 1 503 ? -30.245 -9.050 -71.820 1.00 58.53 503 ALA A C 1
ATOM 4135 O O . ALA A 1 503 ? -30.009 -7.910 -72.244 1.00 58.53 503 ALA A O 1
ATOM 4136 N N . GLU A 1 504 ? -29.905 -10.103 -72.565 1.00 55.25 504 GLU A N 1
ATOM 4137 C CA . GLU A 1 504 ? -28.598 -10.210 -73.278 1.00 55.25 504 GLU A CA 1
ATOM 4138 C C . GLU A 1 504 ? -28.369 -9.410 -74.591 1.00 55.25 504 GLU A C 1
ATOM 4140 O O . GLU A 1 504 ? -27.241 -9.283 -75.067 1.00 55.25 504 GLU A O 1
ATOM 4145 N N . LEU A 1 505 ? -29.401 -8.841 -75.228 1.00 52.81 505 LEU A N 1
ATOM 4146 C CA . LEU A 1 505 ? -29.254 -8.196 -76.555 1.00 52.81 505 LEU A CA 1
ATOM 4147 C C . LEU A 1 505 ? -2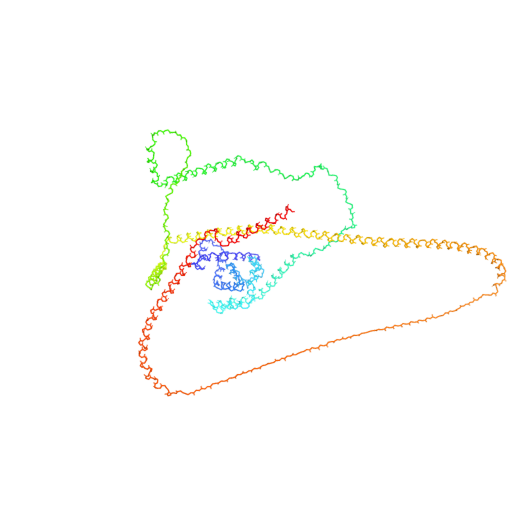9.126 -6.665 -76.528 1.00 52.81 505 LEU A C 1
ATOM 4149 O O . LEU A 1 505 ? -28.724 -6.065 -77.526 1.00 52.81 505 LEU A O 1
ATOM 4153 N N . LYS A 1 506 ? -29.351 -6.022 -75.373 1.00 60.25 506 LYS A N 1
ATOM 4154 C CA . LYS A 1 506 ? -28.954 -4.613 -75.159 1.00 60.25 506 LYS A CA 1
ATOM 4155 C C . LYS A 1 506 ? -27.428 -4.436 -75.125 1.00 60.25 506 LYS A C 1
ATOM 4157 O O . LYS A 1 506 ? -26.933 -3.321 -75.270 1.00 60.25 506 LYS A O 1
ATOM 4162 N N . GLU A 1 507 ? -26.690 -5.528 -74.941 1.00 61.94 507 GLU A N 1
ATOM 4163 C CA . GLU A 1 507 ? -25.250 -5.539 -74.694 1.00 61.94 507 GLU A CA 1
ATOM 4164 C C . GLU A 1 507 ? -24.431 -5.135 -75.922 1.00 61.94 507 GLU A C 1
ATOM 4166 O O . GLU A 1 507 ? -23.584 -4.248 -75.840 1.00 61.94 507 GLU A O 1
ATOM 4171 N N . ARG A 1 508 ? -24.673 -5.747 -77.088 1.00 57.81 508 ARG A N 1
ATOM 4172 C CA . ARG A 1 508 ? -23.692 -5.719 -78.192 1.00 57.81 508 ARG A CA 1
ATOM 4173 C C . ARG A 1 508 ? -23.528 -4.354 -78.868 1.00 57.81 508 ARG A C 1
ATOM 4175 O O . ARG A 1 508 ? -22.413 -3.998 -79.230 1.00 57.81 508 ARG A O 1
ATOM 4182 N N . LEU A 1 509 ? -24.584 -3.539 -78.952 1.00 57.34 509 LEU A N 1
ATOM 4183 C CA . LEU A 1 509 ? -24.476 -2.139 -79.410 1.00 57.34 509 LEU A CA 1
ATOM 4184 C C . LEU A 1 509 ? -23.939 -1.201 -78.303 1.00 57.34 509 LEU A C 1
ATOM 4186 O O . LEU A 1 509 ? -23.536 -0.070 -78.579 1.00 57.34 509 LEU A O 1
ATOM 4190 N N . SER A 1 510 ? -23.888 -1.665 -77.049 1.00 60.44 510 SER A N 1
ATOM 4191 C CA . SER A 1 510 ? -23.100 -1.000 -76.010 1.00 60.44 510 SER A CA 1
ATOM 4192 C C . SER A 1 510 ? -21.604 -1.166 -76.296 1.00 60.44 510 SER A C 1
ATOM 4194 O O . SER A 1 510 ? -20.897 -0.166 -76.282 1.00 60.44 510 SER A O 1
ATOM 4196 N N . ILE A 1 511 ? -21.137 -2.379 -76.641 1.00 65.31 511 ILE A N 1
ATOM 4197 C CA . ILE A 1 511 ? -19.705 -2.739 -76.784 1.00 65.31 511 ILE A CA 1
ATOM 4198 C C . ILE A 1 511 ? -18.910 -1.725 -77.620 1.00 65.31 511 ILE A C 1
ATOM 4200 O O . ILE A 1 511 ? -18.029 -1.063 -77.078 1.00 65.31 511 ILE A O 1
ATOM 4204 N N . MET A 1 512 ? -19.273 -1.486 -78.883 1.00 58.12 512 MET A N 1
ATOM 4205 C CA . MET A 1 512 ? -18.519 -0.552 -79.743 1.00 58.12 512 MET A CA 1
ATOM 4206 C C . MET A 1 512 ? -18.576 0.914 -79.255 1.00 58.12 512 MET A C 1
ATOM 4208 O O . MET A 1 512 ? -17.686 1.725 -79.512 1.00 58.12 512 MET A O 1
ATOM 4212 N N . ARG A 1 513 ? -19.624 1.275 -78.498 1.00 74.31 513 ARG A N 1
ATOM 4213 C CA . ARG A 1 513 ? -19.750 2.575 -77.813 1.00 74.31 513 ARG A CA 1
ATOM 4214 C C . ARG A 1 513 ? -19.038 2.614 -76.457 1.00 74.31 513 ARG A C 1
ATOM 4216 O O . ARG A 1 513 ? -18.940 3.702 -75.886 1.00 74.31 513 ARG A O 1
ATOM 4223 N N . MET A 1 514 ? -18.582 1.477 -75.934 1.00 69.69 514 MET A N 1
ATOM 4224 C CA . MET A 1 514 ? -17.649 1.389 -74.814 1.00 69.69 514 MET A CA 1
ATOM 4225 C C . MET A 1 514 ? -16.221 1.555 -75.341 1.00 69.69 514 MET A C 1
ATOM 4227 O O . MET A 1 514 ? -15.564 2.486 -74.900 1.00 69.69 514 MET A O 1
ATOM 4231 N N . GLU A 1 515 ? -15.795 0.800 -76.358 1.00 74.31 515 GLU A N 1
ATOM 4232 C CA . GLU A 1 515 ? -14.429 0.813 -76.933 1.00 74.31 515 GLU A CA 1
ATOM 4233 C C . GLU A 1 515 ? -13.866 2.225 -77.218 1.00 74.31 515 GLU A C 1
ATOM 4235 O O . GLU A 1 515 ? -12.811 2.601 -76.704 1.00 74.31 515 GLU A O 1
ATOM 4240 N N . LEU A 1 516 ? -14.582 3.070 -77.977 1.00 70.50 516 LEU A N 1
ATOM 4241 C CA . LEU A 1 516 ? -14.097 4.426 -78.297 1.00 70.50 516 LEU A CA 1
ATOM 4242 C C . LEU A 1 516 ? -14.038 5.347 -77.061 1.00 70.50 516 LEU A C 1
ATOM 4244 O O . LEU A 1 516 ? -13.170 6.221 -76.962 1.00 70.50 516 LEU A O 1
ATOM 4248 N N . LYS A 1 517 ? -14.957 5.163 -76.103 1.00 78.88 517 LYS A N 1
ATOM 4249 C CA . LYS A 1 517 ? -14.878 5.862 -74.812 1.00 78.88 517 LYS A CA 1
ATOM 4250 C C . LYS A 1 517 ? -13.688 5.348 -74.023 1.00 78.88 517 LYS A C 1
ATOM 4252 O O . LYS A 1 517 ? -12.986 6.160 -73.432 1.00 78.88 517 LYS A O 1
ATOM 4257 N N . GLU A 1 518 ? -13.439 4.044 -74.065 1.00 79.12 518 GLU A N 1
ATOM 4258 C CA . GLU A 1 518 ? -12.370 3.369 -73.351 1.00 79.12 518 GLU A CA 1
ATOM 4259 C C . GLU A 1 518 ? -11.008 3.961 -73.707 1.00 79.12 518 GLU A C 1
ATOM 4261 O O . GLU A 1 518 ? -10.245 4.268 -72.807 1.00 79.12 518 GLU A O 1
ATOM 4266 N N . GLU A 1 519 ? -10.715 4.255 -74.975 1.00 83.50 519 GLU A N 1
ATOM 4267 C CA . GLU A 1 519 ? -9.460 4.918 -75.362 1.00 83.50 519 GLU A CA 1
ATOM 4268 C C . GLU A 1 519 ? -9.263 6.308 -74.729 1.00 83.50 519 GLU A C 1
ATOM 4270 O O . GLU A 1 519 ? -8.196 6.621 -74.182 1.00 83.50 519 GLU A O 1
ATOM 4275 N N . LEU A 1 520 ? -10.283 7.168 -74.817 1.00 84.69 520 LEU A N 1
ATOM 4276 C CA . LEU A 1 520 ? -10.237 8.526 -74.264 1.00 84.69 520 LEU A CA 1
ATOM 4277 C C . LEU A 1 520 ? -10.247 8.501 -72.736 1.00 84.69 520 LEU A C 1
ATOM 4279 O O . LEU A 1 520 ? -9.549 9.287 -72.092 1.00 84.69 520 LEU A O 1
ATOM 4283 N N . GLU A 1 521 ? -10.993 7.571 -72.152 1.00 83.69 521 GLU A N 1
ATOM 4284 C CA . GLU A 1 521 ? -10.931 7.250 -70.740 1.00 83.69 521 GLU A CA 1
ATOM 4285 C C . GLU A 1 521 ? -9.554 6.732 -70.347 1.00 83.69 521 GLU A C 1
ATOM 4287 O O . GLU A 1 521 ? -9.048 7.191 -69.343 1.00 83.69 521 GLU A O 1
ATOM 4292 N N . ASN A 1 522 ? -8.902 5.854 -71.104 1.00 85.88 522 ASN A N 1
ATOM 4293 C CA . ASN A 1 522 ? -7.602 5.267 -70.766 1.00 85.88 522 ASN A CA 1
ATOM 4294 C C . ASN A 1 522 ? -6.490 6.330 -70.817 1.00 85.88 522 ASN A C 1
ATOM 4296 O O . ASN A 1 522 ? -5.620 6.360 -69.946 1.00 85.88 522 ASN A O 1
ATOM 4300 N N . LYS A 1 523 ? -6.577 7.296 -71.742 1.00 87.75 523 LYS A N 1
ATOM 4301 C CA . LYS A 1 523 ? -5.732 8.508 -71.747 1.00 87.75 523 LYS A CA 1
ATOM 4302 C C . LYS A 1 523 ? -6.021 9.416 -70.534 1.00 87.75 523 LYS A C 1
ATOM 4304 O O . LYS A 1 523 ? -5.088 9.900 -69.894 1.00 87.75 523 LYS A O 1
ATOM 4309 N N . ARG A 1 524 ? -7.294 9.606 -70.156 1.00 90.62 524 ARG A N 1
ATOM 4310 C CA . ARG A 1 524 ? -7.698 10.373 -68.953 1.00 90.62 524 ARG A CA 1
ATOM 4311 C C . ARG A 1 524 ? -7.330 9.671 -67.637 1.00 90.62 524 ARG A C 1
ATOM 4313 O O . ARG A 1 524 ? -6.886 10.352 -66.719 1.00 90.62 524 ARG A O 1
ATOM 4320 N N . LYS A 1 525 ? -7.464 8.343 -67.564 1.00 87.56 525 LYS A N 1
ATOM 4321 C CA . LYS A 1 525 ? -7.108 7.453 -66.448 1.00 87.56 525 LYS A CA 1
ATOM 4322 C C . LYS A 1 525 ? -5.613 7.585 -66.178 1.00 87.56 525 LYS A C 1
ATOM 4324 O O . LYS A 1 525 ? -5.282 8.046 -65.099 1.00 87.56 525 LYS A O 1
ATOM 4329 N N . ARG A 1 526 ? -4.737 7.418 -67.182 1.00 90.62 526 ARG A N 1
ATOM 4330 C CA . ARG A 1 526 ? -3.277 7.636 -67.041 1.00 90.62 526 ARG A CA 1
ATOM 4331 C C . ARG A 1 526 ? -2.915 9.014 -66.466 1.00 90.62 526 ARG A C 1
ATOM 4333 O O . ARG A 1 526 ? -2.183 9.090 -65.485 1.00 90.62 526 ARG A O 1
ATOM 4340 N N . ILE A 1 527 ? -3.468 10.105 -67.007 1.00 90.94 527 ILE A N 1
ATOM 4341 C CA . ILE A 1 527 ? -3.195 11.468 -66.496 1.00 90.94 527 ILE A CA 1
ATOM 4342 C C . ILE A 1 527 ? -3.766 11.665 -65.078 1.00 90.94 527 ILE A C 1
ATOM 4344 O O . ILE A 1 527 ? -3.162 12.350 -64.248 1.00 90.94 527 ILE A O 1
ATOM 4348 N N . SER A 1 528 ? -4.930 11.079 -64.787 1.00 92.44 528 SER A N 1
ATOM 4349 C CA . SER A 1 528 ? -5.542 11.091 -63.456 1.00 92.44 528 SER A CA 1
ATOM 4350 C C . SER A 1 528 ? -4.696 10.301 -62.456 1.00 92.44 528 SER A C 1
ATOM 4352 O O . SER A 1 528 ? -4.412 10.804 -61.376 1.00 92.44 528 SER A O 1
ATOM 4354 N N . GLU A 1 529 ? -4.222 9.113 -62.828 1.00 92.44 529 GLU A N 1
ATOM 4355 C CA . GLU A 1 529 ? -3.317 8.273 -62.048 1.00 92.44 529 GLU A CA 1
ATOM 4356 C C . GLU A 1 529 ? -1.993 8.976 -61.770 1.00 92.44 529 GLU A C 1
ATOM 4358 O O . GLU A 1 529 ? -1.558 8.977 -60.630 1.00 92.44 529 GLU A O 1
ATOM 4363 N N . GLU A 1 530 ? -1.347 9.605 -62.754 1.00 92.25 530 GLU A N 1
ATOM 4364 C CA . GLU A 1 530 ? -0.093 10.338 -62.531 1.00 92.25 530 GLU A CA 1
ATOM 4365 C C . GLU A 1 530 ? -0.278 11.497 -61.545 1.00 92.25 530 GLU A C 1
ATOM 4367 O O . GLU A 1 530 ? 0.495 11.636 -60.593 1.00 92.25 530 GLU A O 1
ATOM 4372 N N . LYS A 1 531 ? -1.348 12.287 -61.707 1.00 92.06 531 LYS A N 1
ATOM 4373 C CA . LYS A 1 531 ? -1.713 13.343 -60.750 1.00 92.06 531 LYS A CA 1
ATOM 4374 C C . LYS A 1 531 ? -2.046 12.769 -59.374 1.00 92.06 531 LYS A C 1
ATOM 4376 O O . LYS A 1 531 ? -1.638 13.346 -58.369 1.00 92.06 531 LYS A O 1
ATOM 4381 N N . HIS A 1 532 ? -2.733 11.631 -59.314 1.00 92.38 532 HIS A N 1
ATOM 4382 C CA . HIS A 1 532 ? -3.089 10.967 -58.065 1.00 92.38 532 HIS A CA 1
ATOM 4383 C C . HIS A 1 532 ? -1.853 10.389 -57.361 1.00 92.38 532 HIS A C 1
ATOM 4385 O O . HIS A 1 532 ? -1.680 10.635 -56.175 1.00 92.38 532 HIS A O 1
ATOM 4391 N N . ARG A 1 533 ? -0.924 9.745 -58.079 1.00 92.56 533 ARG A N 1
ATOM 4392 C CA . ARG A 1 533 ? 0.381 9.275 -57.571 1.00 92.56 533 ARG A CA 1
ATOM 4393 C C . ARG A 1 533 ? 1.214 10.442 -57.024 1.00 92.56 533 ARG A C 1
ATOM 4395 O O . ARG A 1 533 ? 1.796 10.330 -55.948 1.00 92.56 533 ARG A O 1
ATOM 4402 N N . GLN A 1 534 ? 1.232 11.592 -57.708 1.00 90.19 534 GLN A N 1
ATOM 4403 C CA . GLN A 1 534 ? 1.891 12.809 -57.206 1.00 90.19 534 GLN A CA 1
ATOM 4404 C C . GLN A 1 534 ? 1.207 13.368 -55.945 1.00 90.19 534 GLN A C 1
ATOM 4406 O O . GLN A 1 534 ? 1.889 13.753 -54.996 1.00 90.19 534 GLN A O 1
ATOM 4411 N N . GLN A 1 535 ? -0.129 13.385 -55.895 1.00 90.44 535 GLN A N 1
ATOM 4412 C CA . GLN A 1 535 ? -0.890 13.796 -54.708 1.00 90.44 535 GLN A CA 1
ATOM 4413 C C . GLN A 1 535 ? -0.645 12.851 -53.522 1.00 90.44 535 GLN A C 1
ATOM 4415 O O . GLN A 1 535 ? -0.308 13.331 -52.442 1.00 90.44 535 GLN A O 1
ATOM 4420 N N . GLN A 1 536 ? -0.713 11.534 -53.741 1.00 92.25 536 GLN A N 1
ATOM 4421 C CA . GLN A 1 536 ? -0.393 10.485 -52.768 1.00 92.25 536 GLN A CA 1
ATOM 4422 C C . GLN A 1 536 ? 1.042 10.615 -52.239 1.00 92.25 536 GLN A C 1
ATOM 4424 O O . GLN A 1 536 ? 1.251 10.504 -51.036 1.00 92.25 536 GLN A O 1
ATOM 4429 N N . MET A 1 537 ? 2.029 10.906 -53.098 1.00 92.69 537 MET A N 1
ATOM 4430 C CA . MET A 1 537 ? 3.413 11.167 -52.675 1.00 92.69 537 MET A CA 1
ATOM 4431 C C . MET A 1 537 ? 3.505 12.410 -51.776 1.00 92.69 537 MET A C 1
ATOM 4433 O O . MET A 1 537 ? 4.157 12.388 -50.735 1.00 92.69 537 MET A O 1
ATOM 4437 N N . ILE A 1 538 ? 2.837 13.506 -52.143 1.00 92.81 538 ILE A N 1
ATOM 4438 C CA . ILE A 1 538 ? 2.815 14.727 -51.324 1.00 92.81 538 ILE A CA 1
ATOM 4439 C C . ILE A 1 538 ? 2.079 14.479 -49.994 1.00 92.81 538 ILE A C 1
ATOM 4441 O O . ILE A 1 538 ? 2.433 15.069 -48.973 1.00 92.81 538 ILE A O 1
ATOM 4445 N N . GLU A 1 539 ? 1.069 13.612 -49.980 1.00 92.31 539 GLU A N 1
ATOM 4446 C CA . GLU A 1 539 ? 0.317 13.228 -48.786 1.00 92.31 539 GLU A CA 1
ATOM 4447 C C . GLU A 1 539 ? 1.105 12.293 -47.859 1.00 92.31 539 GLU A C 1
ATOM 4449 O O . GLU A 1 539 ? 1.185 12.565 -46.661 1.00 92.31 539 GLU A O 1
ATOM 4454 N N . SER A 1 540 ? 1.792 11.278 -48.388 1.00 92.88 540 SER A N 1
ATOM 4455 C CA . SER A 1 540 ? 2.684 10.421 -47.596 1.00 92.88 540 SER A CA 1
ATOM 4456 C C . SER A 1 540 ? 3.863 11.211 -47.018 1.00 92.88 540 SER A C 1
ATOM 4458 O O . SER A 1 540 ? 4.195 11.042 -45.845 1.00 92.88 540 SER A O 1
ATOM 4460 N N . VAL A 1 541 ? 4.414 12.176 -47.766 1.00 93.81 541 VAL A N 1
ATOM 4461 C CA . VAL A 1 541 ? 5.405 13.143 -47.260 1.00 93.81 541 VAL A CA 1
ATOM 4462 C C . VAL A 1 541 ? 4.828 14.015 -46.134 1.00 93.81 541 VAL A C 1
ATOM 4464 O O . VAL A 1 541 ? 5.495 14.211 -45.116 1.00 93.81 541 VAL A O 1
ATOM 4467 N N . LYS A 1 542 ? 3.584 14.509 -46.247 1.00 91.94 542 LYS A N 1
ATOM 4468 C CA . LYS A 1 542 ? 2.915 15.252 -45.155 1.00 91.94 542 LYS A CA 1
ATOM 4469 C C . LYS A 1 542 ? 2.725 14.389 -43.904 1.00 91.94 542 LYS A C 1
ATOM 4471 O O . LYS A 1 542 ? 2.928 14.896 -42.800 1.00 91.94 542 LYS A O 1
ATOM 4476 N N . LEU A 1 543 ? 2.350 13.117 -44.061 1.00 93.00 543 LEU A N 1
ATOM 4477 C CA . LEU A 1 543 ? 2.198 12.165 -42.955 1.00 93.00 543 LEU A CA 1
ATOM 4478 C C . LEU A 1 543 ? 3.549 11.887 -42.277 1.00 93.00 543 LEU A C 1
ATOM 4480 O O . LEU A 1 543 ? 3.678 12.119 -41.078 1.00 93.00 543 LEU A O 1
ATOM 4484 N N . TYR A 1 544 ? 4.590 11.556 -43.045 1.00 92.94 544 TYR A N 1
ATOM 4485 C CA . TYR A 1 544 ? 5.960 11.373 -42.547 1.00 92.94 544 TYR A CA 1
ATOM 4486 C C . TYR A 1 544 ? 6.470 12.591 -41.751 1.00 92.94 544 TYR A C 1
ATOM 4488 O O . TYR A 1 544 ? 6.987 12.442 -40.642 1.00 92.94 544 TYR A O 1
ATOM 4496 N N . ILE A 1 545 ? 6.255 13.814 -42.253 1.00 92.06 545 ILE A N 1
ATOM 4497 C CA . ILE A 1 545 ? 6.600 15.055 -41.536 1.00 92.06 545 ILE A CA 1
ATOM 4498 C C . ILE A 1 545 ? 5.780 15.202 -40.244 1.00 92.06 545 ILE A C 1
ATOM 4500 O O . ILE A 1 545 ? 6.329 15.561 -39.200 1.00 92.06 545 ILE A O 1
ATOM 4504 N N . LYS A 1 546 ? 4.469 14.932 -40.283 1.00 91.00 546 LYS A N 1
ATOM 4505 C CA . LYS A 1 546 ? 3.570 14.998 -39.117 1.00 91.00 546 LYS A CA 1
ATOM 4506 C C . LYS A 1 546 ? 4.014 14.029 -38.016 1.00 91.00 546 LYS A C 1
ATOM 4508 O O . LYS A 1 546 ? 4.090 14.432 -36.851 1.00 91.00 546 LYS A O 1
ATOM 4513 N N . ASP A 1 547 ? 4.385 12.809 -38.381 1.00 90.94 547 ASP A N 1
ATOM 4514 C CA . ASP A 1 547 ? 4.823 11.774 -37.447 1.00 90.94 547 ASP A CA 1
ATOM 4515 C C . ASP A 1 547 ? 6.225 12.064 -36.897 1.00 90.94 547 ASP A C 1
ATOM 4517 O O . ASP A 1 547 ? 6.440 12.008 -35.683 1.00 90.94 547 ASP A O 1
ATOM 4521 N N . ALA A 1 548 ? 7.159 12.520 -37.735 1.00 89.75 548 ALA A N 1
ATOM 4522 C CA . ALA A 1 548 ? 8.469 12.992 -37.290 1.00 89.75 548 ALA A CA 1
ATOM 4523 C C . ALA A 1 548 ? 8.368 14.197 -36.334 1.00 89.75 548 ALA A C 1
ATOM 4525 O O . ALA A 1 548 ? 9.069 14.250 -35.317 1.00 89.75 548 ALA A O 1
ATOM 4526 N N . ARG A 1 549 ? 7.453 15.145 -36.591 1.00 87.88 549 ARG A N 1
ATOM 4527 C CA . ARG A 1 549 ? 7.129 16.248 -35.666 1.00 87.88 549 ARG A CA 1
ATOM 4528 C C . ARG A 1 549 ? 6.546 15.722 -34.350 1.00 87.88 549 ARG A C 1
ATOM 4530 O O . ARG A 1 549 ? 6.958 16.182 -33.285 1.00 87.88 549 ARG A O 1
ATOM 4537 N N . PHE A 1 550 ? 5.646 14.739 -34.391 1.00 87.38 550 PHE A N 1
ATOM 4538 C CA . PHE A 1 550 ? 5.071 14.099 -33.201 1.00 87.38 550 PHE A CA 1
ATOM 4539 C C . PHE A 1 550 ? 6.132 13.363 -32.363 1.00 87.38 550 PHE A C 1
ATOM 4541 O O . PHE A 1 550 ? 6.161 13.509 -31.137 1.00 87.38 550 PHE A O 1
ATOM 4548 N N . VAL A 1 551 ? 7.074 12.661 -33.002 1.00 84.94 551 VAL A N 1
ATOM 4549 C CA . VAL A 1 551 ? 8.235 12.037 -32.345 1.00 84.94 551 VAL A CA 1
ATOM 4550 C C . VAL A 1 551 ? 9.169 13.093 -31.746 1.00 84.94 551 VAL A C 1
ATOM 4552 O O . VAL A 1 551 ? 9.519 12.986 -30.569 1.00 84.94 551 VAL A O 1
ATOM 4555 N N . LYS A 1 552 ? 9.518 14.161 -32.478 1.00 83.44 552 LYS A N 1
ATOM 4556 C CA . LYS A 1 552 ? 10.340 15.269 -31.948 1.00 83.44 552 LYS A CA 1
ATOM 4557 C C . LYS A 1 552 ? 9.649 15.983 -30.769 1.00 83.44 552 LYS A C 1
ATOM 4559 O O . LYS A 1 552 ? 10.321 16.343 -29.801 1.00 83.44 552 LYS A O 1
ATOM 4564 N N . LEU A 1 553 ? 8.316 16.105 -30.767 1.00 79.69 553 LEU A N 1
ATOM 4565 C CA . LEU A 1 553 ? 7.534 16.591 -29.619 1.00 79.69 553 LEU A CA 1
ATOM 4566 C C . LEU A 1 553 ? 7.556 15.617 -28.427 1.00 79.69 553 LEU A C 1
ATOM 4568 O O . LEU A 1 553 ? 7.703 16.067 -27.290 1.00 79.69 553 LEU A O 1
ATOM 4572 N N . LYS A 1 554 ? 7.476 14.297 -28.653 1.00 74.12 554 LYS A N 1
ATOM 4573 C CA . LYS A 1 554 ? 7.654 13.278 -27.598 1.00 74.12 554 LYS A CA 1
ATOM 4574 C C . LYS A 1 554 ? 9.070 13.319 -26.999 1.00 74.12 554 LYS A C 1
ATOM 4576 O O . LYS A 1 554 ? 9.180 13.378 -25.774 1.00 74.12 554 LYS A O 1
ATOM 4581 N N . LYS A 1 555 ? 10.134 13.379 -27.822 1.00 71.88 555 LYS A N 1
ATOM 4582 C CA . LYS A 1 555 ? 11.531 13.560 -27.360 1.00 71.88 555 LYS A CA 1
ATOM 4583 C C . LYS A 1 555 ? 11.646 14.835 -26.488 1.00 71.88 555 LYS A C 1
ATOM 4585 O O . LYS A 1 555 ? 12.152 14.765 -25.369 1.00 71.88 555 LYS A O 1
ATOM 4590 N N . LYS A 1 556 ? 11.077 15.973 -26.924 1.00 67.62 556 LYS A N 1
ATOM 4591 C CA . LYS A 1 556 ? 11.067 17.241 -26.153 1.00 67.62 556 LYS A CA 1
ATOM 4592 C C . LYS A 1 556 ? 10.246 17.209 -24.856 1.00 67.62 556 LYS A C 1
ATOM 4594 O O . LYS A 1 556 ? 10.625 17.893 -23.912 1.00 67.62 556 LYS A O 1
ATOM 4599 N N . LYS A 1 557 ? 9.149 16.444 -24.777 1.00 61.22 557 LYS A N 1
ATOM 4600 C CA . LYS A 1 557 ? 8.390 16.279 -23.519 1.00 61.22 557 LYS A CA 1
ATOM 4601 C C . LYS A 1 557 ? 9.177 15.499 -22.462 1.00 61.22 557 LYS A C 1
ATOM 4603 O O . LYS A 1 557 ? 9.044 15.829 -21.292 1.00 61.22 557 LYS A O 1
ATOM 4608 N N . LYS A 1 558 ? 10.007 14.523 -22.862 1.00 59.53 558 LYS A N 1
ATOM 4609 C CA . LYS A 1 558 ? 10.898 13.791 -21.941 1.00 59.53 558 LYS A CA 1
ATOM 4610 C C . LYS A 1 558 ? 12.048 14.664 -21.419 1.00 59.53 558 LYS A C 1
ATOM 4612 O O . LYS A 1 558 ? 12.258 14.707 -20.220 1.00 59.53 558 LYS A O 1
ATOM 4617 N N . LYS A 1 559 ? 12.736 15.417 -22.289 1.00 56.84 559 LYS A N 1
ATOM 4618 C CA . LYS A 1 559 ? 13.862 16.305 -21.908 1.00 56.84 559 LYS A CA 1
ATOM 4619 C C . LYS A 1 559 ? 13.458 17.631 -21.226 1.00 56.84 559 LYS A C 1
ATOM 4621 O O . LYS A 1 559 ? 14.280 18.537 -21.110 1.00 56.84 559 LYS A O 1
ATOM 4626 N N . ARG A 1 560 ? 12.208 17.792 -20.770 1.00 56.47 560 ARG A N 1
ATOM 4627 C CA . ARG A 1 560 ? 11.843 18.917 -19.893 1.00 56.47 560 ARG A CA 1
ATOM 4628 C C . ARG A 1 560 ? 12.173 18.547 -18.451 1.00 56.47 560 ARG A C 1
ATOM 4630 O O . ARG A 1 560 ? 11.327 17.979 -17.768 1.00 56.47 560 ARG A O 1
ATOM 4637 N N . ILE A 1 561 ? 13.374 18.926 -18.010 1.00 54.75 561 ILE A N 1
ATOM 4638 C CA . ILE A 1 561 ? 13.757 18.945 -16.593 1.00 54.75 561 ILE A CA 1
ATOM 4639 C C . ILE A 1 561 ? 12.657 19.689 -15.831 1.00 54.75 561 ILE A C 1
ATOM 4641 O O . ILE A 1 561 ? 12.421 20.880 -16.056 1.00 54.75 561 ILE A O 1
ATOM 4645 N N . VAL A 1 562 ? 11.930 18.974 -14.975 1.00 55.50 562 VAL A N 1
ATOM 4646 C CA . VAL A 1 562 ? 10.853 19.567 -14.183 1.00 55.50 562 VAL A CA 1
ATOM 4647 C C . VAL A 1 562 ? 11.492 20.226 -12.969 1.00 55.50 562 VAL A C 1
ATOM 4649 O O . VAL A 1 562 ? 11.868 19.536 -12.021 1.00 55.50 562 VAL A O 1
ATOM 4652 N N . HIS A 1 563 ? 11.609 21.559 -13.001 1.00 56.88 563 HIS A N 1
ATOM 4653 C CA . HIS A 1 563 ? 11.930 22.351 -11.811 1.00 56.88 563 HIS A CA 1
ATOM 4654 C C . HIS A 1 563 ? 11.053 21.871 -10.647 1.00 56.88 563 HIS A C 1
ATOM 4656 O O . HIS A 1 563 ? 9.825 21.846 -10.771 1.00 56.88 563 HIS A O 1
ATOM 4662 N N . LEU A 1 564 ? 11.704 21.466 -9.549 1.00 56.88 564 LEU A N 1
ATOM 4663 C CA . LEU A 1 564 ? 11.120 20.690 -8.443 1.00 56.88 564 LEU A CA 1
ATOM 4664 C C . LEU A 1 564 ? 9.757 21.232 -7.983 1.00 56.88 564 LEU A C 1
ATOM 4666 O O . LEU A 1 564 ? 8.825 20.470 -7.743 1.00 56.88 564 LEU A O 1
ATOM 4670 N N . GLU A 1 565 ? 9.642 22.556 -7.923 1.00 55.06 565 GLU A N 1
ATOM 4671 C CA . GLU A 1 565 ? 8.524 23.302 -7.349 1.00 55.06 565 GLU A CA 1
ATOM 4672 C C . GLU A 1 565 ? 7.184 23.162 -8.101 1.00 55.06 565 GLU A C 1
ATOM 4674 O O . GLU A 1 565 ? 6.144 23.502 -7.534 1.00 55.06 565 GLU A O 1
ATOM 4679 N N . LEU A 1 566 ? 7.183 22.685 -9.358 1.00 65.06 566 LEU A N 1
ATOM 4680 C CA . LEU A 1 566 ? 6.015 22.731 -10.258 1.00 65.06 566 LEU A CA 1
ATOM 4681 C C . LEU A 1 566 ? 5.504 21.364 -10.755 1.00 65.06 566 LEU A C 1
ATOM 4683 O O . LEU A 1 566 ? 4.809 21.299 -11.773 1.00 65.06 566 LEU A O 1
ATOM 4687 N N . THR A 1 567 ? 5.765 20.257 -10.048 1.00 78.50 567 THR A N 1
ATOM 4688 C CA . THR A 1 567 ? 4.990 19.030 -10.332 1.00 78.50 567 THR A CA 1
ATOM 4689 C C . THR A 1 567 ? 3.520 19.228 -9.911 1.00 78.50 567 THR A C 1
ATOM 4691 O O . THR A 1 567 ? 3.253 19.758 -8.826 1.00 78.50 567 THR A O 1
ATOM 4694 N N . PRO A 1 568 ? 2.530 18.787 -10.715 1.00 85.06 568 PRO A N 1
ATOM 4695 C CA . PRO A 1 568 ? 1.116 18.978 -10.383 1.00 85.06 568 PRO A CA 1
ATOM 4696 C C . PRO A 1 568 ? 0.713 18.239 -9.097 1.00 85.06 568 PRO A C 1
ATOM 4698 O O . PRO A 1 568 ? -0.185 18.681 -8.384 1.00 85.06 568 PRO A O 1
ATOM 4701 N N . GLU A 1 569 ? 1.408 17.150 -8.755 1.00 87.75 569 GLU A N 1
ATOM 4702 C CA . GLU A 1 569 ? 1.197 16.420 -7.504 1.00 87.75 569 GLU A CA 1
ATOM 4703 C C . GLU A 1 569 ? 1.674 17.189 -6.265 1.00 87.75 569 GLU A C 1
ATOM 4705 O O . GLU A 1 569 ? 0.963 17.196 -5.259 1.00 87.75 569 GLU A O 1
ATOM 4710 N N . LEU A 1 570 ? 2.837 17.857 -6.310 1.00 88.81 570 LEU A N 1
ATOM 4711 C CA . LEU A 1 570 ? 3.297 18.686 -5.188 1.00 88.81 570 LEU A CA 1
ATOM 4712 C C . LEU A 1 570 ? 2.375 19.894 -4.994 1.00 88.81 570 LEU A C 1
ATOM 4714 O O . LEU A 1 570 ? 2.015 20.201 -3.858 1.00 88.81 570 LEU A O 1
ATOM 4718 N N . ILE A 1 571 ? 1.899 20.513 -6.080 1.00 90.62 571 ILE A N 1
ATOM 4719 C CA . ILE A 1 571 ? 0.887 21.581 -6.019 1.00 90.62 571 ILE A CA 1
ATOM 4720 C C . ILE A 1 571 ? -0.402 21.061 -5.356 1.00 90.62 571 ILE A C 1
ATOM 4722 O O . ILE A 1 571 ? -0.878 21.667 -4.397 1.00 90.62 571 ILE A O 1
ATOM 4726 N N . ALA A 1 572 ? -0.918 19.903 -5.785 1.00 93.62 572 ALA A N 1
ATOM 4727 C CA . ALA A 1 572 ? -2.122 19.288 -5.216 1.00 93.62 572 ALA A CA 1
ATOM 4728 C C . ALA A 1 572 ? -1.964 18.811 -3.754 1.00 93.62 572 ALA A C 1
ATOM 4730 O O . ALA A 1 572 ? -2.957 18.679 -3.036 1.00 93.62 572 ALA A O 1
ATOM 4731 N N . LEU A 1 573 ? -0.739 18.539 -3.292 1.00 93.81 573 LEU A N 1
ATOM 4732 C CA . LEU A 1 573 ? -0.446 18.273 -1.879 1.00 93.81 573 LEU A CA 1
ATOM 4733 C C . LEU A 1 573 ? -0.337 19.572 -1.068 1.00 93.81 573 LEU A C 1
ATOM 4735 O O . LEU A 1 573 ? -0.884 19.643 0.033 1.00 93.81 573 LEU A O 1
ATOM 4739 N N . ARG A 1 574 ? 0.304 20.616 -1.616 1.00 93.00 574 ARG A N 1
ATOM 4740 C CA . ARG A 1 574 ? 0.400 21.949 -0.997 1.00 93.00 574 ARG A CA 1
ATOM 4741 C C . ARG A 1 574 ? -0.993 22.577 -0.805 1.00 93.00 574 ARG A C 1
ATOM 4743 O O . ARG A 1 574 ? -1.247 23.116 0.271 1.00 93.00 574 ARG A O 1
ATOM 4750 N N . THR A 1 575 ? -1.919 22.458 -1.765 1.00 95.25 575 THR A N 1
ATOM 4751 C CA . THR A 1 575 ? -3.306 22.957 -1.612 1.00 95.25 575 THR A CA 1
ATOM 4752 C C . THR A 1 575 ? -4.087 22.195 -0.541 1.00 95.25 575 THR A C 1
ATOM 4754 O O . THR A 1 575 ? -4.591 22.821 0.391 1.00 95.25 575 THR A O 1
ATOM 4757 N N . LYS A 1 576 ? -4.093 20.854 -0.572 1.00 95.50 576 LYS A N 1
ATOM 4758 C CA . LYS A 1 576 ? -4.742 20.013 0.459 1.00 95.50 576 LYS A CA 1
ATOM 4759 C C . LYS A 1 576 ? -4.212 20.282 1.870 1.00 95.50 576 LYS A C 1
ATOM 4761 O O . LYS A 1 576 ? -4.965 20.258 2.841 1.00 95.50 576 LYS A O 1
ATOM 4766 N N . LEU A 1 577 ? -2.919 20.579 1.996 1.00 95.31 577 LEU A N 1
ATOM 4767 C CA . LEU A 1 577 ? -2.290 20.977 3.256 1.00 95.31 577 LEU A CA 1
ATOM 4768 C C . LEU A 1 577 ? -2.758 22.368 3.722 1.00 95.31 577 LEU A C 1
ATOM 4770 O O . LEU A 1 577 ? -3.010 22.560 4.913 1.00 95.31 577 LEU A O 1
ATOM 4774 N N . GLN A 1 578 ? -2.931 23.331 2.811 1.00 93.88 578 GLN A N 1
ATOM 4775 C CA . GLN A 1 578 ? -3.534 24.630 3.137 1.00 93.88 578 GLN A CA 1
ATOM 4776 C C . GLN A 1 578 ? -5.013 24.498 3.537 1.00 93.88 578 GLN A C 1
ATOM 4778 O O . GLN A 1 578 ? -5.444 25.164 4.475 1.00 93.88 578 GLN A O 1
ATOM 4783 N N . GLU A 1 579 ? -5.784 23.635 2.875 1.00 93.75 579 GLU A N 1
ATOM 4784 C CA . GLU A 1 579 ? -7.181 23.328 3.215 1.00 93.75 579 GLU A CA 1
ATOM 4785 C C . GLU A 1 579 ? -7.296 22.701 4.611 1.00 93.75 579 GLU A C 1
ATOM 4787 O O . GLU A 1 579 ? -8.060 23.192 5.444 1.00 93.75 579 GLU A O 1
ATOM 4792 N N . ALA A 1 580 ? -6.474 21.689 4.914 1.00 92.12 580 ALA A N 1
ATOM 4793 C CA . ALA A 1 580 ? -6.414 21.072 6.238 1.00 92.12 580 ALA A CA 1
ATOM 4794 C C . ALA A 1 580 ? -6.058 22.098 7.332 1.00 92.12 580 ALA A C 1
ATOM 4796 O O . ALA A 1 580 ? -6.705 22.133 8.380 1.00 92.12 580 ALA A O 1
ATOM 4797 N N . ARG A 1 581 ? -5.106 23.005 7.060 1.00 93.38 581 ARG A N 1
ATOM 4798 C CA . ARG A 1 581 ? -4.754 24.124 7.955 1.00 93.38 581 ARG A CA 1
ATOM 4799 C C . ARG A 1 581 ? -5.890 25.128 8.141 1.00 93.38 581 ARG A C 1
ATOM 4801 O O . ARG A 1 581 ? -6.142 25.543 9.272 1.00 93.38 581 ARG A O 1
ATOM 4808 N N . LYS A 1 582 ? -6.601 25.506 7.073 1.00 92.12 582 LYS A N 1
ATOM 4809 C CA . LYS A 1 582 ? -7.790 26.378 7.147 1.00 92.12 582 LYS A CA 1
ATOM 4810 C C . LYS A 1 582 ? -8.872 25.740 8.023 1.00 92.12 582 LYS A C 1
ATOM 4812 O O . LYS A 1 582 ? -9.344 26.381 8.959 1.00 92.12 582 LYS A O 1
ATOM 4817 N N . ALA A 1 583 ? -9.186 24.464 7.800 1.00 89.44 583 ALA A N 1
ATOM 4818 C CA . ALA A 1 583 ? -10.137 23.714 8.620 1.00 89.44 583 ALA A CA 1
ATOM 4819 C C . ALA A 1 583 ? -9.683 23.597 10.089 1.00 89.44 583 ALA A C 1
ATOM 4821 O O . ALA A 1 583 ? -10.498 23.738 11.002 1.00 89.44 583 ALA A O 1
ATOM 4822 N N . ASN A 1 584 ? -8.382 23.417 10.347 1.00 86.75 584 ASN A N 1
ATOM 4823 C CA . ASN A 1 584 ? -7.845 23.394 11.709 1.00 86.75 584 ASN A CA 1
ATOM 4824 C C . ASN A 1 584 ? -7.962 24.745 12.432 1.00 86.75 584 ASN A C 1
ATOM 4826 O O . ASN A 1 584 ? -8.270 24.729 13.626 1.00 86.75 584 ASN A O 1
ATOM 4830 N N . ARG A 1 585 ? -7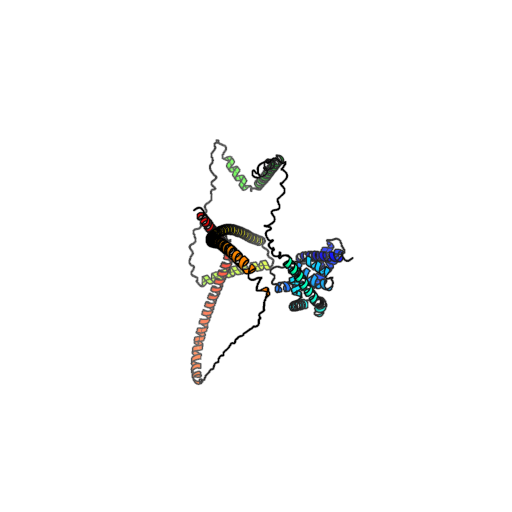.761 25.872 11.731 1.00 85.69 585 ARG A N 1
ATOM 4831 C CA . ARG A 1 585 ? -7.919 27.239 12.267 1.00 85.69 585 ARG A CA 1
ATOM 4832 C C . ARG A 1 585 ? -9.384 27.591 12.543 1.00 85.69 585 ARG A C 1
ATOM 4834 O O . ARG A 1 585 ? -9.695 28.058 13.632 1.00 85.69 585 ARG A O 1
ATOM 4841 N N . LEU A 1 586 ? -10.292 27.289 11.611 1.00 81.06 586 LEU A N 1
ATOM 4842 C CA . LEU A 1 586 ? -11.743 27.424 11.826 1.00 81.06 586 LEU A CA 1
ATOM 4843 C C . LEU A 1 586 ? -12.215 26.554 13.007 1.00 81.06 586 LEU A C 1
ATOM 4845 O O . LEU A 1 586 ? -13.048 26.960 13.807 1.00 81.06 586 LEU A O 1
ATOM 4849 N N . GLY A 1 587 ? -11.612 25.375 13.183 1.00 66.31 587 GLY A N 1
ATOM 4850 C CA . GLY A 1 587 ? -11.814 24.523 14.355 1.00 66.31 587 GLY A CA 1
ATOM 4851 C C . GLY A 1 587 ? -11.153 25.006 15.658 1.00 66.31 587 GLY A C 1
ATOM 4852 O O . GLY A 1 587 ? -11.206 24.261 16.635 1.00 66.31 587 GLY A O 1
ATOM 4853 N N . GLN A 1 588 ? -10.502 26.176 15.682 1.00 62.38 588 GLN A N 1
ATOM 4854 C CA . GLN A 1 588 ? -9.958 26.820 16.889 1.00 62.38 588 GLN A CA 1
ATOM 4855 C C . GLN A 1 588 ? -10.743 28.074 17.289 1.00 62.38 588 GLN A C 1
ATOM 4857 O O . GLN A 1 588 ? -10.935 28.279 18.481 1.00 62.38 588 GLN A O 1
ATOM 4862 N N . SER A 1 589 ? -11.237 28.877 16.339 1.00 59.25 589 SER A N 1
ATOM 4863 C CA . SER A 1 589 ? -12.077 30.042 16.666 1.00 59.25 589 SER A CA 1
ATOM 4864 C C . SER A 1 589 ? -13.380 29.637 17.370 1.00 59.25 589 SER A C 1
ATOM 4866 O O . SER A 1 589 ? -13.767 30.274 18.341 1.00 59.25 589 SER A O 1
ATOM 4868 N N . ILE A 1 590 ? -13.984 28.507 16.979 1.00 55.16 590 ILE A N 1
ATOM 4869 C CA . ILE A 1 590 ? -15.195 27.914 17.595 1.00 55.16 590 ILE A CA 1
ATOM 4870 C C . ILE A 1 590 ? -14.859 27.121 18.890 1.00 55.16 590 ILE A C 1
ATOM 4872 O O . ILE A 1 590 ? -15.389 26.029 19.124 1.00 55.16 590 ILE A O 1
ATOM 4876 N N . VAL A 1 591 ? -13.858 27.586 19.647 1.00 48.41 591 VAL A N 1
ATOM 4877 C CA . VAL A 1 591 ? -13.417 27.056 20.961 1.00 48.41 591 VAL A CA 1
ATOM 4878 C C . VAL A 1 591 ? -12.979 28.198 21.910 1.00 48.41 591 VAL A C 1
ATOM 4880 O O . VAL A 1 591 ? -12.604 27.933 23.048 1.00 48.41 591 VAL A O 1
ATOM 4883 N N . VAL A 1 592 ? -12.991 29.457 21.449 1.00 43.62 592 VAL A N 1
ATOM 4884 C CA . VAL A 1 592 ? -12.564 30.653 22.214 1.00 43.62 592 VAL A CA 1
ATOM 4885 C C . VAL A 1 592 ? -13.717 31.660 22.397 1.00 43.62 592 VAL A C 1
ATOM 4887 O O . VAL A 1 592 ? -13.607 32.574 23.208 1.00 43.62 592 VAL A O 1
ATOM 4890 N N . GLY A 1 593 ? -14.832 31.448 21.691 1.00 35.38 593 GLY A N 1
ATOM 4891 C CA . GLY A 1 593 ? -16.181 31.861 22.086 1.00 35.38 593 GLY A CA 1
ATOM 4892 C C . GLY A 1 593 ? -17.031 30.616 22.311 1.00 35.38 593 GLY A C 1
ATOM 4893 O O . GLY A 1 593 ? -17.937 30.695 23.161 1.00 35.38 593 GLY A O 1
#